Protein 4LDE (pdb70)

InterPro domains:
  IPR000276 G protein-coupled receptor, rhodopsin-like [PF00001] (50-326)
  IPR000276 G protein-coupled receptor, rhodopsin-like [PR00237] (35-59)
  IPR000276 G protein-coupled receptor, rhodopsin-like [PR00237] (68-89)
  IPR000276 G protein-coupled receptor, rhodopsin-like [PR00237] (113-135)
  IPR000276 G protein-coupled receptor, rhodopsin-like [PR00237] (149-170)
  IPR000276 G protein-coupled receptor, rhodopsin-like [PR00237] (200-223)
  IPR000276 G protein-coupled receptor, rhodopsin-like [PR00237] (271-295)
  IPR000276 G protein-coupled receptor, rhodopsin-like [PR00237] (308-334)
  IPR000276 G protein-coupled receptor, rhodopsin-like [PS00237] (119-135)
  IPR000276 G protein-coupled receptor, rhodopsin-like [SM01381] (45-340)
  IPR000332 Beta 2 adrenoceptor [PR00562] (10-30)
  IPR000332 Beta 2 adrenoceptor [PR00562] (234-251)
  IPR000332 Beta 2 adrenoceptor [PR00562] (252-268)
  IPR000332 Beta 2 adrenoceptor [PR00562] (294-310)
  IPR000332 Beta 2 adrenoceptor [PR00562] (342-360)
  IPR000332 Beta 2 adrenoceptor [PR00562] (361-380)
  IPR000332 Beta 2 adrenoceptor [PR00562] (387-406)
  IPR000332 Beta 2 adrenoceptor [cd15957] (34-336)
  IPR002233 Adrenoceptor family [PR01103] (88-99)
  IPR002233 Adrenoceptor family [PR01103] (141-149)

Secondary structure (DSSP, 8-state):
----SS----HHHHHHHHH--EEEEEE-SSS-EEEETTEEEES-S-HHHHHHHHHHHHTS--TTB--HHHHHHHHHHHHHHHHHHHHH-TTHHHHHHTS-HHHHHHHHHHHHHHHHHHHTT-HHHHHHHHTT-HHHHHHHHTTSHHHHHSHHHHHHHHHHHHH-SSHHHHHHHHHHHHHHHHHHHHHHHHHHHHHHHHHHHHH-GGG--HHHHHHHHHHHHHHHIIIIIHHHHHHHHHTSS--SHHHHHHHHHHHHHHHHHHHHHHHHHHHHHHHHHHHSHHHHHHH--HHHHHHHHHHHHHHHHHTTHHHHHTTTT---SHHHHHHHH-TT-------HHHHHHHHIIIIIHHHHHHHHHHHHHHHHTTSS-----HHHHHHHHHHHHHHHHHHHHHHHHHHHHHHHHHSTTSS-HHHHHHHHHHHHTHHHHHHHHS--SHHHHHHHHHHHT-/--EEEEE--EEEETT--EEEEEEEES---SSEEEEEEEE-TTS-EEEEEEEETTS-EEE-TTTBTTEEEEE-SSS-EEEEEE-S--GGG-EEEEEEEEE-SSSSS-EEEE---EEEEEE-

Sequence (574 aa):
DAENLYFQGNIFEMLRIDEGLRLKIYKDTEGYYTIGIGHLLTKSPSLNAAKSELDKAIGRNTNGVITKDEAEKLFNQDVDAAVRGILRNAKLKPVYDSLDAVRRAALINMVFQMGETGVAGFTNSLRMLQQKRWDEAAVNLAKSRWYNQTPNRAKRVITTFRTGTWDAYAADEVWVVGMGIVMSLIVLAIVFGNVLVITAIAKFERLQTVTNYFITSLACADLVMGLAVVPFGAAHILTKTWTFGNFWCEFWTSIDVLCVTASIETLCVIAVDRYFAITSPFKYQSLLTKNKARVIILMVWIVSGLTSFLPIQMHWYRATHQEAINCYAEETCCDFFTNQAYAIASSIVSFYVPLVIMVFVYSRVFQEAKRQLQKFALKEHKALKTLGIIMGTFTLCWLPFFIVNIVHVIQDNLIRKEVYILLNWIGYVNSGFNPLIYCRSPDFRIAFQELLCLQVQLQESGGGLVQAGGSLRLSCAASGSIFALNIMGWYRQAPGKQRELVAAIHSGGTTNYANSVKGRFTISRDNAANTVYLQMNSLKPEDTAVYYCNVKDFGAIIYDYDYWGQGTQVTVSS

Nearest PDB structures (foldseek):
  4qkx-assembly1_A  TM=9.988E-01  e=1.090E-55  Tequatrovirus T4
  7xk9-assembly1_A  TM=9.993E-01  e=5.384E-55  Tequatrovirus T4
  7bu7-assembly1_A  TM=6.858E-01  e=2.560E-44  Tequatrovirus T4
  5jqh-assembly1_A  TM=7.834E-01  e=1.785E-42  Tequatrovirus T4
  8ggp-assembly1_R  TM=9.596E-01  e=2.922E-29  Homo sapiens

Structure (mmCIF, N/CA/C/O backbone):
data_4LDE
#
_entry.id   4LDE
#
_cell.length_a   49.670
_cell.length_b   66.480
_cell.length_c   303.100
_cell.angle_alpha   90.00
_cell.angle_beta   90.00
_cell.angle_gamma   90.00
#
_symmetry.space_group_name_H-M   'P 21 21 21'
#
loop_
_entity.id
_entity.type
_entity.pdbx_description
1 polymer 'Lysozyme, Beta-2 adrenergic receptor'
2 polymer 'Camelid Antibody Fragment'
3 non-polymer 8-[(1R)-2-{[1,1-dimethyl-2-(2-methylphenyl)ethyl]amino}-1-hydroxyethyl]-5-hydroxy-2H-1,4-benzoxazin-3(4H)-one
4 non-polymer 'SODIUM ION'
5 non-polymer '(2S)-2,3-dihydroxypropyl (7Z)-tetradec-7-enoate'
6 water water
#
loop_
_atom_site.group_PDB
_atom_site.id
_atom_site.type_symbol
_atom_site.label_atom_id
_atom_site.label_alt_id
_atom_site.label_comp_id
_atom_site.label_asym_id
_atom_site.label_entity_id
_atom_site.label_seq_id
_atom_site.pdbx_PDB_ins_code
_atom_site.Cartn_x
_atom_site.Cartn_y
_atom_site.Cartn_z
_atom_site.occupancy
_atom_site.B_iso_or_equiv
_atom_site.auth_seq_id
_atom_site.auth_comp_id
_atom_site.auth_asym_id
_atom_site.auth_atom_id
_atom_site.pdbx_PDB_model_num
ATOM 1 N N . ASP A 1 7 ? -38.724 -17.082 -74.818 1.00 118.28 858 ASP A N 1
ATOM 2 C CA . ASP A 1 7 ? -38.427 -18.103 -73.820 1.00 115.18 858 ASP A CA 1
ATOM 3 C C . ASP A 1 7 ? -38.714 -17.604 -72.406 1.00 125.26 858 ASP A C 1
ATOM 4 O O . ASP A 1 7 ? -39.097 -18.384 -71.534 1.00 129.37 858 ASP A O 1
ATOM 6 N N . ALA A 1 8 ? -38.529 -16.302 -72.195 1.00 129.02 859 ALA A N 1
ATOM 7 C CA . ALA A 1 8 ? -38.739 -15.665 -70.893 1.00 131.08 859 ALA A CA 1
ATOM 8 C C . ALA A 1 8 ? -37.920 -16.314 -69.776 1.00 127.00 859 ALA A C 1
ATOM 9 O O . ALA A 1 8 ? -38.437 -16.571 -68.688 1.00 128.47 859 ALA A O 1
ATOM 11 N N . GLU A 1 9 ? -36.642 -16.569 -70.050 1.00 122.03 860 GLU A N 1
ATOM 12 C CA . GLU A 1 9 ? -35.772 -17.252 -69.092 1.00 115.11 860 GLU A CA 1
ATOM 13 C C . GLU A 1 9 ? -34.475 -16.499 -68.773 1.00 107.21 860 GLU A C 1
ATOM 14 O O . GLU A 1 9 ? -33.507 -16.542 -69.538 1.00 93.93 860 GLU A O 1
ATOM 20 N N . ASN A 1 10 ? -34.475 -15.816 -67.630 1.00 111.25 861 ASN A N 1
ATOM 21 C CA . ASN A 1 10 ? -33.285 -15.151 -67.106 1.00 106.63 861 ASN A CA 1
ATOM 22 C C . ASN A 1 10 ? -32.925 -15.647 -65.703 1.00 109.46 861 ASN A C 1
ATOM 23 O O . ASN A 1 10 ? -32.291 -14.932 -64.928 1.00 108.64 861 ASN A O 1
ATOM 28 N N . LEU A 1 11 ? -33.348 -16.870 -65.386 1.00 113.72 862 LEU A N 1
ATOM 29 C CA . LEU A 1 11 ? -32.928 -17.558 -64.169 1.00 116.81 862 LEU A CA 1
ATOM 30 C C . LEU A 1 11 ? -31.701 -18.422 -64.467 1.00 117.68 862 LEU A C 1
ATOM 31 O O . LEU A 1 11 ? -31.564 -18.940 -65.575 1.00 115.03 862 LEU A O 1
ATOM 33 N N . TYR A 1 12 ? -30.821 -18.581 -63.476 1.00 120.88 863 TYR A N 1
ATOM 34 C CA . TYR A 1 12 ? -29.529 -19.265 -63.656 1.00 116.63 863 TYR A CA 1
ATOM 35 C C . TYR A 1 12 ? -29.645 -20.720 -64.123 1.00 117.42 863 TYR A C 1
ATOM 36 O O . TYR A 1 12 ? -30.620 -21.416 -63.825 1.00 117.83 863 TYR A O 1
ATOM 45 N N . PHE A 1 13 ? -28.623 -21.149 -64.859 1.00 118.54 864 PHE A N 1
ATOM 46 C CA . PHE A 1 13 ? -28.435 -22.518 -65.328 1.00 118.71 864 PHE A CA 1
ATOM 47 C C . PHE A 1 13 ? -29.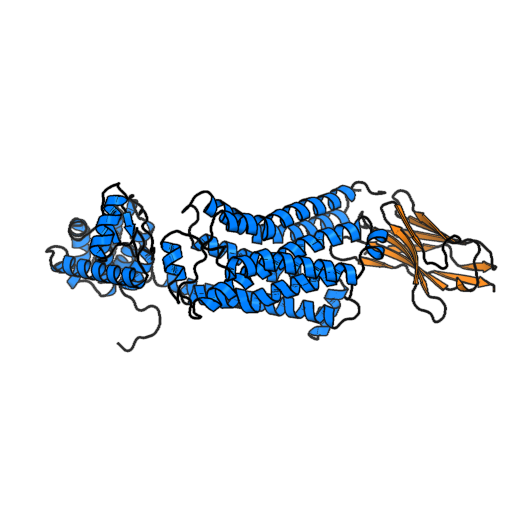402 -22.860 -66.449 1.00 117.31 864 PHE A C 1
ATOM 48 O O . PHE A 1 13 ? -30.166 -23.823 -66.377 1.00 117.47 864 PHE A O 1
ATOM 56 N N . GLN A 1 14 ? -29.373 -22.033 -67.483 1.00 114.93 865 GLN A N 1
ATOM 57 C CA . GLN A 1 14 ? -30.018 -22.364 -68.735 1.00 113.05 865 GLN A CA 1
ATOM 58 C C . GLN A 1 14 ? -29.112 -23.378 -69.413 1.00 108.93 865 GLN A C 1
ATOM 59 O O . GLN A 1 14 ? -27.892 -23.214 -69.429 1.00 111.68 865 GLN A O 1
ATOM 65 N N . GLY A 1 15 ? -29.706 -24.433 -69.958 1.00 102.21 866 GLY A N 1
ATOM 66 C CA . GLY A 1 15 ? -28.935 -25.508 -70.550 1.00 94.32 866 GLY A CA 1
ATOM 67 C C . GLY A 1 15 ? -28.477 -25.226 -71.967 1.00 88.25 866 GLY A C 1
ATOM 68 O O . GLY A 1 15 ? -29.299 -25.068 -72.873 1.00 90.10 866 GLY A O 1
ATOM 69 N N . ASN A 1 16 ? -27.160 -25.161 -72.156 1.00 80.06 867 ASN A N 1
ATOM 70 C CA . ASN A 1 16 ? -26.577 -24.988 -73.484 1.00 74.71 867 ASN A CA 1
ATOM 71 C C . ASN A 1 16 ? -25.124 -25.446 -73.559 1.00 71.77 867 ASN A C 1
ATOM 72 O O . ASN A 1 16 ? -24.561 -25.931 -72.577 1.00 72.02 867 ASN A O 1
ATOM 77 N N . ILE A 1 17 ? -24.526 -25.274 -74.735 1.00 66.17 868 ILE A N 1
ATOM 78 C CA . ILE A 1 17 ? -23.178 -25.759 -75.015 1.00 51.95 868 ILE A CA 1
ATOM 79 C C . ILE A 1 17 ? -22.105 -24.858 -74.401 1.00 48.85 868 ILE A C 1
ATOM 80 O O . ILE A 1 17 ? -21.004 -25.308 -74.080 1.00 39.48 868 ILE A O 1
ATOM 85 N N . PHE A 1 18 ? -22.438 -23.586 -74.217 1.00 56.80 869 PHE A N 1
ATOM 86 C CA . PHE A 1 18 ? -21.468 -22.607 -73.740 1.00 55.72 869 PHE A CA 1
ATOM 87 C C . PHE A 1 18 ? -21.074 -22.799 -72.277 1.00 54.89 869 PHE A C 1
ATOM 88 O O . PHE A 1 18 ? -19.890 -22.777 -71.941 1.00 49.97 869 PHE A O 1
ATOM 96 N N . GLU A 1 19 ? -22.054 -22.997 -71.404 1.00 59.70 870 GLU A N 1
ATOM 97 C CA . GLU A 1 19 ? -21.732 -23.232 -70.003 1.00 62.25 870 GLU A CA 1
ATOM 98 C C . GLU A 1 19 ? -21.261 -24.670 -69.803 1.00 53.73 870 GLU A C 1
ATOM 99 O O . GLU A 1 19 ? -20.576 -24.980 -68.832 1.00 57.87 870 GLU A O 1
ATOM 105 N N . MET A 1 20 ? -21.621 -25.541 -70.737 1.00 45.27 871 MET A N 1
ATOM 106 C CA . MET A 1 20 ? -21.217 -26.940 -70.677 1.00 43.99 871 MET A CA 1
ATOM 107 C C . MET A 1 20 ? -19.725 -27.105 -70.960 1.00 51.51 871 MET A C 1
ATOM 108 O O . MET A 1 20 ? -19.028 -27.840 -70.254 1.00 53.30 871 MET A O 1
ATOM 113 N N . LEU A 1 21 ? -19.244 -26.427 -72.001 1.00 51.43 872 LEU A N 1
ATOM 114 C CA . LEU A 1 21 ? -17.830 -26.468 -72.366 1.00 45.59 872 LEU A CA 1
ATOM 115 C C . LEU A 1 21 ? -16.966 -25.674 -71.390 1.00 47.65 872 LEU A C 1
ATOM 116 O O . LEU A 1 21 ? -15.821 -26.037 -71.132 1.00 53.74 872 LEU A O 1
ATOM 121 N N . ARG A 1 22 ? -17.511 -24.585 -70.856 1.00 42.86 873 ARG A N 1
ATOM 122 C CA . ARG A 1 22 ? -16.786 -23.773 -69.888 1.00 39.83 873 ARG A CA 1
ATOM 123 C C . ARG A 1 22 ? -16.438 -24.607 -68.655 1.00 48.23 873 ARG A C 1
ATOM 124 O O . ARG A 1 22 ? -15.407 -24.388 -68.016 1.00 56.64 873 ARG A O 1
ATOM 132 N N . ILE A 1 23 ? -17.291 -25.579 -68.341 1.00 43.73 874 ILE A N 1
ATOM 133 C CA . ILE A 1 23 ? -17.042 -26.490 -67.228 1.00 43.71 874 ILE A CA 1
ATOM 134 C C . ILE A 1 23 ? -16.014 -27.558 -67.606 1.00 48.56 874 ILE A C 1
ATOM 135 O O . ILE A 1 23 ? -15.135 -27.893 -66.809 1.00 50.35 874 ILE A O 1
ATOM 140 N N . ASP A 1 24 ? -16.114 -28.072 -68.829 1.00 51.93 875 ASP A N 1
ATOM 141 C CA . ASP A 1 24 ? -15.181 -29.089 -69.317 1.00 50.59 875 ASP A CA 1
ATOM 142 C C . ASP A 1 24 ? -13.794 -28.530 -69.651 1.00 46.72 875 ASP A C 1
ATOM 143 O O . ASP A 1 24 ? -12.783 -29.171 -69.380 1.00 46.47 875 ASP A O 1
ATOM 148 N N . GLU A 1 25 ? -13.747 -27.337 -70.236 1.00 48.97 876 GLU A N 1
ATOM 149 C CA . GLU A 1 25 ? -12.480 -26.760 -70.689 1.00 48.11 876 GLU A CA 1
ATOM 150 C C . GLU A 1 25 ? -11.868 -25.826 -69.653 1.00 50.94 876 GLU A C 1
ATOM 151 O O . GLU A 1 25 ? -10.654 -25.820 -69.445 1.00 58.56 876 GLU A O 1
ATOM 157 N N . GLY A 1 26 ? -12.714 -25.025 -69.014 1.00 41.72 877 GLY A N 1
ATOM 158 C CA . GLY A 1 26 ? -12.242 -24.007 -68.098 1.00 38.30 877 GLY A CA 1
ATOM 159 C C . GLY A 1 26 ? -11.695 -22.819 -68.861 1.00 45.10 877 GLY A C 1
ATOM 160 O O . GLY A 1 26 ? -11.436 -22.908 -70.056 1.00 55.46 877 GLY A O 1
ATOM 161 N N . LEU A 1 27 ? -11.525 -21.699 -68.172 1.00 44.39 878 LEU A N 1
ATOM 162 C CA . LEU A 1 27 ? -10.934 -20.516 -68.781 1.00 46.49 878 LEU A CA 1
ATOM 163 C C . LEU A 1 27 ? -9.506 -20.284 -68.283 1.00 50.77 878 LEU A C 1
ATOM 164 O O . LEU A 1 27 ? -9.285 -20.057 -67.094 1.00 37.49 878 LEU A O 1
ATOM 169 N N . ARG A 1 28 ? -8.545 -20.358 -69.203 1.00 52.08 879 ARG A N 1
ATOM 170 C CA . ARG A 1 28 ? -7.142 -20.075 -68.904 1.00 46.49 879 ARG A CA 1
ATOM 171 C C . ARG A 1 28 ? -6.581 -19.088 -69.928 1.00 41.86 879 ARG A C 1
ATOM 172 O O . ARG A 1 28 ? -6.531 -19.387 -71.117 1.00 45.42 879 ARG A O 1
ATOM 180 N N . LEU A 1 29 ? -6.162 -17.913 -69.462 1.00 40.05 880 LEU A N 1
ATOM 181 C CA . LEU A 1 29 ? -5.730 -16.832 -70.348 1.00 43.37 880 LEU A CA 1
ATOM 182 C C . LEU A 1 29 ? -4.341 -17.043 -70.955 1.00 52.06 880 LEU A C 1
ATOM 183 O O . LEU A 1 29 ? -4.101 -16.699 -72.111 1.00 59.80 880 LEU A O 1
ATOM 188 N N . LYS A 1 30 ? -3.426 -17.591 -70.168 1.00 51.22 881 LYS A N 1
ATOM 189 C CA . LYS A 1 30 ? -2.071 -17.844 -70.635 1.00 51.41 881 LYS A CA 1
ATOM 190 C C . LYS A 1 30 ? -2.015 -19.232 -71.264 1.00 51.66 881 LYS A C 1
ATOM 191 O O . LYS A 1 30 ? -2.752 -20.129 -70.850 1.00 50.95 881 LYS A O 1
ATOM 197 N N . ILE A 1 31 ? -1.153 -19.404 -72.265 1.00 48.00 882 ILE A N 1
ATOM 198 C CA . ILE A 1 31 ? -1.001 -20.694 -72.936 1.00 41.38 882 ILE A CA 1
ATOM 199 C C . ILE A 1 31 ? -0.681 -21.797 -71.930 1.00 42.68 882 ILE A C 1
ATOM 200 O O . ILE A 1 31 ? 0.068 -21.586 -70.976 1.00 43.58 882 ILE A O 1
ATOM 205 N N . TYR A 1 32 ? -1.279 -22.964 -72.135 1.00 45.70 883 TYR A N 1
ATOM 206 C CA . TYR A 1 32 ? -1.027 -24.120 -71.288 1.00 48.17 883 TYR A CA 1
ATOM 207 C C . TYR A 1 32 ? -0.967 -25.379 -72.143 1.00 47.74 883 TYR A C 1
ATOM 208 O O . TYR A 1 32 ? -1.157 -25.323 -73.357 1.00 42.80 883 TYR A O 1
ATOM 217 N N . LYS A 1 33 ? -0.687 -26.510 -71.508 1.00 53.99 884 LYS A N 1
ATOM 218 C CA . LYS A 1 33 ? -0.713 -27.790 -72.193 1.00 60.72 884 LYS A CA 1
ATOM 219 C C . LYS A 1 33 ? -1.922 -28.586 -71.722 1.00 69.92 884 LYS A C 1
ATOM 220 O O . LYS A 1 33 ? -2.206 -28.652 -70.524 1.00 71.08 884 LYS A O 1
ATOM 226 N N . ASP A 1 34 ? -2.641 -29.185 -72.664 1.00 76.99 885 ASP A N 1
ATOM 227 C CA . ASP A 1 34 ? -3.774 -30.032 -72.314 1.00 82.83 885 ASP A CA 1
ATOM 228 C C . ASP A 1 34 ? -3.288 -31.393 -71.814 1.00 94.73 885 ASP A C 1
ATOM 229 O O . ASP A 1 34 ? -2.109 -31.562 -71.493 1.00 97.78 885 ASP A O 1
ATOM 234 N N . THR A 1 35 ? -4.198 -32.358 -71.744 1.00 100.09 886 THR A N 1
ATOM 235 C CA . THR A 1 35 ? -3.860 -33.687 -71.247 1.00 105.38 886 THR A CA 1
ATOM 236 C C . THR A 1 35 ? -2.952 -34.445 -72.218 1.00 109.10 886 THR A C 1
ATOM 237 O O . THR A 1 35 ? -2.228 -35.358 -71.819 1.00 112.06 886 THR A O 1
ATOM 241 N N . GLU A 1 36 ? -2.991 -34.054 -73.490 1.00 108.27 887 GLU A N 1
ATOM 242 C CA . GLU A 1 36 ? -2.182 -34.694 -74.526 1.00 107.01 887 GLU A CA 1
ATOM 243 C C . GLU A 1 36 ? -0.785 -34.086 -74.610 1.00 102.17 887 GLU A C 1
ATOM 244 O O . GLU A 1 36 ? 0.200 -34.795 -74.819 1.00 104.87 887 GLU A O 1
ATOM 250 N N . GLY A 1 37 ? -0.707 -32.767 -74.459 1.00 93.96 888 GLY A N 1
ATOM 251 C CA . GLY A 1 37 ? 0.560 -32.063 -74.523 1.00 91.53 888 GLY A CA 1
ATOM 252 C C . GLY A 1 37 ? 0.587 -30.988 -75.593 1.00 85.25 888 GLY A C 1
ATOM 253 O O . GLY A 1 37 ? 1.623 -30.366 -75.832 1.00 87.74 888 GLY A O 1
ATOM 254 N N . TYR A 1 38 ? -0.554 -30.771 -76.241 1.00 76.47 889 TYR A N 1
ATOM 255 C CA . TYR A 1 38 ? -0.673 -29.741 -77.268 1.00 71.85 889 TYR A CA 1
ATOM 256 C C . TYR A 1 38 ? -0.974 -28.383 -76.642 1.00 67.61 889 TYR A C 1
ATOM 257 O O . TYR A 1 38 ? -1.692 -28.296 -75.649 1.00 65.09 889 TYR A O 1
ATOM 266 N N . TYR A 1 39 ? -0.428 -27.322 -77.230 1.00 70.87 890 TYR A N 1
ATOM 267 C CA . TYR A 1 39 ? -0.621 -25.971 -76.701 1.00 68.08 890 TYR A CA 1
ATOM 268 C C . TYR A 1 39 ? -2.048 -25.446 -76.877 1.00 62.77 890 TYR A C 1
ATOM 269 O O . TYR A 1 39 ? -2.509 -25.209 -77.998 1.00 57.21 890 TYR A O 1
ATOM 278 N N . THR A 1 40 ? -2.730 -25.260 -75.751 1.00 61.06 891 THR A N 1
ATOM 279 C CA . THR A 1 40 ? -4.110 -24.796 -75.737 1.00 59.08 891 THR A CA 1
ATOM 280 C C . THR A 1 40 ? -4.187 -23.477 -74.980 1.00 57.89 891 THR A C 1
ATOM 281 O O . THR A 1 40 ? -3.375 -23.221 -74.090 1.00 62.73 891 THR A O 1
ATOM 285 N N . ILE A 1 41 ? -5.152 -22.636 -75.336 1.00 48.80 892 ILE A N 1
ATOM 286 C CA . ILE A 1 41 ? -5.332 -21.368 -74.643 1.00 45.47 892 ILE A CA 1
ATOM 287 C C . ILE A 1 41 ? -6.812 -21.001 -74.576 1.00 47.01 892 ILE A C 1
ATOM 288 O O . ILE A 1 41 ? -7.616 -21.498 -75.365 1.00 53.31 892 ILE A O 1
ATOM 293 N N . GLY A 1 42 ? -7.172 -20.145 -73.624 1.00 42.13 893 GLY A N 1
ATOM 294 C CA . GLY A 1 42 ? -8.551 -19.717 -73.467 1.00 43.59 893 GLY A CA 1
ATOM 295 C C . GLY A 1 42 ? -9.448 -20.850 -73.012 1.00 43.09 893 GLY A C 1
ATOM 296 O O . GLY A 1 42 ? -9.098 -21.615 -72.115 1.00 42.08 893 GLY A O 1
ATOM 297 N N . ILE A 1 43 ? -10.612 -20.961 -73.640 1.00 44.41 894 ILE A N 1
ATOM 298 C CA . ILE A 1 43 ? -11.547 -22.031 -73.322 1.00 42.44 894 ILE A CA 1
ATOM 299 C C . ILE A 1 43 ? -11.406 -23.184 -74.313 1.00 41.25 894 ILE A C 1
ATOM 300 O O . ILE A 1 43 ? -12.262 -23.396 -75.173 1.00 40.09 894 ILE A O 1
ATOM 305 N N . GLY A 1 44 ? -10.302 -23.913 -74.194 1.00 44.64 895 GLY A N 1
ATOM 306 C CA . GLY A 1 44 ? -10.085 -25.112 -74.981 1.00 44.77 895 GLY A CA 1
ATOM 307 C C . GLY A 1 44 ? -9.772 -24.871 -76.444 1.00 48.50 895 GLY A C 1
ATOM 308 O O . GLY A 1 44 ? -10.155 -25.669 -77.303 1.00 58.18 895 GLY A O 1
ATOM 309 N N . HIS A 1 45 ? -9.075 -23.777 -76.736 1.00 43.62 896 HIS A N 1
ATOM 310 C CA . HIS A 1 45 ? -8.668 -23.492 -78.109 1.00 45.96 896 HIS A CA 1
ATOM 311 C C . HIS A 1 45 ? -7.299 -24.090 -78.445 1.00 48.29 896 HIS A C 1
ATOM 312 O O . HIS A 1 45 ? -6.274 -23.673 -77.902 1.00 48.81 896 HIS A O 1
ATOM 319 N N . LEU A 1 46 ? -7.298 -25.065 -79.348 1.00 50.65 897 LEU A N 1
ATOM 320 C CA . LEU A 1 46 ? -6.073 -25.712 -79.805 1.00 53.93 897 LEU A CA 1
ATOM 321 C C . LEU A 1 46 ? -5.255 -24.796 -80.712 1.00 54.18 897 LEU A C 1
ATOM 322 O O . LEU A 1 46 ? -5.661 -24.506 -81.838 1.00 54.46 897 LEU A O 1
ATOM 327 N N . LEU A 1 47 ? -4.099 -24.354 -80.223 1.00 52.60 898 LEU A N 1
ATOM 328 C CA . LEU A 1 47 ? -3.242 -23.444 -80.981 1.00 50.97 898 LEU A CA 1
ATOM 329 C C . LEU A 1 47 ? -2.505 -24.163 -82.106 1.00 60.70 898 LEU A C 1
ATOM 330 O O . LEU A 1 47 ? -2.576 -23.759 -83.268 1.00 63.62 898 LEU A O 1
ATOM 335 N N . THR A 1 48 ? -1.794 -25.226 -81.748 1.00 65.64 899 THR A N 1
ATOM 336 C CA . THR A 1 48 ? -1.042 -26.016 -82.712 1.00 69.05 899 THR A CA 1
ATOM 337 C C . THR A 1 48 ? -0.617 -27.335 -82.086 1.00 68.66 899 THR A C 1
ATOM 338 O O . THR A 1 48 ? -0.632 -27.489 -80.865 1.00 67.39 899 THR A O 1
ATOM 342 N N . LYS A 1 49 ? -0.234 -28.286 -82.929 1.00 70.85 900 LYS A N 1
ATOM 343 C CA . LYS A 1 49 ? 0.243 -29.576 -82.452 1.00 69.88 900 LYS A CA 1
ATOM 344 C C . LYS A 1 49 ? 1.771 -29.628 -82.445 1.00 71.58 900 LYS A C 1
ATOM 345 O O . LYS A 1 49 ? 2.368 -30.645 -82.094 1.00 75.38 900 LYS A O 1
ATOM 351 N N . SER A 1 50 ? 2.398 -28.518 -82.824 1.00 70.46 901 SER A N 1
ATOM 352 C CA . SER A 1 50 ? 3.853 -28.414 -82.809 1.00 74.52 901 SER A CA 1
ATOM 353 C C . SER A 1 50 ? 4.377 -28.276 -81.381 1.00 78.43 901 SER A C 1
ATOM 354 O O . SER A 1 50 ? 3.865 -27.467 -80.608 1.00 79.91 901 SER A O 1
ATOM 357 N N . PRO A 1 51 ? 5.408 -29.064 -81.031 1.00 82.38 902 PRO A N 1
ATOM 358 C CA . PRO A 1 51 ? 6.011 -29.059 -79.691 1.00 82.56 902 PRO A CA 1
ATOM 359 C C . PRO A 1 51 ? 6.644 -27.720 -79.329 1.00 78.39 902 PRO A C 1
ATOM 360 O O . PRO A 1 51 ? 6.895 -27.468 -78.152 1.00 79.32 902 PRO A O 1
ATOM 364 N N . SER A 1 52 ? 6.904 -26.884 -80.331 1.00 76.80 903 SER A N 1
ATOM 365 C CA . SER A 1 52 ? 7.518 -25.578 -80.113 1.00 77.94 903 SER A CA 1
ATOM 366 C C . SER A 1 52 ? 6.520 -24.572 -79.544 1.00 73.61 903 SER A C 1
ATOM 367 O O . SER A 1 52 ? 5.391 -24.474 -80.022 1.00 72.31 903 SER A O 1
ATOM 370 N N . LEU A 1 53 ? 6.944 -23.826 -78.526 1.00 74.21 904 LEU A N 1
ATOM 371 C CA . LEU A 1 53 ? 6.093 -22.808 -77.912 1.00 74.68 904 LEU A CA 1
ATOM 372 C C . LEU A 1 53 ? 6.013 -21.561 -78.789 1.00 76.93 904 LEU A C 1
ATOM 373 O O . LEU A 1 53 ? 5.068 -20.778 -78.695 1.00 77.57 904 LEU A O 1
ATOM 378 N N . ASN A 1 54 ? 7.009 -21.384 -79.648 1.00 76.56 905 ASN A N 1
ATOM 379 C CA . ASN A 1 54 ? 7.029 -20.255 -80.566 1.00 74.13 905 ASN A CA 1
ATOM 380 C C . ASN A 1 54 ? 6.055 -20.459 -81.725 1.00 66.17 905 ASN A C 1
ATOM 381 O O . ASN A 1 54 ? 5.516 -19.496 -82.270 1.00 67.27 905 ASN A O 1
ATOM 386 N N . ALA A 1 55 ? 5.837 -21.718 -82.098 1.00 59.79 906 ALA A N 1
ATOM 387 C CA . ALA A 1 55 ? 4.844 -22.059 -83.110 1.00 60.27 906 ALA A CA 1
ATOM 388 C C . ALA A 1 55 ? 3.453 -21.778 -82.559 1.00 67.08 906 ALA A C 1
ATOM 389 O O . ALA A 1 55 ? 2.559 -21.334 -83.280 1.00 72.47 906 ALA A O 1
ATOM 391 N N . ALA A 1 56 ? 3.285 -22.046 -81.269 1.00 62.17 907 ALA A N 1
ATOM 392 C CA . ALA A 1 56 ? 2.041 -21.767 -80.574 1.00 50.33 907 ALA A CA 1
ATOM 393 C C . ALA A 1 56 ? 1.748 -20.267 -80.552 1.00 49.27 907 ALA A C 1
ATOM 394 O O . ALA A 1 56 ? 0.628 -19.843 -80.836 1.00 50.14 907 ALA A O 1
ATOM 396 N N . LYS A 1 57 ? 2.763 -19.474 -80.214 1.00 47.92 908 LYS A N 1
ATOM 397 C CA . LYS A 1 57 ? 2.610 -18.028 -80.082 1.00 50.50 908 LYS A CA 1
ATOM 398 C C . LYS A 1 57 ? 2.315 -17.371 -81.421 1.00 55.53 908 LYS A C 1
ATOM 399 O O . LYS A 1 57 ? 1.552 -16.405 -81.494 1.00 56.18 908 LYS A O 1
ATOM 405 N N . SER A 1 58 ? 2.932 -17.893 -82.477 1.00 60.71 909 SER A N 1
ATOM 406 C CA . SER A 1 58 ? 2.751 -17.346 -83.816 1.00 65.07 909 SER A CA 1
ATOM 407 C C . SER A 1 58 ? 1.333 -17.589 -84.341 1.00 67.78 909 SER A C 1
ATOM 408 O O . SER A 1 58 ? 0.741 -16.714 -84.972 1.00 68.34 909 SER A O 1
ATOM 411 N N . GLU A 1 59 ? 0.794 -18.777 -84.074 1.00 70.27 910 GLU A N 1
ATOM 412 C CA . GLU A 1 59 ? -0.582 -19.101 -84.439 1.00 72.26 910 GLU A CA 1
ATOM 413 C C . GLU A 1 59 ? -1.575 -18.260 -83.638 1.00 69.74 910 GLU A C 1
ATOM 414 O O . GLU A 1 59 ? -2.600 -17.823 -84.161 1.00 73.66 910 GLU A O 1
ATOM 420 N N . LEU A 1 60 ? -1.257 -18.044 -82.366 1.00 64.86 911 LEU A N 1
ATOM 421 C CA . LEU A 1 60 ? -2.087 -17.245 -81.472 1.00 63.37 911 LEU A CA 1
ATOM 422 C C . LEU A 1 60 ? -2.157 -15.787 -81.916 1.00 68.81 911 LEU A C 1
ATOM 423 O O . LEU A 1 60 ? -3.237 -15.197 -81.969 1.00 72.71 911 LEU A O 1
ATOM 428 N N . ASP A 1 61 ? -1.000 -15.210 -82.232 1.00 68.18 912 ASP A N 1
ATOM 429 C CA . ASP A 1 61 ? -0.933 -13.829 -82.699 1.00 68.09 912 ASP A CA 1
ATOM 430 C C . ASP A 1 61 ? -1.678 -13.649 -84.022 1.00 70.93 912 ASP A C 1
ATOM 431 O O . ASP A 1 61 ? -2.256 -12.593 -84.279 1.00 72.57 912 ASP A O 1
ATOM 436 N N . LYS A 1 62 ? -1.670 -14.688 -84.852 1.00 72.79 913 LYS A N 1
ATOM 437 C CA . LYS A 1 62 ? -2.366 -14.647 -86.134 1.00 74.04 913 LYS A CA 1
ATOM 438 C C . LYS A 1 62 ? -3.875 -14.663 -85.924 1.00 71.92 913 LYS A C 1
ATOM 439 O O . LYS A 1 62 ? -4.615 -13.952 -86.606 1.00 73.22 913 LYS A O 1
ATOM 442 N N . ALA A 1 63 ? -4.322 -15.474 -84.970 1.00 67.47 914 ALA A N 1
ATOM 443 C CA . ALA A 1 63 ? -5.743 -15.594 -84.660 1.00 63.14 914 ALA A CA 1
ATOM 444 C C . ALA A 1 63 ? -6.306 -14.328 -84.013 1.00 62.84 914 ALA A C 1
ATOM 445 O O . ALA A 1 63 ? -7.361 -13.833 -84.408 1.00 69.20 914 ALA A O 1
ATOM 447 N N . ILE A 1 64 ? -5.599 -13.810 -83.017 1.00 56.15 915 ILE A N 1
ATOM 448 C CA . ILE A 1 64 ? -6.056 -12.630 -82.295 1.00 56.66 915 ILE A CA 1
ATOM 449 C C . ILE A 1 64 ? -5.903 -11.368 -83.141 1.00 60.70 915 ILE A C 1
ATOM 450 O O . ILE A 1 64 ? -6.792 -10.516 -83.166 1.00 64.88 915 ILE A O 1
ATOM 455 N N . GLY A 1 65 ? -4.771 -11.253 -83.831 1.00 58.58 916 GLY A N 1
ATOM 456 C CA . GLY A 1 65 ? -4.529 -10.129 -84.716 1.00 55.80 916 GLY A CA 1
ATOM 457 C C . GLY A 1 65 ? -3.520 -9.138 -84.174 1.00 55.39 916 GLY A C 1
ATOM 458 O O . GLY A 1 65 ? -3.388 -8.031 -84.689 1.00 60.79 916 GLY A O 1
ATOM 459 N N . ARG A 1 66 ? -2.800 -9.533 -83.130 1.00 50.38 917 ARG A N 1
ATOM 460 C CA . ARG A 1 66 ? -1.818 -8.653 -82.517 1.00 52.88 917 ARG A CA 1
ATOM 461 C C . ARG A 1 66 ? -0.738 -9.469 -81.827 1.00 59.12 917 ARG A C 1
ATOM 462 O O . ARG A 1 66 ? -0.837 -10.692 -81.738 1.00 58.23 917 ARG A O 1
ATOM 470 N N . ASN A 1 67 ? 0.290 -8.783 -81.337 1.00 62.70 918 ASN A N 1
ATOM 471 C CA . ASN A 1 67 ? 1.355 -9.426 -80.582 1.00 59.89 918 ASN A CA 1
ATOM 472 C C . ASN A 1 67 ? 0.919 -9.683 -79.142 1.00 51.85 918 ASN A C 1
ATOM 473 O O . ASN A 1 67 ? 0.906 -8.767 -78.320 1.00 51.40 918 ASN A O 1
ATOM 478 N N . THR A 1 68 ? 0.570 -10.931 -78.841 1.00 49.42 919 THR A N 1
ATOM 479 C CA . THR A 1 68 ? -0.032 -11.281 -77.553 1.00 51.61 919 THR A CA 1
ATOM 480 C C . THR A 1 68 ? 0.963 -11.751 -76.496 1.00 49.93 919 THR A C 1
ATOM 481 O O . THR A 1 68 ? 0.674 -11.689 -75.302 1.00 48.27 919 THR A O 1
ATOM 485 N N . ASN A 1 69 ? 2.118 -12.234 -76.944 1.00 52.70 920 ASN A N 1
ATOM 486 C CA . ASN A 1 69 ? 3.141 -12.792 -76.056 1.00 55.84 920 ASN A CA 1
ATOM 487 C C . ASN A 1 69 ? 2.672 -14.004 -75.244 1.00 49.39 920 ASN A C 1
ATOM 488 O O . ASN A 1 69 ? 3.187 -14.275 -74.161 1.00 44.43 920 ASN A O 1
ATOM 493 N N . GLY A 1 70 ? 1.701 -14.735 -75.782 1.00 46.59 921 GLY A N 1
ATOM 494 C CA . GLY A 1 70 ? 1.198 -15.930 -75.132 1.00 47.08 921 GLY A CA 1
ATOM 495 C C . GLY A 1 70 ? 0.016 -15.659 -74.222 1.00 50.17 921 GLY A C 1
ATOM 496 O O . GLY A 1 70 ? -0.564 -16.582 -73.651 1.00 52.74 921 GLY A O 1
ATOM 497 N N . VAL A 1 71 ? -0.346 -14.388 -74.083 1.00 49.20 922 VAL A N 1
ATOM 498 C CA . VAL A 1 71 ? -1.424 -14.006 -73.179 1.00 44.25 922 VAL A CA 1
ATOM 499 C C . VAL A 1 71 ? -2.494 -13.149 -73.861 1.00 45.40 922 VAL A C 1
ATOM 500 O O . VAL A 1 71 ? -2.205 -12.065 -74.373 1.00 51.49 922 VAL A O 1
ATOM 504 N N . ILE A 1 72 ? -3.728 -13.653 -73.862 1.00 37.67 923 ILE A N 1
ATOM 505 C CA . ILE A 1 72 ? -4.884 -12.906 -74.357 1.00 36.92 923 ILE A CA 1
ATOM 506 C C . ILE A 1 72 ? -5.734 -12.368 -73.204 1.00 38.74 923 ILE A C 1
ATOM 507 O O . ILE A 1 72 ? -5.484 -12.673 -72.037 1.00 44.41 923 ILE A O 1
ATOM 512 N N . THR A 1 73 ? -6.738 -11.565 -73.540 1.00 38.08 924 THR A N 1
ATOM 513 C CA . THR A 1 73 ? -7.650 -11.007 -72.545 1.00 40.37 924 THR A CA 1
ATOM 514 C C . THR A 1 73 ? -8.905 -11.868 -72.421 1.00 42.83 924 THR A C 1
ATOM 515 O O . THR A 1 73 ? -9.136 -12.759 -73.241 1.00 39.26 924 THR A O 1
ATOM 519 N N . LYS A 1 74 ? -9.708 -11.604 -71.392 1.00 49.93 925 LYS A N 1
ATOM 520 C CA . LYS A 1 74 ? -10.985 -12.294 -71.219 1.00 52.01 925 LYS A CA 1
ATOM 521 C C . LYS A 1 74 ? -11.860 -12.115 -72.457 1.00 54.70 925 LYS A C 1
ATOM 522 O O . LYS A 1 74 ? -12.395 -13.090 -72.989 1.00 50.06 925 LYS A O 1
ATOM 528 N N . ASP A 1 75 ? -11.989 -10.864 -72.904 1.00 59.06 926 ASP A N 1
ATOM 529 C CA . ASP A 1 75 ? -12.758 -10.517 -74.097 1.00 57.41 926 ASP A CA 1
ATOM 530 C C . ASP A 1 75 ? -12.299 -11.328 -75.302 1.00 57.03 926 ASP A C 1
ATOM 531 O O . ASP A 1 75 ? -13.123 -11.849 -76.055 1.00 61.91 926 ASP A O 1
ATOM 536 N N . GLU A 1 76 ? -10.984 -11.439 -75.476 1.00 51.48 927 GLU A N 1
ATOM 537 C CA . GLU A 1 76 ? -10.417 -12.177 -76.601 1.00 44.46 927 GLU A CA 1
ATOM 538 C C . GLU A 1 76 ? -10.675 -13.673 -76.463 1.00 45.07 927 GLU A C 1
ATOM 539 O O . GLU A 1 76 ? -10.930 -14.365 -77.449 1.00 48.79 927 GLU A O 1
ATOM 545 N N . ALA A 1 77 ? -10.632 -14.161 -75.229 1.00 44.86 928 ALA A N 1
ATOM 546 C CA . ALA A 1 77 ? -10.866 -15.573 -74.955 1.00 46.34 928 ALA A CA 1
ATOM 547 C C . ALA A 1 77 ? -12.292 -15.992 -75.302 1.00 50.23 928 ALA A C 1
ATOM 548 O O . ALA A 1 77 ? -12.514 -17.065 -75.865 1.00 51.44 928 ALA A O 1
ATOM 550 N N . GLU A 1 78 ? -13.258 -15.141 -74.966 1.00 54.42 929 GLU A N 1
ATOM 551 C CA . GLU A 1 78 ? -14.662 -15.445 -75.230 1.00 53.42 929 GLU A CA 1
ATOM 552 C C . GLU A 1 78 ? -14.973 -15.420 -76.725 1.00 51.33 929 GLU A C 1
ATOM 553 O O . GLU A 1 78 ? -15.751 -16.241 -77.214 1.00 48.99 929 GLU A O 1
ATOM 559 N N . LYS A 1 79 ? -14.360 -14.484 -77.447 1.00 53.32 930 LYS A N 1
ATOM 560 C CA . LYS A 1 79 ? -14.526 -14.416 -78.898 1.00 53.35 930 LYS A CA 1
ATOM 561 C C . LYS A 1 79 ? -13.915 -15.630 -79.596 1.00 53.48 930 LYS A C 1
ATOM 562 O O . LYS A 1 79 ? -14.448 -16.112 -80.592 1.00 55.39 930 LYS A O 1
ATOM 568 N N . LEU A 1 80 ? -12.803 -16.130 -79.066 1.00 51.83 931 LEU A N 1
ATOM 569 C CA . LEU A 1 80 ? -12.239 -17.382 -79.556 1.00 49.75 931 LEU A CA 1
ATOM 570 C C . LEU A 1 80 ? -13.180 -18.540 -79.253 1.00 48.55 931 LEU A C 1
ATOM 571 O O . LEU A 1 80 ? -13.329 -19.452 -80.064 1.00 48.60 931 LEU A O 1
ATOM 576 N N . PHE A 1 81 ? -13.809 -18.496 -78.081 1.00 49.09 932 PHE A N 1
ATOM 577 C CA . PHE A 1 81 ? -14.737 -19.543 -77.659 1.00 48.88 932 PHE A CA 1
ATOM 578 C C . PHE A 1 81 ? -15.903 -19.683 -78.637 1.00 48.43 932 PHE A C 1
ATOM 579 O O . PHE A 1 81 ? -16.133 -20.764 -79.179 1.00 45.66 932 PHE A O 1
ATOM 587 N N . ASN A 1 82 ? -16.626 -18.589 -78.867 1.00 52.27 933 ASN A N 1
ATOM 588 C CA . ASN A 1 82 ? -17.785 -18.612 -79.758 1.00 57.79 933 ASN A CA 1
ATOM 589 C C . ASN A 1 82 ? -17.440 -18.964 -81.199 1.00 59.61 933 ASN A C 1
ATOM 590 O O . ASN A 1 82 ? -18.193 -19.667 -81.873 1.00 66.15 933 ASN A O 1
ATOM 595 N N . GLN A 1 83 ? -16.305 -18.467 -81.671 1.00 52.22 934 GLN A N 1
ATOM 596 C CA . GLN A 1 83 ? -15.825 -18.835 -82.991 1.00 46.66 934 GLN A CA 1
ATOM 597 C C . GLN A 1 83 ? -15.588 -20.334 -83.075 1.00 45.71 934 GLN A C 1
ATOM 598 O O . GLN A 1 83 ? -15.960 -20.973 -84.055 1.00 50.90 934 GLN A O 1
ATOM 604 N N . ASP A 1 84 ? -14.968 -20.892 -82.038 1.00 40.92 935 ASP A N 1
ATOM 605 C CA . ASP A 1 84 ? -14.652 -22.312 -82.014 1.00 40.37 935 ASP A CA 1
ATOM 606 C C . ASP A 1 84 ? -15.910 -23.153 -81.905 1.00 43.55 935 ASP A C 1
ATOM 607 O O . ASP A 1 84 ? -15.952 -24.283 -82.395 1.00 48.98 935 ASP A O 1
ATOM 612 N N . VAL A 1 85 ? -16.930 -22.602 -81.254 1.00 42.60 936 VAL A N 1
ATOM 613 C CA . VAL A 1 85 ? -18.208 -23.288 -81.126 1.00 47.35 936 VAL A CA 1
ATOM 614 C C . VAL A 1 85 ? -18.958 -23.244 -82.453 1.00 54.59 936 VAL A C 1
ATOM 615 O O . VAL A 1 85 ? -19.474 -24.263 -82.916 1.00 57.74 936 VAL A O 1
ATOM 619 N N . ASP A 1 86 ? -18.999 -22.063 -83.068 1.00 56.31 937 ASP A N 1
ATOM 620 C CA . ASP A 1 86 ? -19.669 -21.883 -84.353 1.00 60.87 937 ASP A CA 1
ATOM 621 C C . ASP A 1 86 ? -18.999 -22.685 -85.467 1.00 61.20 937 ASP A C 1
ATOM 622 O O . ASP A 1 86 ? -19.672 -23.224 -86.342 1.00 64.73 937 ASP A O 1
ATOM 627 N N . ALA A 1 87 ? -17.674 -22.769 -85.430 1.00 60.76 938 ALA A N 1
ATOM 628 C CA . ALA A 1 87 ? -16.942 -23.580 -86.399 1.00 60.01 938 ALA A CA 1
ATOM 629 C C . ALA A 1 87 ? -17.197 -25.073 -86.177 1.00 62.73 938 ALA A C 1
ATOM 630 O O . ALA A 1 87 ? -17.009 -25.886 -87.082 1.00 66.06 938 ALA A O 1
ATOM 632 N N . ALA A 1 88 ? -17.620 -25.429 -84.968 1.00 58.44 939 ALA A N 1
ATOM 633 C CA . ALA A 1 88 ? -17.944 -26.813 -84.662 1.00 57.76 939 ALA A CA 1
ATOM 634 C C . ALA A 1 88 ? -19.334 -27.119 -85.191 1.00 59.81 939 ALA A C 1
ATOM 635 O O . ALA A 1 88 ? -19.583 -28.196 -85.728 1.00 63.93 939 ALA A O 1
ATOM 637 N N . VAL A 1 89 ? -20.233 -26.153 -85.037 1.00 54.39 940 VAL A N 1
ATOM 638 C CA . VAL A 1 89 ? -21.597 -26.282 -85.530 1.00 53.45 940 VAL A CA 1
ATOM 639 C C . VAL A 1 89 ? -21.607 -26.268 -87.055 1.00 58.69 940 VAL A C 1
ATOM 640 O O . VAL A 1 89 ? -22.323 -27.043 -87.691 1.00 59.51 940 VAL A O 1
ATOM 644 N N . ARG A 1 90 ? -20.793 -25.395 -87.639 1.00 60.86 941 ARG A N 1
ATOM 645 C CA . ARG A 1 90 ? -20.655 -25.348 -89.088 1.00 59.11 941 ARG A CA 1
ATOM 646 C C . ARG A 1 90 ? -19.986 -26.613 -89.612 1.00 57.55 941 ARG A C 1
ATOM 647 O O . ARG A 1 90 ? -20.290 -27.081 -90.705 1.00 60.74 941 ARG A O 1
ATOM 655 N N . GLY A 1 91 ? -19.087 -27.178 -88.817 1.00 59.34 942 GLY A N 1
ATOM 656 C CA . GLY A 1 91 ? -18.426 -28.417 -89.185 1.00 59.73 942 GLY A CA 1
ATOM 657 C C . GLY A 1 91 ? -19.374 -29.600 -89.174 1.00 55.07 942 GLY A C 1
ATOM 658 O O . GLY A 1 91 ? -19.235 -30.528 -89.967 1.00 52.26 942 GLY A O 1
ATOM 659 N N . ILE A 1 92 ? -20.343 -29.565 -88.266 1.00 54.21 943 ILE A N 1
ATOM 660 C CA . ILE A 1 92 ? -21.316 -30.640 -88.143 1.00 51.98 943 ILE A CA 1
ATOM 661 C C . ILE A 1 92 ? -22.282 -30.622 -89.331 1.00 62.07 943 ILE A C 1
ATOM 662 O O . ILE A 1 92 ? -22.563 -31.660 -89.936 1.00 64.45 943 ILE A O 1
ATOM 667 N N . LEU A 1 93 ? -22.768 -29.431 -89.672 1.00 66.31 944 LEU A N 1
ATOM 668 C CA . LEU A 1 93 ? -23.741 -29.266 -90.751 1.00 63.96 944 LEU A CA 1
ATOM 669 C C . LEU A 1 93 ? -23.130 -29.487 -92.136 1.00 66.86 944 LEU A C 1
ATOM 670 O O . LEU A 1 93 ? -23.840 -29.802 -93.091 1.00 72.27 944 LEU A O 1
ATOM 675 N N . ARG A 1 94 ? -21.816 -29.318 -92.243 1.00 65.97 945 ARG A N 1
ATOM 676 C CA . ARG A 1 94 ? -21.109 -29.574 -93.495 1.00 68.08 945 ARG A CA 1
ATOM 677 C C . ARG A 1 94 ? -20.846 -31.062 -93.709 1.00 68.56 945 ARG A C 1
ATOM 678 O O . ARG A 1 94 ? -20.706 -31.518 -94.845 1.00 73.76 945 ARG A O 1
ATOM 686 N N . ASN A 1 95 ? -20.771 -31.812 -92.614 1.00 65.28 946 ASN A N 1
ATOM 687 C CA . ASN A 1 95 ? -20.422 -33.227 -92.678 1.00 69.90 946 ASN A CA 1
ATOM 688 C C . ASN A 1 95 ? -21.634 -34.094 -93.004 1.00 76.26 946 ASN A C 1
ATOM 689 O O . ASN A 1 95 ? -22.765 -33.733 -92.684 1.00 78.02 946 ASN A O 1
ATOM 694 N N . ALA A 1 96 ? -21.390 -35.235 -93.643 1.00 80.20 947 ALA A N 1
ATOM 695 C CA . ALA A 1 96 ? -22.469 -36.117 -94.079 1.00 82.56 947 ALA A CA 1
ATOM 696 C C . ALA A 1 96 ? -22.856 -37.147 -93.021 1.00 79.90 947 ALA A C 1
ATOM 697 O O . ALA A 1 96 ? -23.922 -37.753 -93.102 1.00 85.53 947 ALA A O 1
ATOM 699 N N . LYS A 1 97 ? -21.987 -37.350 -92.037 1.00 71.91 948 LYS A N 1
ATOM 700 C CA . LYS A 1 97 ? -22.263 -38.303 -90.966 1.00 70.77 948 LYS A CA 1
ATOM 701 C C . LYS A 1 97 ? -22.760 -37.602 -89.707 1.00 67.18 948 LYS A C 1
ATOM 702 O O . LYS A 1 97 ? -23.408 -38.216 -88.863 1.00 65.56 948 LYS A O 1
ATOM 708 N N . LEU A 1 98 ? -22.447 -36.316 -89.583 1.00 65.20 949 LEU A N 1
ATOM 709 C CA . LEU A 1 98 ? -22.775 -35.562 -88.378 1.00 56.83 949 LEU A CA 1
ATOM 710 C C . LEU A 1 98 ? -24.136 -34.893 -88.476 1.00 56.84 949 LEU A C 1
ATOM 711 O O . LEU A 1 98 ? -24.885 -34.869 -87.504 1.00 57.51 949 LEU A O 1
ATOM 716 N N . LYS A 1 99 ? -24.451 -34.348 -89.647 1.00 61.33 950 LYS A N 1
ATOM 717 C CA . LYS A 1 99 ? -25.723 -33.644 -89.841 1.00 61.43 950 LYS A CA 1
ATOM 718 C C . LYS A 1 99 ? -26.993 -34.499 -89.678 1.00 60.21 950 LYS A C 1
ATOM 719 O O . LYS A 1 99 ? -27.944 -34.054 -89.033 1.00 61.13 950 LYS A O 1
ATOM 725 N N . PRO A 1 100 ? -27.023 -35.713 -90.270 1.00 56.51 951 PRO A N 1
ATOM 726 C CA . PRO A 1 100 ? -28.199 -36.567 -90.063 1.00 51.72 951 PRO A CA 1
ATOM 727 C C . PRO A 1 100 ? -28.454 -36.840 -88.590 1.00 51.34 951 PRO A C 1
ATOM 728 O O . PRO A 1 100 ? -29.601 -36.807 -88.146 1.00 53.52 951 PRO A O 1
ATOM 732 N N . VAL A 1 101 ? -27.385 -37.099 -87.844 1.00 53.29 952 VAL A N 1
ATOM 733 C CA . VAL A 1 101 ? -27.503 -37.393 -86.423 1.00 52.20 952 VAL A CA 1
ATOM 734 C C . VAL A 1 101 ? -27.839 -36.131 -85.629 1.00 50.82 952 VAL A C 1
ATOM 735 O O . VAL A 1 101 ? -28.672 -36.168 -84.723 1.00 49.04 952 VAL A O 1
ATOM 739 N N . TYR A 1 102 ? -27.205 -35.017 -85.991 1.00 50.02 953 TYR A N 1
ATOM 740 C CA . TYR A 1 102 ? -27.372 -33.747 -85.281 1.00 51.53 953 TYR A CA 1
ATOM 741 C C . TYR A 1 102 ? -28.802 -33.216 -85.318 1.00 60.53 953 TYR A C 1
ATOM 742 O O . TYR A 1 102 ? -29.311 -32.716 -84.314 1.00 62.85 953 TYR A O 1
ATOM 751 N N . ASP A 1 103 ? -29.442 -33.319 -86.479 1.00 66.42 954 ASP A N 1
ATOM 752 C CA . ASP A 1 103 ? -30.832 -32.895 -86.632 1.00 69.97 954 ASP A CA 1
ATOM 753 C C . ASP A 1 103 ? -31.773 -33.729 -85.770 1.00 72.40 954 ASP A C 1
ATOM 754 O O . ASP A 1 103 ? -32.672 -33.196 -85.119 1.00 74.86 954 ASP A O 1
ATOM 759 N N . SER A 1 104 ? -31.554 -35.040 -85.763 1.00 69.47 955 SER A N 1
ATOM 760 C CA . SER A 1 104 ? -32.438 -35.966 -85.063 1.00 65.93 955 SER A CA 1
ATOM 761 C C . SER A 1 104 ? -32.205 -35.991 -83.556 1.00 65.29 955 SER A C 1
ATOM 762 O O . SER A 1 104 ? -32.747 -36.848 -82.859 1.00 78.32 955 SER A O 1
ATOM 765 N N . LEU A 1 105 ? -31.397 -35.066 -83.053 1.00 51.52 956 LEU A N 1
ATOM 766 C CA . LEU A 1 105 ? -31.125 -35.009 -81.622 1.00 47.10 956 LEU A CA 1
ATOM 767 C C . LEU A 1 105 ? -31.902 -33.871 -80.982 1.00 46.03 956 LEU A C 1
ATOM 768 O O . LEU A 1 105 ? -32.288 -32.921 -81.658 1.00 49.83 956 LEU A O 1
ATOM 773 N N . ASP A 1 106 ? -32.141 -33.974 -79.679 1.00 46.84 957 ASP A N 1
ATOM 774 C CA . ASP A 1 106 ? -32.790 -32.896 -78.945 1.00 55.75 957 ASP A CA 1
ATOM 775 C C . ASP A 1 106 ? -31.783 -31.803 -78.594 1.00 61.36 957 ASP A C 1
ATOM 776 O O . ASP A 1 106 ? -30.585 -31.952 -78.842 1.00 61.98 957 ASP A O 1
ATOM 781 N N . ALA A 1 107 ? -32.280 -30.710 -78.022 1.00 61.92 958 ALA A N 1
ATOM 782 C CA . ALA A 1 107 ? -31.447 -29.573 -77.639 1.00 60.29 958 ALA A CA 1
ATOM 783 C C . ALA A 1 107 ? -30.262 -29.984 -76.768 1.00 62.80 958 ALA A C 1
ATOM 784 O O . ALA A 1 107 ? -29.122 -29.584 -77.024 1.00 58.65 958 ALA A O 1
ATOM 786 N N . VAL A 1 108 ? -30.541 -30.791 -75.747 1.00 64.59 959 VAL A N 1
ATOM 787 C CA . VAL A 1 108 ? -29.520 -31.227 -74.798 1.00 59.95 959 VAL A CA 1
ATOM 788 C C . VAL A 1 108 ? -28.492 -32.155 -75.443 1.00 62.05 959 VAL A C 1
ATOM 789 O O . VAL A 1 108 ? -27.287 -31.996 -75.241 1.00 64.71 959 VAL A O 1
ATOM 793 N N . ARG A 1 109 ? -28.965 -33.118 -76.227 1.00 59.05 960 ARG A N 1
ATOM 794 C CA . ARG A 1 109 ? -28.062 -34.058 -76.881 1.00 54.24 960 ARG A CA 1
ATOM 795 C C . ARG A 1 109 ? -27.360 -33.458 -78.099 1.00 55.62 960 ARG A C 1
ATOM 796 O O . ARG A 1 109 ? -26.430 -34.052 -78.641 1.00 51.49 960 ARG A O 1
ATOM 804 N N . ARG A 1 110 ? -27.810 -32.287 -78.537 1.00 61.52 961 ARG A N 1
ATOM 805 C CA . ARG A 1 110 ? -27.116 -31.580 -79.604 1.00 61.66 961 ARG A CA 1
ATOM 806 C C . ARG A 1 110 ? -25.837 -30.974 -79.052 1.00 57.14 961 ARG A C 1
ATOM 807 O O . ARG A 1 110 ? -24.799 -30.969 -79.715 1.00 54.68 961 ARG A O 1
ATOM 815 N N . ALA A 1 111 ? -25.922 -30.463 -77.829 1.00 55.78 962 ALA A N 1
ATOM 816 C CA . ALA A 1 111 ? -24.770 -29.875 -77.164 1.00 52.55 962 ALA A CA 1
ATOM 817 C C . ALA A 1 111 ? -23.707 -30.937 -76.884 1.00 52.91 962 ALA A C 1
ATOM 818 O O . ALA A 1 111 ? -22.510 -30.669 -76.983 1.00 54.20 962 ALA A O 1
ATOM 820 N N . ALA A 1 112 ? -24.154 -32.144 -76.547 1.00 49.28 963 ALA A N 1
ATOM 821 C CA . ALA A 1 112 ? -23.243 -33.252 -76.283 1.00 45.19 963 ALA A CA 1
ATOM 822 C C . ALA A 1 112 ? -22.457 -33.643 -77.531 1.00 47.85 963 ALA A C 1
ATOM 823 O O . ALA A 1 112 ? -21.311 -34.078 -77.438 1.00 56.81 963 ALA A O 1
ATOM 825 N N . LEU A 1 113 ? -23.079 -33.491 -78.695 1.00 44.68 964 LEU A N 1
ATOM 826 C CA . LEU A 1 113 ? -22.415 -33.769 -79.964 1.00 38.50 964 LEU A CA 1
ATOM 827 C C . LEU A 1 113 ? -21.449 -32.648 -80.307 1.00 37.40 964 LEU A C 1
ATOM 828 O O . LEU A 1 113 ? -20.299 -32.905 -80.662 1.00 39.11 964 LEU A O 1
ATOM 833 N N . ILE A 1 114 ? -21.926 -31.407 -80.210 1.00 37.05 965 ILE A N 1
ATOM 834 C CA . ILE A 1 114 ? -21.087 -30.237 -80.441 1.00 38.84 965 ILE A CA 1
ATOM 835 C C . ILE A 1 114 ? -19.840 -30.312 -79.569 1.00 44.82 965 ILE A C 1
ATOM 836 O O . ILE A 1 114 ? -18.726 -30.079 -80.042 1.00 45.84 965 ILE A O 1
ATOM 841 N N . ASN A 1 115 ? -20.038 -30.668 -78.303 1.00 47.33 966 ASN A N 1
ATOM 842 C CA . ASN A 1 115 ? -18.941 -30.844 -77.358 1.00 46.43 966 ASN A CA 1
ATOM 843 C C . ASN A 1 115 ? -17.839 -31.760 -77.903 1.00 47.46 966 ASN A C 1
ATOM 844 O O . ASN A 1 115 ? -16.652 -31.433 -77.834 1.00 47.87 966 ASN A O 1
ATOM 849 N N . MET A 1 116 ? -18.240 -32.900 -78.455 1.00 41.99 967 MET A N 1
ATOM 850 C CA . MET A 1 116 ? -17.290 -33.842 -79.030 1.00 42.23 967 MET A CA 1
ATOM 851 C C . MET A 1 116 ? -16.586 -33.258 -80.252 1.00 42.71 967 MET A C 1
ATOM 852 O O . MET A 1 116 ? -15.369 -33.363 -80.385 1.00 46.30 967 MET A O 1
ATOM 857 N N . VAL A 1 117 ? -17.359 -32.656 -81.148 1.00 40.75 968 VAL A N 1
ATOM 858 C CA . VAL A 1 117 ? -16.799 -32.013 -82.329 1.00 44.00 968 VAL A CA 1
ATOM 859 C C . VAL A 1 117 ? -15.847 -30.877 -81.943 1.00 47.68 968 VAL A C 1
ATOM 860 O O . VAL A 1 117 ? -14.768 -30.733 -82.522 1.00 47.53 968 VAL A O 1
ATOM 864 N N . PHE A 1 118 ? -16.250 -30.097 -80.943 1.00 43.70 969 PHE A N 1
ATOM 865 C CA . PHE A 1 118 ? -15.453 -28.991 -80.424 1.00 34.32 969 PHE A CA 1
ATOM 866 C C . PHE A 1 118 ? -14.102 -29.482 -79.920 1.00 37.83 969 PHE A C 1
ATOM 867 O O . PHE A 1 118 ? -13.096 -28.774 -80.005 1.00 42.46 969 PHE A O 1
ATOM 875 N N . GLN A 1 119 ? -14.077 -30.700 -79.398 1.00 37.56 970 GLN A N 1
ATOM 876 C CA . GLN A 1 119 ? -12.866 -31.211 -78.777 1.00 29.96 970 GLN A CA 1
ATOM 877 C C . GLN A 1 119 ? -11.930 -31.863 -79.779 1.00 31.17 970 GLN A C 1
ATOM 878 O O . GLN A 1 119 ? -10.789 -31.441 -79.927 1.00 48.61 970 GLN A O 1
ATOM 884 N N . MET A 1 120 ? -12.414 -32.887 -80.472 1.00 40.52 971 MET A N 1
ATOM 885 C CA . MET A 1 120 ? -11.560 -33.644 -81.385 1.00 44.24 971 MET A CA 1
ATOM 886 C C . MET A 1 120 ? -11.855 -33.441 -82.876 1.00 43.34 971 MET A C 1
ATOM 887 O O . MET A 1 120 ? -11.473 -34.269 -83.706 1.00 43.90 971 MET A O 1
ATOM 892 N N . GLY A 1 121 ? -12.518 -32.338 -83.212 1.00 42.21 972 GLY A N 1
ATOM 893 C CA . GLY A 1 121 ? -12.724 -31.970 -84.603 1.00 45.56 972 GLY A CA 1
ATOM 894 C C . GLY A 1 121 ? -13.826 -32.714 -85.340 1.00 49.25 972 GLY A C 1
ATOM 895 O O . GLY A 1 121 ? -14.169 -33.851 -85.004 1.00 47.22 972 GLY A O 1
ATOM 896 N N . GLU A 1 122 ? -14.375 -32.057 -86.358 1.00 50.45 973 GLU A N 1
ATOM 897 C CA . GLU A 1 122 ? -15.412 -32.628 -87.215 1.00 51.31 973 GLU A CA 1
ATOM 898 C C . GLU A 1 122 ? -15.037 -34.000 -87.779 1.00 55.07 973 GLU A C 1
ATOM 899 O O . GLU A 1 122 ? -15.800 -34.959 -87.667 1.00 58.82 973 GLU A O 1
ATOM 905 N N . THR A 1 123 ? -13.860 -34.081 -88.388 1.00 53.07 974 THR A N 1
ATOM 906 C CA . THR A 1 123 ? -13.397 -35.305 -89.026 1.00 50.63 974 THR A CA 1
ATOM 907 C C . THR A 1 123 ? -13.289 -36.471 -88.044 1.00 48.41 974 THR A C 1
ATOM 908 O O . THR A 1 123 ? -13.730 -37.585 -88.337 1.00 48.45 974 THR A O 1
ATOM 912 N N . GLY A 1 124 ? -12.698 -36.207 -86.882 1.00 46.14 975 GLY A N 1
ATOM 913 C CA . GLY A 1 124 ? -12.531 -37.225 -85.861 1.00 46.57 975 GLY A CA 1
ATOM 914 C C . GLY A 1 124 ? -13.844 -37.786 -85.339 1.00 48.04 975 GLY A C 1
ATOM 915 O O . GLY A 1 124 ? -13.994 -39.003 -85.202 1.00 48.42 975 GLY A O 1
ATOM 916 N N . VAL A 1 125 ? -14.797 -36.903 -85.047 1.00 42.73 976 VAL A N 1
ATOM 917 C CA . VAL A 1 125 ? -16.083 -37.331 -84.506 1.00 42.45 976 VAL A CA 1
ATOM 918 C C . VAL A 1 125 ? -16.839 -38.212 -85.499 1.00 51.09 976 VAL A C 1
ATOM 919 O O . VAL A 1 125 ? -17.426 -39.229 -85.119 1.00 53.95 976 VAL A O 1
ATOM 923 N N . ALA A 1 126 ? -16.791 -37.841 -86.777 1.00 51.86 977 ALA A N 1
ATOM 924 C CA . ALA A 1 126 ? -17.451 -38.616 -87.824 1.00 50.60 977 ALA A CA 1
ATOM 925 C C . ALA A 1 126 ? -16.877 -40.028 -87.936 1.00 52.15 977 ALA A C 1
ATOM 926 O O . ALA A 1 126 ? -17.454 -40.891 -88.598 1.00 53.92 977 ALA A O 1
ATOM 928 N N . GLY A 1 127 ? -15.742 -40.258 -87.281 1.00 52.64 978 GLY A N 1
ATOM 929 C CA . GLY A 1 127 ? -15.133 -41.575 -87.232 1.00 53.95 978 GLY A CA 1
ATOM 930 C C . GLY A 1 127 ? -15.875 -42.519 -86.305 1.00 52.93 978 GLY A C 1
ATOM 931 O O . GLY A 1 127 ? -15.675 -43.733 -86.352 1.00 49.53 978 GLY A O 1
ATOM 932 N N . PHE A 1 128 ? -16.727 -41.955 -85.453 1.00 56.27 979 PHE A N 1
ATOM 933 C CA . PHE A 1 128 ? -17.563 -42.750 -84.562 1.00 58.21 979 PHE A CA 1
ATOM 934 C C . PHE A 1 128 ? -18.762 -43.270 -85.341 1.00 64.49 979 PHE A C 1
ATOM 935 O O . PHE A 1 128 ? -19.883 -42.816 -85.140 1.00 65.68 979 PHE A O 1
ATOM 943 N N . THR A 1 129 ? -18.521 -44.220 -86.236 1.00 69.75 980 THR A N 1
ATOM 944 C CA . THR A 1 129 ? -19.575 -44.727 -87.107 1.00 68.09 980 THR A CA 1
ATOM 945 C C . THR A 1 129 ? -20.693 -45.415 -86.323 1.00 67.01 980 THR A C 1
ATOM 946 O O . THR A 1 129 ? -21.862 -45.046 -86.452 1.00 62.06 980 THR A O 1
ATOM 950 N N . ASN A 1 130 ? -20.326 -46.401 -85.507 1.00 69.92 981 ASN A N 1
ATOM 951 C CA . ASN A 1 130 ? -21.296 -47.154 -84.712 1.00 70.71 981 ASN A CA 1
ATOM 952 C C . ASN A 1 130 ? -22.067 -46.318 -83.703 1.00 69.16 981 ASN A C 1
ATOM 953 O O . ASN A 1 130 ? -23.285 -46.427 -83.600 1.00 72.89 981 ASN A O 1
ATOM 958 N N . SER A 1 131 ? -21.354 -45.491 -82.951 1.00 63.76 982 SER A N 1
ATOM 959 C CA . SER A 1 131 ? -21.988 -44.677 -81.927 1.00 57.74 982 SER A CA 1
ATOM 960 C C . SER A 1 131 ? -22.915 -43.619 -82.524 1.00 52.21 982 SER A C 1
ATOM 961 O O . SER A 1 131 ? -23.881 -43.205 -81.887 1.00 58.48 982 SER A O 1
ATOM 964 N N . LEU A 1 132 ? -22.624 -43.186 -83.746 1.00 44.04 983 LEU A N 1
ATOM 965 C CA . LEU A 1 132 ? -23.487 -42.235 -84.432 1.00 47.09 983 LEU A CA 1
ATOM 966 C C . LEU A 1 132 ? -24.697 -42.951 -85.016 1.00 53.78 983 LEU A C 1
ATOM 967 O O . LEU A 1 132 ? -25.777 -42.370 -85.149 1.00 55.31 983 LEU A O 1
ATOM 972 N N . ARG A 1 133 ? -24.511 -44.219 -85.362 1.00 57.90 984 ARG A N 1
ATOM 973 C CA . ARG A 1 133 ? -25.601 -45.029 -85.882 1.00 61.78 984 ARG A CA 1
ATOM 974 C C . ARG A 1 133 ? -26.610 -45.295 -84.776 1.00 65.86 984 ARG A C 1
ATOM 975 O O . ARG A 1 133 ? -27.813 -45.360 -85.024 1.00 73.59 984 ARG A O 1
ATOM 983 N N . MET A 1 134 ? -26.108 -45.443 -83.554 1.00 62.10 985 MET A N 1
ATOM 984 C CA . MET A 1 134 ? -26.956 -45.676 -82.392 1.00 55.30 985 MET A CA 1
ATOM 985 C C . MET A 1 134 ? -27.690 -44.401 -81.976 1.00 55.09 985 MET A C 1
ATOM 986 O O . MET A 1 134 ? -28.871 -44.443 -81.633 1.00 58.86 985 MET A O 1
ATOM 991 N N . LEU A 1 135 ? -26.991 -43.269 -82.013 1.00 47.88 986 LEU A N 1
ATOM 992 C CA . LEU A 1 135 ? -27.592 -41.996 -81.629 1.00 51.68 986 LEU A CA 1
ATOM 993 C C . LEU A 1 135 ? -28.681 -41.605 -82.617 1.00 57.46 986 LEU A C 1
ATOM 994 O O . LEU A 1 135 ? -29.648 -40.932 -82.261 1.00 56.43 986 LEU A O 1
ATOM 999 N N . GLN A 1 136 ? -28.517 -42.038 -83.861 1.00 62.53 987 GLN A N 1
ATOM 1000 C CA . GLN A 1 136 ? -29.474 -41.730 -84.913 1.00 67.33 987 GLN A CA 1
ATOM 1001 C C . GLN A 1 136 ? -30.771 -42.505 -84.694 1.00 63.48 987 GLN A C 1
ATOM 1002 O O . GLN A 1 136 ? -31.866 -41.978 -84.904 1.00 60.50 987 GLN A O 1
ATOM 1008 N N . GLN A 1 137 ? -30.634 -43.757 -84.262 1.00 59.32 988 GLN A N 1
ATOM 1009 C CA . GLN A 1 137 ? -31.779 -44.620 -83.996 1.00 52.97 988 GLN A CA 1
ATOM 1010 C C . GLN A 1 137 ? -32.267 -44.489 -82.555 1.00 47.78 988 GLN A C 1
ATOM 1011 O O . GLN A 1 137 ? -33.100 -45.273 -82.100 1.00 51.29 988 GLN A O 1
ATOM 1017 N N . LYS A 1 138 ? -31.727 -43.505 -81.844 1.00 41.25 989 LYS A N 1
ATOM 1018 C CA . LYS A 1 138 ? -32.150 -43.183 -80.482 1.00 53.63 989 LYS A CA 1
ATOM 1019 C C . LYS A 1 138 ? -31.909 -44.309 -79.476 1.00 55.41 989 LYS A C 1
ATOM 1020 O O . LYS A 1 138 ? -32.738 -44.565 -78.599 1.00 60.13 989 LYS A O 1
ATOM 1026 N N . ARG A 1 139 ? -30.768 -44.975 -79.605 1.00 50.08 990 ARG A N 1
ATOM 1027 C CA . ARG A 1 139 ? -30.376 -45.999 -78.650 1.00 51.33 990 ARG A CA 1
ATOM 1028 C C . ARG A 1 139 ? -29.314 -45.424 -77.721 1.00 54.85 990 ARG A C 1
ATOM 1029 O O . ARG A 1 139 ? -28.125 -45.714 -77.869 1.00 58.36 990 ARG A O 1
ATOM 1037 N N . TRP A 1 140 ? -29.754 -44.613 -76.761 1.00 52.44 991 TRP A N 1
ATOM 1038 C CA . TRP A 1 140 ? -28.838 -43.825 -75.936 1.00 51.20 991 TRP A CA 1
ATOM 1039 C C . TRP A 1 140 ? -27.916 -44.665 -75.049 1.00 49.02 991 TRP A C 1
ATOM 1040 O O . TRP A 1 140 ? -26.732 -44.359 -74.918 1.00 50.27 991 TRP A O 1
ATOM 1051 N N . ASP A 1 141 ? -28.455 -45.719 -74.448 1.00 45.57 992 ASP A N 1
ATOM 1052 C CA . ASP A 1 141 ? -27.683 -46.531 -73.512 1.00 51.05 992 ASP A CA 1
ATOM 1053 C C . ASP A 1 141 ? -26.639 -47.424 -74.186 1.00 53.22 992 ASP A C 1
ATOM 1054 O O . ASP A 1 141 ? -25.646 -47.789 -73.564 1.00 55.85 992 ASP A O 1
ATOM 1059 N N . GLU A 1 142 ? -26.869 -47.787 -75.446 1.00 55.25 993 GLU A N 1
ATOM 1060 C CA . GLU A 1 142 ? -25.888 -48.564 -76.203 1.00 53.32 993 GLU A CA 1
ATOM 1061 C C . GLU A 1 142 ? -24.767 -47.645 -76.649 1.00 51.63 993 GLU A C 1
ATOM 1062 O O . GLU A 1 142 ? -23.594 -47.993 -76.564 1.00 53.37 993 GLU A O 1
ATOM 1068 N N . ALA A 1 143 ? -25.144 -46.469 -77.139 1.00 49.31 994 ALA A N 1
ATOM 1069 C CA . ALA A 1 143 ? -24.180 -45.452 -77.523 1.00 46.55 994 ALA A CA 1
ATOM 1070 C C . ALA A 1 143 ? -23.335 -45.046 -76.317 1.00 51.55 994 ALA A C 1
ATOM 1071 O O . ALA A 1 143 ? -22.142 -44.771 -76.452 1.00 53.83 994 ALA A O 1
ATOM 1073 N N . ALA A 1 144 ? -23.960 -45.023 -75.141 1.00 52.80 995 ALA A N 1
ATOM 1074 C CA . ALA A 1 144 ? -23.270 -44.689 -73.897 1.00 43.04 995 ALA A CA 1
ATOM 1075 C C . ALA A 1 144 ? -22.222 -45.738 -73.530 1.00 52.96 995 ALA A C 1
ATOM 1076 O O . ALA A 1 144 ? -21.103 -45.402 -73.148 1.00 45.56 995 ALA A O 1
ATOM 1078 N N . VAL A 1 145 ? -22.591 -47.009 -73.638 1.00 47.25 996 VAL A N 1
ATOM 1079 C CA . VAL A 1 145 ? -21.658 -48.090 -73.355 1.00 51.53 996 VAL A CA 1
ATOM 1080 C C . VAL A 1 145 ? -20.554 -48.097 -74.401 1.00 53.65 996 VAL A C 1
ATOM 1081 O O . VAL A 1 145 ? -19.372 -48.225 -74.080 1.00 58.81 996 VAL A O 1
ATOM 1085 N N . ASN A 1 146 ? -20.953 -47.931 -75.656 1.00 52.53 997 ASN A N 1
ATOM 1086 C CA . ASN A 1 146 ? -20.032 -47.983 -76.783 1.00 54.00 997 ASN A CA 1
ATOM 1087 C C . ASN A 1 146 ? -18.973 -46.883 -76.752 1.00 53.42 997 ASN A C 1
ATOM 1088 O O . ASN A 1 146 ? -17.791 -47.143 -76.974 1.00 54.78 997 ASN A O 1
ATOM 1093 N N . LEU A 1 147 ? -19.397 -45.657 -76.474 1.00 52.09 998 LEU A N 1
ATOM 1094 C CA . LEU A 1 147 ? -18.476 -44.528 -76.457 1.00 49.56 998 LEU A CA 1
ATOM 1095 C C . LEU A 1 147 ? -17.412 -44.694 -75.377 1.00 52.85 998 LEU A C 1
ATOM 1096 O O . LEU A 1 147 ? -16.282 -44.236 -75.530 1.00 51.33 998 LEU A O 1
ATOM 1101 N N . ALA A 1 148 ? -17.774 -45.378 -74.296 1.00 58.82 999 ALA A N 1
ATOM 1102 C CA . ALA A 1 148 ? -16.860 -45.597 -73.180 1.00 58.27 999 ALA A CA 1
ATOM 1103 C C . ALA A 1 148 ? -15.754 -46.599 -73.512 1.00 63.23 999 ALA A C 1
ATOM 1104 O O . ALA A 1 148 ? -14.896 -46.881 -72.678 1.00 69.36 999 ALA A O 1
ATOM 1106 N N . LYS A 1 149 ? -15.778 -47.135 -74.729 1.00 67.02 1000 LYS A N 1
ATOM 1107 C CA . LYS A 1 149 ? -14.745 -48.063 -75.185 1.00 71.04 1000 LYS A CA 1
ATOM 1108 C C . LYS A 1 149 ? -13.767 -47.398 -76.157 1.00 71.79 1000 LYS A C 1
ATOM 1109 O O . LYS A 1 149 ? -13.033 -48.079 -76.869 1.00 75.31 1000 LYS A O 1
ATOM 1115 N N . SER A 1 150 ? -13.754 -46.067 -76.178 1.00 68.57 1001 SER A N 1
ATOM 1116 C CA . SER A 1 150 ? -12.968 -45.323 -77.159 1.00 60.80 1001 SER A CA 1
ATOM 1117 C C . SER A 1 150 ? -11.677 -44.765 -76.577 1.00 63.38 1001 SER A C 1
ATOM 1118 O O . SER A 1 150 ? -11.468 -44.788 -75.365 1.00 67.31 1001 SER A O 1
ATOM 1121 N N . ARG A 1 151 ? -10.817 -44.253 -77.455 1.00 63.58 1002 ARG A N 1
ATOM 1122 C CA . ARG A 1 151 ? -9.552 -43.657 -77.045 1.00 65.95 1002 ARG A CA 1
ATOM 1123 C C . ARG A 1 151 ? -9.832 -42.340 -76.348 1.00 61.07 1002 ARG A C 1
ATOM 1124 O O . ARG A 1 151 ? -9.014 -41.834 -75.581 1.00 58.24 1002 ARG A O 1
ATOM 1132 N N . TRP A 1 152 ? -11.008 -41.796 -76.632 1.00 63.74 1003 TRP A N 1
ATOM 1133 C CA . TRP A 1 152 ? -11.473 -40.546 -76.055 1.00 60.68 1003 TRP A CA 1
ATOM 1134 C C . TRP A 1 152 ? -11.810 -40.719 -74.578 1.00 64.75 1003 TRP A C 1
ATOM 1135 O O . TRP A 1 152 ? -11.623 -39.806 -73.774 1.00 63.85 1003 TRP A O 1
ATOM 1146 N N . TYR A 1 153 ? -12.290 -41.904 -74.223 1.00 73.05 1004 TYR A N 1
ATOM 1147 C CA . TYR A 1 153 ? -12.687 -42.184 -72.850 1.00 78.92 1004 TYR A CA 1
ATOM 1148 C C . TYR A 1 153 ? -11.473 -42.453 -71.964 1.00 86.70 1004 TYR A C 1
ATOM 1149 O O . TYR A 1 153 ? -11.515 -42.229 -70.754 1.00 90.04 1004 TYR A O 1
ATOM 1158 N N . ASN A 1 154 ? -10.390 -42.928 -72.571 1.00 89.33 1005 ASN A N 1
ATOM 1159 C CA . ASN A 1 154 ? -9.186 -43.263 -71.817 1.00 91.94 1005 ASN A CA 1
ATOM 1160 C C . ASN A 1 154 ? -8.278 -42.066 -71.570 1.00 90.57 1005 ASN A C 1
ATOM 1161 O O . ASN A 1 154 ? -7.504 -42.056 -70.615 1.00 92.41 1005 ASN A O 1
ATOM 1166 N N . GLN A 1 155 ? -8.382 -41.057 -72.428 1.00 88.29 1006 GLN A N 1
ATOM 1167 C CA . GLN A 1 155 ? -7.555 -39.862 -72.306 1.00 85.40 1006 GLN A CA 1
ATOM 1168 C C . GLN A 1 155 ? -8.170 -38.832 -71.365 1.00 77.67 1006 GLN A C 1
ATOM 1169 O O . GLN A 1 155 ? -7.488 -38.287 -70.500 1.00 77.58 1006 GLN A O 1
ATOM 1175 N N . THR A 1 156 ? -9.457 -38.558 -71.543 1.00 74.20 1007 THR A N 1
ATOM 1176 C CA . THR A 1 156 ? -10.174 -37.666 -70.637 1.00 72.08 1007 THR A CA 1
ATOM 1177 C C . THR A 1 156 ? -11.454 -38.331 -70.132 1.00 72.50 1007 THR A C 1
ATOM 1178 O O . THR A 1 156 ? -12.548 -37.999 -70.582 1.00 69.89 1007 THR A O 1
ATOM 1182 N N . PRO A 1 157 ? -11.315 -39.279 -69.191 1.00 75.25 1008 PRO A N 1
ATOM 1183 C CA . PRO A 1 157 ? -12.469 -40.030 -68.686 1.00 76.77 1008 PRO A CA 1
ATOM 1184 C C . PRO A 1 157 ? -13.501 -39.148 -67.984 1.00 77.47 1008 PRO A C 1
ATOM 1185 O O . PRO A 1 157 ? -14.693 -39.298 -68.243 1.00 79.34 1008 PRO A O 1
ATOM 1189 N N . ASN A 1 158 ? -13.050 -38.242 -67.122 1.00 75.60 1009 ASN A N 1
ATOM 1190 C CA . ASN A 1 158 ? -13.961 -37.384 -66.370 1.00 69.26 1009 ASN A CA 1
ATOM 1191 C C . ASN A 1 158 ? -14.862 -36.548 -67.264 1.00 64.13 1009 ASN A C 1
ATOM 1192 O O . ASN A 1 158 ? -16.051 -36.387 -66.986 1.00 65.31 1009 ASN A O 1
ATOM 1197 N N . ARG A 1 159 ? -14.289 -36.018 -68.339 1.00 61.25 1010 ARG A N 1
ATOM 1198 C CA . ARG A 1 159 ? -15.056 -35.231 -69.296 1.00 58.22 1010 ARG A CA 1
ATOM 1199 C C . ARG A 1 159 ? -15.964 -36.118 -70.137 1.00 54.29 1010 ARG A C 1
ATOM 1200 O O . ARG A 1 159 ? -17.104 -35.756 -70.425 1.00 53.31 1010 ARG A O 1
ATOM 1208 N N . ALA A 1 160 ? -15.449 -37.280 -70.528 1.00 53.35 1011 ALA A N 1
ATOM 1209 C CA . ALA A 1 160 ? -16.212 -38.223 -71.337 1.00 54.23 1011 ALA A CA 1
ATOM 1210 C C . ALA A 1 160 ? -17.463 -38.709 -70.604 1.00 61.03 1011 ALA A C 1
ATOM 1211 O O . ALA A 1 160 ? -18.555 -38.718 -71.176 1.00 64.66 1011 ALA A O 1
ATOM 1213 N N . LYS A 1 161 ? -17.302 -39.101 -69.341 1.00 61.04 1012 LYS A N 1
ATOM 1214 C CA . LYS A 1 161 ? -18.428 -39.572 -68.537 1.00 59.32 1012 LYS A CA 1
ATOM 1215 C C . LYS A 1 161 ? -19.576 -38.564 -68.532 1.00 58.12 1012 LYS A C 1
ATOM 1216 O O . LYS A 1 161 ? -20.736 -38.942 -68.679 1.00 58.60 1012 LYS A O 1
ATOM 1222 N N . ARG A 1 162 ? -19.248 -37.285 -68.375 1.00 56.65 1013 ARG A N 1
ATOM 1223 C CA . ARG A 1 162 ? -20.263 -36.236 -68.358 1.00 55.59 1013 ARG A CA 1
ATOM 1224 C C . ARG A 1 162 ? -20.972 -36.128 -69.703 1.00 53.66 1013 ARG A C 1
ATOM 1225 O O . ARG A 1 162 ? -22.194 -35.971 -69.758 1.00 53.51 1013 ARG A O 1
ATOM 1233 N N . VAL A 1 163 ? -20.197 -36.221 -70.782 1.00 52.50 1014 VAL A N 1
ATOM 1234 C CA . VAL A 1 163 ? -20.728 -36.102 -72.136 1.00 50.27 1014 VAL A CA 1
ATOM 1235 C C . VAL A 1 163 ? -21.518 -37.352 -72.513 1.00 55.48 1014 VAL A C 1
ATOM 1236 O O . VAL A 1 163 ? -22.564 -37.274 -73.161 1.00 61.12 1014 VAL A O 1
ATOM 1240 N N . ILE A 1 164 ? -21.017 -38.507 -72.091 1.00 50.93 1015 ILE A N 1
ATOM 1241 C CA . ILE A 1 164 ? -21.731 -39.759 -72.297 1.00 48.88 1015 ILE A CA 1
ATOM 1242 C C . ILE A 1 164 ? -23.044 -39.762 -71.512 1.00 54.05 1015 ILE A C 1
ATOM 1243 O O . ILE A 1 164 ? -24.085 -40.167 -72.033 1.00 58.54 1015 ILE A O 1
ATOM 1248 N N . THR A 1 165 ? -22.993 -39.292 -70.267 1.00 54.44 1016 THR A N 1
ATOM 1249 C CA . THR A 1 165 ? -24.189 -39.197 -69.428 1.00 53.80 1016 THR A CA 1
ATOM 1250 C C . THR A 1 165 ? -25.206 -38.255 -70.052 1.00 51.56 1016 THR A C 1
ATOM 1251 O O . THR A 1 165 ? -26.408 -38.512 -70.016 1.00 55.41 1016 THR A O 1
ATOM 1255 N N . THR A 1 166 ? -24.718 -37.168 -70.639 1.00 49.17 1017 THR A N 1
ATOM 1256 C CA . THR A 1 166 ? -25.594 -36.227 -71.328 1.00 51.30 1017 THR A CA 1
ATOM 1257 C C . THR A 1 166 ? -26.261 -36.877 -72.535 1.00 53.47 1017 THR A C 1
ATOM 1258 O O . THR A 1 166 ? -27.398 -36.559 -72.871 1.00 54.45 1017 THR A O 1
ATOM 1262 N N . PHE A 1 167 ? -25.544 -37.789 -73.184 1.00 58.06 1018 PHE A N 1
ATOM 1263 C CA . PHE A 1 167 ? -26.100 -38.542 -74.304 1.00 57.49 1018 PHE A CA 1
ATOM 1264 C C . PHE A 1 167 ? -27.119 -39.567 -73.823 1.00 54.01 1018 PHE A C 1
ATOM 1265 O O . PHE A 1 167 ? -28.179 -39.724 -74.422 1.00 55.89 1018 PHE A O 1
ATOM 1273 N N . ARG A 1 168 ? -26.795 -40.256 -72.735 1.00 52.47 1019 ARG A N 1
ATOM 1274 C CA . ARG A 1 168 ? -27.676 -41.286 -72.191 1.00 56.30 1019 ARG A CA 1
ATOM 1275 C C . ARG A 1 168 ? -28.965 -40.704 -71.601 1.00 62.61 1019 ARG A C 1
ATOM 1276 O O . ARG A 1 168 ? -30.061 -40.991 -72.080 1.00 64.59 1019 ARG A O 1
ATOM 1284 N N . THR A 1 169 ? -28.827 -39.881 -70.567 1.00 65.59 1020 THR A N 1
ATOM 1285 C CA . THR A 1 169 ? -29.981 -39.311 -69.877 1.00 65.17 1020 THR A CA 1
ATOM 1286 C C . THR A 1 169 ? -30.742 -38.287 -70.721 1.00 65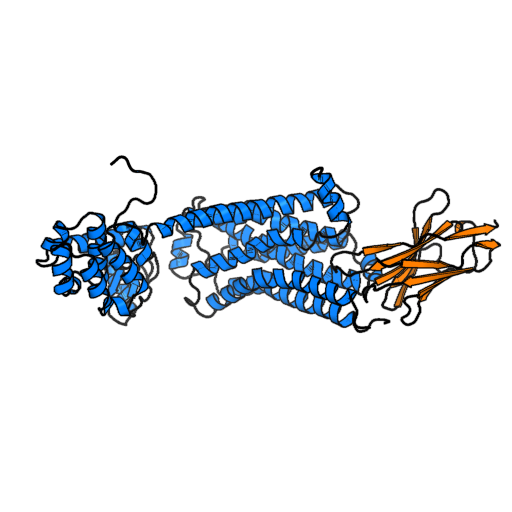.86 1020 THR A C 1
ATOM 1287 O O . THR A 1 169 ? -31.970 -38.229 -70.685 1.00 73.49 1020 THR A O 1
ATOM 1291 N N . GLY A 1 170 ? -30.011 -37.475 -71.475 1.00 60.88 1021 GLY A N 1
ATOM 1292 C CA . GLY A 1 170 ? -30.634 -36.469 -72.312 1.00 61.48 1021 GLY A CA 1
ATOM 1293 C C . GLY A 1 170 ? -30.967 -35.230 -71.510 1.00 63.69 1021 GLY A C 1
ATOM 1294 O O . GLY A 1 170 ? -31.718 -34.357 -71.954 1.00 64.04 1021 GLY A O 1
ATOM 1295 N N . THR A 1 171 ? -30.401 -35.164 -70.312 1.00 61.47 1022 THR A N 1
ATOM 1296 C CA . THR A 1 171 ? -30.597 -34.024 -69.432 1.00 59.61 1022 THR A CA 1
ATOM 1297 C C . THR A 1 171 ? -29.256 -33.439 -69.014 1.00 55.21 1022 THR A C 1
ATOM 1298 O O . THR A 1 171 ? -28.200 -33.950 -69.381 1.00 46.35 1022 THR A O 1
ATOM 1302 N N . TRP A 1 172 ? -29.309 -32.363 -68.238 1.00 61.93 1023 TRP A N 1
ATOM 1303 C CA . TRP A 1 172 ? -28.102 -31.685 -67.796 1.00 61.66 1023 TRP A CA 1
ATOM 1304 C C . TRP A 1 172 ? -27.696 -32.136 -66.398 1.00 67.59 1023 TRP A C 1
ATOM 1305 O O . TRP A 1 172 ? -27.079 -31.378 -65.657 1.00 73.05 1023 TRP A O 1
ATOM 1316 N N . ASP A 1 173 ? -28.040 -33.372 -66.047 1.00 114.32 1024 ASP A N 1
ATOM 1317 C CA . ASP A 1 173 ? -27.754 -33.904 -64.717 1.00 110.18 1024 ASP A CA 1
ATOM 1318 C C . ASP A 1 173 ? -26.273 -33.830 -64.357 1.00 101.34 1024 ASP A C 1
ATOM 1319 O O . ASP A 1 173 ? -25.916 -33.490 -63.231 1.00 101.04 1024 ASP A O 1
ATOM 1324 N N . ALA A 1 174 ? -25.414 -34.141 -65.320 1.00 97.99 1025 ALA A N 1
ATOM 1325 C CA . ALA A 1 174 ? -23.979 -34.196 -65.067 1.00 89.01 1025 ALA A CA 1
ATOM 1326 C C . ALA A 1 174 ? -23.362 -32.812 -64.898 1.00 84.47 1025 ALA A C 1
ATOM 1327 O O . ALA A 1 174 ? -22.225 -32.689 -64.447 1.00 81.55 1025 ALA A O 1
ATOM 1329 N N . TYR A 1 175 ? -24.115 -31.777 -65.257 1.00 94.74 1026 TYR A N 1
ATOM 1330 C CA . TYR A 1 175 ? -23.627 -30.404 -65.162 1.00 97.13 1026 TYR A CA 1
ATOM 1331 C C . TYR A 1 175 ? -24.469 -29.554 -64.211 1.00 103.85 1026 TYR A C 1
ATOM 1332 O O . TYR A 1 175 ? -24.025 -28.498 -63.757 1.00 102.56 1026 TYR A O 1
ATOM 1341 N N . ALA A 1 176 ? -25.679 -30.023 -63.912 1.00 109.82 1027 ALA A N 1
ATOM 1342 C CA . ALA A 1 176 ? -26.600 -29.310 -63.026 1.00 106.96 1027 ALA A CA 1
ATOM 1343 C C . ALA A 1 176 ? -26.042 -29.136 -61.620 1.00 100.23 1027 ALA A C 1
ATOM 1344 O O . ALA A 1 176 ? -26.181 -28.073 -61.014 1.00 94.26 1027 ALA A O 1
ATOM 1346 N N . ALA A 1 177 ? -25.414 -30.188 -61.110 1.00 102.47 1028 ALA A N 1
ATOM 1347 C CA . ALA A 1 177 ? -24.898 -30.193 -59.749 1.00 106.17 1028 ALA A CA 1
ATOM 1348 C C . ALA A 1 177 ? -23.767 -29.196 -59.558 1.00 109.16 1028 ALA A C 1
ATOM 1349 O O . ALA A 1 177 ? -23.531 -28.728 -58.442 1.00 107.61 1028 ALA A O 1
ATOM 1351 N N . ASP A 1 178 ? -23.067 -28.879 -60.644 1.00 113.64 1029 ASP A N 1
ATOM 1352 C CA . ASP A 1 178 ? -21.923 -27.981 -60.568 1.00 114.97 1029 ASP A CA 1
ATOM 1353 C C . ASP A 1 178 ? -22.318 -26.623 -60.022 1.00 115.79 1029 ASP A C 1
ATOM 1354 O O . ASP A 1 178 ? -21.512 -25.948 -59.389 1.00 116.13 1029 ASP A O 1
ATOM 1359 N N . GLU A 1 179 ? -23.555 -26.210 -60.261 1.00 116.30 1030 GLU A N 1
ATOM 1360 C CA . GLU A 1 179 ? -23.952 -24.882 -59.820 1.00 114.86 1030 GLU A CA 1
ATOM 1361 C C . GLU A 1 179 ? -24.446 -24.870 -58.366 1.00 116.04 1030 GLU A C 1
ATOM 1362 O O . GLU A 1 179 ? -24.222 -23.901 -57.639 1.00 114.50 1030 GLU A O 1
ATOM 1368 N N . VAL A 1 180 ? -25.076 -25.963 -57.943 1.00 118.18 1031 VAL A N 1
ATOM 1369 C CA . VAL A 1 180 ? -25.443 -26.165 -56.541 1.00 118.11 1031 VAL A CA 1
ATOM 1370 C C . VAL A 1 180 ? -24.254 -25.967 -55.582 1.00 114.37 1031 VAL A C 1
ATOM 1371 O O . VAL A 1 180 ? -24.398 -25.343 -54.531 1.00 112.13 1031 VAL A O 1
ATOM 1375 N N . TRP A 1 181 ? -23.079 -26.467 -55.962 1.00 113.27 1032 TRP A N 1
ATOM 1376 C CA . TRP A 1 181 ? -21.890 -26.340 -55.120 1.00 109.41 1032 TRP A CA 1
ATOM 1377 C C . TRP A 1 181 ? -21.384 -24.901 -54.979 1.00 104.76 1032 TRP A C 1
ATOM 1378 O O . TRP A 1 181 ? -20.824 -24.524 -53.945 1.00 103.12 1032 TRP A O 1
ATOM 1389 N N . VAL A 1 182 ? -21.590 -24.099 -56.018 1.00 103.41 1033 VAL A N 1
ATOM 1390 C CA . VAL A 1 182 ? -21.299 -22.672 -55.951 1.00 100.76 1033 VAL A CA 1
ATOM 1391 C C . VAL A 1 182 ? -22.215 -22.003 -54.923 1.00 98.67 1033 VAL A C 1
ATOM 1392 O O . VAL A 1 182 ? -21.783 -21.148 -54.150 1.00 95.63 1033 VAL A O 1
ATOM 1396 N N . VAL A 1 183 ? -23.478 -22.420 -54.912 1.00 100.30 1034 VAL A N 1
ATOM 1397 C CA . VAL A 1 183 ? -24.472 -21.902 -53.974 1.00 95.17 1034 VAL A CA 1
ATOM 1398 C C . VAL A 1 183 ? -24.141 -22.287 -52.532 1.00 91.28 1034 VAL A C 1
ATOM 1399 O O . VAL A 1 183 ? -24.187 -21.446 -51.631 1.00 92.34 1034 VAL A O 1
ATOM 1403 N N . GLY A 1 184 ? -23.806 -23.557 -52.322 1.00 88.74 1035 GLY A N 1
ATOM 1404 C CA . GLY A 1 184 ? -23.373 -24.029 -51.018 1.00 86.28 1035 GLY A CA 1
ATOM 1405 C C . GLY A 1 184 ? -22.131 -23.305 -50.532 1.00 86.62 1035 GLY A C 1
ATOM 1406 O O . GLY A 1 184 ? -21.966 -23.067 -49.340 1.00 88.06 1035 GLY A O 1
ATOM 1407 N N . MET A 1 185 ? -21.257 -22.953 -51.469 1.00 87.34 1036 MET A N 1
ATOM 1408 C CA . MET A 1 185 ? -20.019 -22.244 -51.171 1.00 81.00 1036 MET A CA 1
ATOM 1409 C C . MET A 1 185 ? -20.335 -20.858 -50.628 1.00 78.35 1036 MET A C 1
ATOM 1410 O O . MET A 1 185 ? -19.702 -20.389 -49.685 1.00 82.14 1036 MET A O 1
ATOM 1415 N N . GLY A 1 186 ? -21.328 -20.209 -51.227 1.00 72.34 1037 GLY A N 1
ATOM 1416 C CA . GLY A 1 186 ? -21.665 -18.838 -50.889 1.00 67.37 1037 GLY A CA 1
ATOM 1417 C C . GLY A 1 186 ? -22.197 -18.643 -49.479 1.00 64.87 1037 GLY A C 1
ATOM 1418 O O . GLY A 1 186 ? -21.855 -17.670 -48.808 1.00 66.29 1037 GLY A O 1
ATOM 1419 N N . ILE A 1 187 ? -23.042 -19.558 -49.022 1.00 60.24 1038 ILE A N 1
ATOM 1420 C CA . ILE A 1 187 ? -23.592 -19.438 -47.680 1.00 62.88 1038 ILE A CA 1
ATOM 1421 C C . ILE A 1 187 ? -22.533 -19.726 -46.617 1.00 62.08 1038 ILE A C 1
ATOM 1422 O O . ILE A 1 187 ? -22.553 -19.135 -45.536 1.00 64.57 1038 ILE A O 1
ATOM 1427 N N . VAL A 1 188 ? -21.604 -20.627 -46.928 1.00 57.71 1039 VAL A N 1
ATOM 1428 C CA . VAL A 1 188 ? -20.533 -20.963 -45.997 1.00 57.98 1039 VAL A CA 1
ATOM 1429 C C . VAL A 1 188 ? -19.662 -19.741 -45.750 1.00 65.65 1039 VAL A C 1
ATOM 1430 O O . VAL A 1 188 ? -19.267 -19.470 -44.616 1.00 71.00 1039 VAL A O 1
ATOM 1434 N N . MET A 1 189 ? -19.382 -19.000 -46.820 1.00 65.72 1040 MET A N 1
ATOM 1435 C CA . MET A 1 189 ? -18.630 -17.753 -46.727 1.00 60.36 1040 MET A CA 1
ATOM 1436 C C . MET A 1 189 ? -19.334 -16.754 -45.814 1.00 58.73 1040 MET A C 1
ATOM 1437 O O . MET A 1 189 ? -18.693 -16.069 -45.018 1.00 60.77 1040 MET A O 1
ATOM 1442 N N . SER A 1 190 ? -20.655 -16.684 -45.931 1.00 55.31 1041 SER A N 1
ATOM 1443 C CA . SER A 1 190 ? -21.460 -15.825 -45.070 1.00 60.04 1041 SER A CA 1
ATOM 1444 C C . SER A 1 190 ? -21.295 -16.202 -43.597 1.00 63.83 1041 SER A C 1
ATOM 1445 O O . SER A 1 190 ? -21.095 -15.337 -42.747 1.00 65.02 1041 SER A O 1
ATOM 1448 N N . LEU A 1 191 ? -21.380 -17.497 -43.305 1.00 61.05 1042 LEU A N 1
ATOM 1449 C CA . LEU A 1 191 ? -21.201 -17.992 -41.944 1.00 54.71 1042 LEU A CA 1
ATOM 1450 C C . LEU A 1 191 ? -19.792 -17.712 -41.429 1.00 51.67 1042 LEU A C 1
ATOM 1451 O O . LEU A 1 191 ? -19.588 -17.520 -40.234 1.00 51.23 1042 LEU A O 1
ATOM 1456 N N . ILE A 1 192 ? -18.820 -17.691 -42.332 1.00 40.94 1043 ILE A N 1
ATOM 1457 C CA . ILE A 1 192 ? -17.459 -17.359 -41.942 1.00 38.95 1043 ILE A CA 1
ATOM 1458 C C . ILE A 1 192 ? -17.388 -15.893 -41.538 1.00 42.13 1043 ILE A C 1
ATOM 1459 O O . ILE A 1 192 ? -16.894 -15.570 -40.463 1.00 45.99 1043 ILE A O 1
ATOM 1464 N N . VAL A 1 193 ? -17.895 -15.014 -42.399 1.00 38.99 1044 VAL A N 1
ATOM 1465 C CA . VAL A 1 193 ? -17.922 -13.582 -42.116 1.00 47.98 1044 VAL A CA 1
ATOM 1466 C C . VAL A 1 193 ? -18.646 -13.297 -40.809 1.00 51.79 1044 VAL A C 1
ATOM 1467 O O . VAL A 1 193 ? -18.151 -12.549 -39.968 1.00 55.30 1044 VAL A O 1
ATOM 1471 N N . LEU A 1 194 ? -19.818 -13.903 -40.647 1.00 55.64 1045 LEU A N 1
ATOM 1472 C CA . LEU A 1 194 ? -20.613 -13.743 -39.435 1.00 63.18 1045 LEU A CA 1
ATOM 1473 C C . LEU A 1 194 ? -19.828 -14.123 -38.182 1.00 69.52 1045 LEU A C 1
ATOM 1474 O O . LEU A 1 194 ? -19.772 -13.355 -37.222 1.00 75.16 1045 LEU A O 1
ATOM 1479 N N . ALA A 1 195 ? -19.217 -15.302 -38.199 1.00 65.11 1046 ALA A N 1
ATOM 1480 C CA . ALA A 1 195 ? -18.466 -15.786 -37.047 1.00 58.45 1046 ALA A CA 1
ATOM 1481 C C . ALA A 1 195 ? -17.277 -14.888 -36.713 1.00 62.93 1046 ALA A C 1
ATOM 1482 O O . ALA A 1 195 ? -17.034 -14.584 -35.547 1.00 70.80 1046 ALA A O 1
ATOM 1484 N N . ILE A 1 196 ? -16.541 -14.462 -37.733 1.00 62.39 1047 ILE A N 1
ATOM 1485 C CA . ILE A 1 196 ? -15.378 -13.603 -37.519 1.00 62.86 1047 ILE A CA 1
ATOM 1486 C C . ILE A 1 196 ? -15.770 -12.245 -36.935 1.00 65.16 1047 ILE A C 1
ATOM 1487 O O . ILE A 1 196 ? -15.140 -11.757 -35.996 1.00 67.58 1047 ILE A O 1
ATOM 1492 N N . VAL A 1 197 ? -16.813 -11.640 -37.494 1.00 62.32 1048 VAL A N 1
ATOM 1493 C CA . VAL A 1 197 ? -17.277 -10.341 -37.024 1.00 59.64 1048 VAL A CA 1
ATOM 1494 C C . VAL A 1 197 ? -17.833 -10.432 -35.605 1.00 64.46 1048 VAL A C 1
ATOM 1495 O O . VAL A 1 197 ? -17.410 -9.697 -34.714 1.00 68.27 1048 VAL A O 1
ATOM 1499 N N . PHE A 1 198 ? -18.774 -11.346 -35.400 1.00 63.81 1049 PHE A N 1
ATOM 1500 C CA . PHE A 1 198 ? -19.471 -11.451 -34.126 1.00 65.08 1049 PHE A CA 1
ATOM 1501 C C . PHE A 1 198 ? -18.523 -11.855 -33.007 1.00 64.63 1049 PHE A C 1
ATOM 1502 O O . PHE A 1 198 ? -18.545 -11.272 -31.923 1.00 66.20 1049 PHE A O 1
ATOM 1510 N N . GLY A 1 199 ? -17.687 -12.850 -33.282 1.00 63.65 1050 GLY A N 1
ATOM 1511 C CA . GLY A 1 199 ? -16.715 -13.321 -32.312 1.00 62.27 1050 GLY A CA 1
ATOM 1512 C C . GLY A 1 199 ? -15.735 -12.249 -31.870 1.00 59.74 1050 GLY A C 1
ATOM 1513 O O . GLY A 1 199 ? -15.451 -12.118 -30.678 1.00 61.63 1050 GLY A O 1
ATOM 1514 N N . ASN A 1 200 ? -15.223 -11.474 -32.823 1.00 51.08 1051 ASN A N 1
ATOM 1515 C CA . ASN A 1 200 ? -14.217 -10.462 -32.511 1.00 48.55 1051 ASN A CA 1
ATOM 1516 C C . ASN A 1 200 ? -14.774 -9.143 -31.968 1.00 53.92 1051 ASN A C 1
ATOM 1517 O O . ASN A 1 200 ? -14.149 -8.516 -31.114 1.00 60.73 1051 ASN A O 1
ATOM 1522 N N . VAL A 1 201 ? -15.938 -8.723 -32.454 1.00 51.34 1052 VAL A N 1
ATOM 1523 C CA . VAL A 1 201 ? -16.599 -7.544 -31.896 1.00 54.33 1052 VAL A CA 1
ATOM 1524 C C . VAL A 1 201 ? -16.903 -7.771 -30.413 1.00 59.83 1052 VAL A C 1
ATOM 1525 O O . VAL A 1 201 ? -16.834 -6.849 -29.599 1.00 63.54 1052 VAL A O 1
ATOM 1529 N N . LEU A 1 202 ? -17.212 -9.019 -30.073 1.00 58.06 1053 LEU A N 1
ATOM 1530 C CA . LEU A 1 202 ? -17.451 -9.427 -28.691 1.00 57.70 1053 LEU A CA 1
ATOM 1531 C C . LEU A 1 202 ? -16.195 -9.295 -27.819 1.00 61.48 1053 LEU A C 1
ATOM 1532 O O . LEU A 1 202 ? -16.241 -8.727 -26.728 1.00 63.51 1053 LEU A O 1
ATOM 1537 N N . VAL A 1 203 ? -15.077 -9.827 -28.307 1.00 57.43 1054 VAL A N 1
ATOM 1538 C CA . VAL A 1 203 ? -13.816 -9.777 -27.574 1.00 51.65 1054 VAL A CA 1
ATOM 1539 C C . VAL A 1 203 ? -13.388 -8.343 -27.284 1.00 55.22 1054 VAL A C 1
ATOM 1540 O O . VAL A 1 203 ? -12.989 -8.022 -26.166 1.00 66.33 1054 VAL A O 1
ATOM 1544 N N . ILE A 1 204 ? -13.475 -7.486 -28.296 1.00 50.84 1055 ILE A N 1
ATOM 1545 C CA . ILE A 1 204 ? -13.071 -6.090 -28.164 1.00 48.75 1055 ILE A CA 1
ATOM 1546 C C . ILE A 1 204 ? -13.996 -5.322 -27.221 1.00 55.15 1055 ILE A C 1
ATOM 1547 O O . ILE A 1 204 ? -13.550 -4.446 -26.478 1.00 60.13 1055 ILE A O 1
ATOM 1552 N N . THR A 1 205 ? -15.284 -5.654 -27.242 1.00 50.96 1056 THR A N 1
ATOM 1553 C CA . THR A 1 205 ? -16.237 -5.000 -26.353 1.00 55.30 1056 THR A CA 1
ATOM 1554 C C . THR A 1 205 ? -16.007 -5.441 -24.911 1.00 60.68 1056 THR A C 1
ATOM 1555 O O . THR A 1 205 ? -16.044 -4.625 -23.990 1.00 64.01 1056 THR A O 1
ATOM 1559 N N . ALA A 1 206 ? -15.755 -6.735 -24.729 1.00 62.61 1057 ALA A N 1
ATOM 1560 C CA . ALA A 1 206 ? -15.514 -7.311 -23.407 1.00 62.01 1057 ALA A CA 1
ATOM 1561 C C . ALA A 1 206 ? -14.322 -6.675 -22.706 1.00 62.83 1057 ALA A C 1
ATOM 1562 O O . ALA A 1 206 ? -14.373 -6.410 -21.504 1.00 57.40 1057 ALA A O 1
ATOM 1564 N N . ILE A 1 207 ? -13.253 -6.434 -23.459 1.00 58.74 1058 ILE A N 1
ATOM 1565 C CA . ILE A 1 207 ? -12.038 -5.846 -22.901 1.00 60.19 1058 ILE A CA 1
ATOM 1566 C C . ILE A 1 207 ? -12.191 -4.340 -22.659 1.00 61.98 1058 ILE A C 1
ATOM 1567 O O . ILE A 1 207 ? -11.742 -3.818 -21.639 1.00 64.50 1058 ILE A O 1
ATOM 1572 N N . ALA A 1 208 ? -12.845 -3.651 -23.588 1.00 60.51 1059 ALA A N 1
ATOM 1573 C CA . ALA A 1 208 ? -13.044 -2.209 -23.464 1.00 63.49 1059 ALA A CA 1
ATOM 1574 C C . ALA A 1 208 ? -14.008 -1.833 -22.334 1.00 69.70 1059 ALA A C 1
ATOM 1575 O O . ALA A 1 208 ? -13.838 -0.801 -21.689 1.00 75.96 1059 ALA A O 1
ATOM 1577 N N . LYS A 1 209 ? -15.015 -2.669 -22.099 1.00 67.37 1060 LYS A N 1
ATOM 1578 C CA . LYS A 1 209 ? -16.076 -2.347 -21.148 1.00 70.69 1060 LYS A CA 1
ATOM 1579 C C . LYS A 1 209 ? -15.741 -2.765 -19.733 1.00 74.10 1060 LYS A C 1
ATOM 1580 O O . LYS A 1 209 ? -15.981 -2.015 -18.778 1.00 75.68 1060 LYS A O 1
ATOM 1582 N N . PHE A 1 210 ? -15.206 -3.972 -19.583 1.00 74.73 1061 PHE A N 1
ATOM 1583 C CA . PHE A 1 210 ? -14.850 -4.472 -18.247 1.00 75.79 1061 PHE A CA 1
ATOM 1584 C C . PHE A 1 210 ? -13.443 -4.030 -17.817 1.00 79.37 1061 PHE A C 1
ATOM 1585 O O . PHE A 1 210 ? -12.465 -4.295 -18.521 1.00 77.72 1061 PHE A O 1
ATOM 1593 N N . GLU A 1 211 ? -13.381 -3.362 -16.669 1.00 86.20 1062 GLU A N 1
ATOM 1594 C CA . GLU A 1 211 ? -12.160 -2.811 -16.121 1.00 90.17 1062 GLU A CA 1
ATOM 1595 C C . GLU A 1 211 ? -11.153 -3.904 -15.633 1.00 92.11 1062 GLU A C 1
ATOM 1596 O O . GLU A 1 211 ? -9.940 -3.662 -15.475 1.00 94.38 1062 GLU A O 1
ATOM 1598 N N . ARG A 1 212 ? -11.641 -5.137 -15.573 1.00 85.61 1063 ARG A N 1
ATOM 1599 C CA . ARG A 1 212 ? -10.909 -6.286 -15.050 1.00 78.60 1063 ARG A CA 1
ATOM 1600 C C . ARG A 1 212 ? -10.213 -7.173 -16.106 1.00 73.39 1063 ARG A C 1
ATOM 1601 O O . ARG A 1 212 ? -9.389 -8.048 -15.775 1.00 72.65 1063 ARG A O 1
ATOM 1609 N N . LEU A 1 213 ? -10.593 -6.981 -17.365 1.00 71.53 1064 LEU A N 1
ATOM 1610 C CA . LEU A 1 213 ? -9.948 -7.639 -18.492 1.00 66.08 1064 LEU A CA 1
ATOM 1611 C C . LEU A 1 213 ? -8.901 -6.685 -19.069 1.00 65.07 1064 LEU A C 1
ATOM 1612 O O . LEU A 1 213 ? -8.526 -6.777 -20.235 1.00 60.35 1064 LEU A O 1
ATOM 1617 N N . GLN A 1 214 ? -8.457 -5.742 -18.245 1.00 73.00 1065 GLN A N 1
ATOM 1618 C CA . GLN A 1 214 ? -7.479 -4.733 -18.649 1.00 76.47 1065 GLN A CA 1
ATOM 1619 C C . GLN A 1 214 ? -6.061 -5.180 -18.303 1.00 68.85 1065 GLN A C 1
ATOM 1620 O O . GLN A 1 214 ? -5.299 -4.429 -17.703 1.00 69.85 1065 GLN A O 1
ATOM 1626 N N . THR A 1 215 ? -5.715 -6.411 -18.662 1.00 63.17 1066 THR A N 1
ATOM 1627 C CA . THR A 1 215 ? -4.380 -6.936 -18.390 1.00 60.85 1066 THR A CA 1
ATOM 1628 C C . THR A 1 215 ? -3.480 -6.819 -19.617 1.00 60.75 1066 THR A C 1
ATOM 1629 O O . THR A 1 215 ? -3.966 -6.613 -20.726 1.00 63.14 1066 THR A O 1
ATOM 1633 N N . VAL A 1 216 ? -2.171 -6.952 -19.411 1.00 62.53 1067 VAL A N 1
ATOM 1634 C CA . VAL A 1 216 ? -1.197 -6.844 -20.498 1.00 59.74 1067 VAL A CA 1
ATOM 1635 C C . VAL A 1 216 ? -1.471 -7.858 -21.607 1.00 58.98 1067 VAL A C 1
ATOM 1636 O O . VAL A 1 216 ? -1.488 -7.507 -22.785 1.00 62.47 1067 VAL A O 1
ATOM 1640 N N . THR A 1 217 ? -1.695 -9.112 -21.227 1.00 59.31 1068 THR A N 1
ATOM 1641 C CA . THR A 1 217 ? -1.992 -10.159 -22.199 1.00 59.71 1068 THR A CA 1
ATOM 1642 C C . THR A 1 217 ? -3.225 -9.806 -23.034 1.00 59.64 1068 THR A C 1
ATOM 1643 O O . THR A 1 217 ? -3.233 -9.992 -24.246 1.00 54.69 1068 THR A O 1
ATOM 1647 N N . ASN A 1 218 ? -4.257 -9.282 -22.380 1.00 63.26 1069 ASN A N 1
ATOM 1648 C CA . ASN A 1 218 ? -5.470 -8.864 -23.076 1.00 58.38 1069 ASN A CA 1
ATOM 1649 C C . ASN A 1 218 ? -5.238 -7.669 -23.993 1.00 62.84 1069 ASN A C 1
ATOM 1650 O O . ASN A 1 218 ? -5.973 -7.478 -24.961 1.00 70.06 1069 ASN A O 1
ATOM 1655 N N . TYR A 1 219 ? -4.227 -6.859 -23.685 1.00 60.99 1070 TYR A N 1
ATOM 1656 C CA . TYR A 1 219 ? -3.865 -5.745 -24.560 1.00 67.26 1070 TYR A CA 1
ATOM 1657 C C . TYR A 1 219 ? -3.358 -6.267 -25.903 1.00 67.06 1070 TYR A C 1
ATOM 1658 O O . TYR A 1 219 ? -3.498 -5.604 -26.930 1.00 69.22 1070 TYR A O 1
ATOM 1667 N N . PHE A 1 220 ? -2.766 -7.457 -25.892 1.00 61.53 1071 PHE A N 1
ATOM 1668 C CA . PHE A 1 220 ? -2.324 -8.086 -27.129 1.00 52.63 1071 PHE A CA 1
ATOM 1669 C C . PHE A 1 220 ? -3.492 -8.798 -27.806 1.00 53.49 1071 PHE A C 1
ATOM 1670 O O . PHE A 1 220 ? -3.556 -8.866 -29.030 1.00 58.20 1071 PHE A O 1
ATOM 1678 N N . ILE A 1 221 ? -4.411 -9.330 -27.005 1.00 52.27 1072 ILE A N 1
ATOM 1679 C CA . ILE A 1 221 ? -5.602 -9.981 -27.537 1.00 52.39 1072 ILE A CA 1
ATOM 1680 C C . ILE A 1 221 ? -6.420 -8.982 -28.343 1.00 54.01 1072 ILE A C 1
ATOM 1681 O O . ILE A 1 221 ? -6.894 -9.301 -29.434 1.00 54.20 1072 ILE A O 1
ATOM 1686 N N . THR A 1 222 ? -6.576 -7.776 -27.796 1.00 51.72 1073 THR A N 1
ATOM 1687 C CA . THR A 1 222 ? -7.328 -6.709 -28.452 1.00 51.03 1073 THR A CA 1
ATOM 1688 C C . THR A 1 222 ? -6.806 -6.440 -29.858 1.00 55.42 1073 THR A C 1
ATOM 1689 O O . THR A 1 222 ? -7.583 -6.285 -30.800 1.00 59.12 1073 THR A O 1
ATOM 1693 N N . SER A 1 223 ? -5.483 -6.392 -29.991 1.00 54.33 1074 SER A N 1
ATOM 1694 C CA . SER A 1 223 ? -4.845 -6.159 -31.281 1.00 51.34 1074 SER A CA 1
ATOM 1695 C C . SER A 1 223 ? -5.126 -7.315 -32.240 1.00 47.58 1074 SER A C 1
ATOM 1696 O O . SER A 1 223 ? -5.478 -7.100 -33.404 1.00 47.80 1074 SER A O 1
ATOM 1699 N N . LEU A 1 224 ? -4.971 -8.538 -31.740 1.00 41.96 1075 LEU A N 1
ATOM 1700 C CA . LEU A 1 224 ? -5.304 -9.735 -32.502 1.00 37.90 1075 LEU A CA 1
ATOM 1701 C C . LEU A 1 224 ? -6.778 -9.729 -32.909 1.00 43.92 1075 LEU A C 1
ATOM 1702 O O . LEU A 1 224 ? -7.126 -10.123 -34.021 1.00 45.66 1075 LEU A O 1
ATOM 1707 N N . ALA A 1 225 ? -7.639 -9.270 -32.004 1.00 46.65 1076 ALA A N 1
ATOM 1708 C CA . ALA A 1 225 ? -9.074 -9.195 -32.268 1.00 46.45 1076 ALA A CA 1
ATOM 1709 C C . ALA A 1 225 ? -9.404 -8.082 -33.258 1.00 50.47 1076 ALA A C 1
ATOM 1710 O O . ALA A 1 225 ? -10.349 -8.198 -34.036 1.00 58.54 1076 ALA A O 1
ATOM 1712 N N . CYS A 1 226 ? -8.629 -7.001 -33.218 1.00 46.97 1077 CYS A N 1
ATOM 1713 C CA . CYS A 1 226 ? -8.804 -5.896 -34.156 1.00 49.17 1077 CYS A CA 1
ATOM 1714 C C . CYS A 1 226 ? -8.411 -6.320 -35.566 1.00 54.41 1077 CYS A C 1
ATOM 1715 O O . CYS A 1 226 ? -9.104 -6.010 -36.535 1.00 56.34 1077 CYS A O 1
ATOM 1718 N N . ALA A 1 227 ? -7.290 -7.027 -35.672 1.00 55.00 1078 ALA A N 1
ATOM 1719 C CA . ALA A 1 227 ? -6.813 -7.513 -36.957 1.00 51.91 1078 ALA A CA 1
ATOM 1720 C C . ALA A 1 227 ? -7.818 -8.475 -37.573 1.00 55.24 1078 ALA A C 1
ATOM 1721 O O . ALA A 1 227 ? -8.088 -8.416 -38.769 1.00 62.47 1078 ALA A O 1
ATOM 1723 N N . ASP A 1 228 ? -8.375 -9.356 -36.752 1.00 59.32 1079 ASP A N 1
ATOM 1724 C CA . ASP A 1 228 ? -9.369 -10.311 -37.230 1.00 64.31 1079 ASP A CA 1
ATOM 1725 C C . ASP A 1 228 ? -10.692 -9.625 -37.572 1.00 61.34 1079 ASP A C 1
ATOM 1726 O O . ASP A 1 228 ? -11.427 -10.078 -38.448 1.00 62.14 1079 ASP A O 1
ATOM 1731 N N . LEU A 1 229 ? -10.987 -8.531 -36.880 1.00 54.42 1080 LEU A N 1
ATOM 1732 C CA . LEU A 1 229 ? -12.204 -7.775 -37.139 1.00 51.74 1080 LEU A CA 1
ATOM 1733 C C . LEU A 1 229 ? -12.205 -7.166 -38.539 1.00 55.31 1080 LEU A C 1
ATOM 1734 O O . LEU A 1 229 ? -13.186 -7.287 -39.269 1.00 59.19 1080 LEU A O 1
ATOM 1739 N N . VAL A 1 230 ? -11.104 -6.518 -38.912 1.00 51.41 1081 VAL A N 1
ATOM 1740 C CA . VAL A 1 230 ? -11.003 -5.877 -40.220 1.00 46.41 1081 VAL A CA 1
ATOM 1741 C C . VAL A 1 230 ? -10.997 -6.923 -41.327 1.00 51.72 1081 VAL A C 1
ATOM 1742 O O . VAL A 1 230 ? -11.407 -6.654 -42.459 1.00 55.07 1081 VAL A O 1
ATOM 1746 N N . MET A 1 231 ? -10.540 -8.122 -40.985 1.00 53.98 1082 MET A N 1
ATOM 1747 C CA . MET A 1 231 ? -10.573 -9.248 -41.909 1.00 57.49 1082 MET A CA 1
ATOM 1748 C C . MET A 1 231 ? -11.999 -9.590 -42.327 1.00 65.70 1082 MET A C 1
ATOM 1749 O O . MET A 1 231 ? -12.325 -9.592 -43.517 1.00 70.89 1082 MET A O 1
ATOM 1754 N N . GLY A 1 232 ? -12.846 -9.868 -41.341 1.00 63.03 1083 GLY A N 1
ATOM 1755 C CA . GLY A 1 232 ? -14.220 -10.245 -41.597 1.00 35.20 1083 GLY A CA 1
ATOM 1756 C C . GLY A 1 232 ? -15.101 -9.119 -42.107 1.00 50.23 1083 GLY A C 1
ATOM 1757 O O . GLY A 1 232 ? -16.184 -9.370 -42.615 1.00 52.44 1083 GLY A O 1
ATOM 1758 N N . LEU A 1 233 ? -14.654 -7.876 -41.971 1.00 51.99 1084 LEU A N 1
ATOM 1759 C CA . LEU A 1 233 ? -15.433 -6.746 -42.468 1.00 38.29 1084 LEU A CA 1
ATOM 1760 C C . LEU A 1 233 ? -15.006 -6.350 -43.873 1.00 43.95 1084 LEU A C 1
ATOM 1761 O O . LEU A 1 233 ? -15.831 -6.259 -44.779 1.00 41.58 1084 LEU A O 1
ATOM 1766 N N . ALA A 1 234 ? -13.708 -6.120 -44.048 1.00 48.96 1085 ALA A N 1
ATOM 1767 C CA . ALA A 1 234 ? -13.177 -5.646 -45.322 1.00 52.37 1085 ALA A CA 1
ATOM 1768 C C . ALA A 1 234 ? -12.644 -6.770 -46.209 1.00 51.65 1085 ALA A C 1
ATOM 1769 O O . ALA A 1 234 ? -13.070 -6.920 -47.353 1.00 58.41 1085 ALA A O 1
ATOM 1771 N N . VAL A 1 235 ? -11.717 -7.563 -45.684 1.00 42.65 1086 VAL A N 1
ATOM 1772 C CA . VAL A 1 235 ? -11.057 -8.582 -46.497 1.00 45.08 1086 VAL A CA 1
ATOM 1773 C C . VAL A 1 235 ? -11.976 -9.725 -46.940 1.00 50.91 1086 VAL A C 1
ATOM 1774 O O . VAL A 1 235 ? -12.168 -9.948 -48.134 1.00 52.50 1086 VAL A O 1
ATOM 1778 N N . VAL A 1 236 ? -12.537 -10.449 -45.978 1.00 51.10 1087 VAL A N 1
ATOM 1779 C CA . VAL A 1 236 ? -13.310 -11.651 -46.289 1.00 52.22 1087 VAL A CA 1
ATOM 1780 C C . VAL A 1 236 ? -14.549 -11.436 -47.171 1.00 54.26 1087 VAL A C 1
ATOM 1781 O O . VAL A 1 236 ? -14.744 -12.185 -48.131 1.00 57.92 1087 VAL A O 1
ATOM 1785 N N . PRO A 1 237 ? -15.391 -10.426 -46.862 1.00 55.86 1088 PRO A N 1
ATOM 1786 C CA . PRO A 1 237 ? -16.576 -10.269 -47.719 1.00 54.68 1088 PRO A CA 1
ATOM 1787 C C . PRO A 1 237 ? -16.235 -9.891 -49.162 1.00 54.39 1088 PRO A C 1
ATOM 1788 O O . PRO A 1 237 ? -16.790 -10.481 -50.091 1.00 50.84 1088 PRO A O 1
ATOM 1792 N N . PHE A 1 238 ? -15.339 -8.924 -49.341 1.00 53.65 1089 PHE A N 1
ATOM 1793 C CA . PHE A 1 238 ? -14.976 -8.457 -50.675 1.00 51.08 1089 PHE A CA 1
ATOM 1794 C C . PHE A 1 238 ? -14.311 -9.559 -51.486 1.00 48.61 1089 PHE A C 1
ATOM 1795 O O . PHE A 1 238 ? -14.455 -9.615 -52.707 1.00 48.38 1089 PHE A O 1
ATOM 1803 N N . GLY A 1 239 ? -13.581 -10.432 -50.800 1.00 44.74 1090 GLY A N 1
ATOM 1804 C CA . GLY A 1 239 ? -12.971 -11.582 -51.437 1.00 41.81 1090 GLY A CA 1
ATOM 1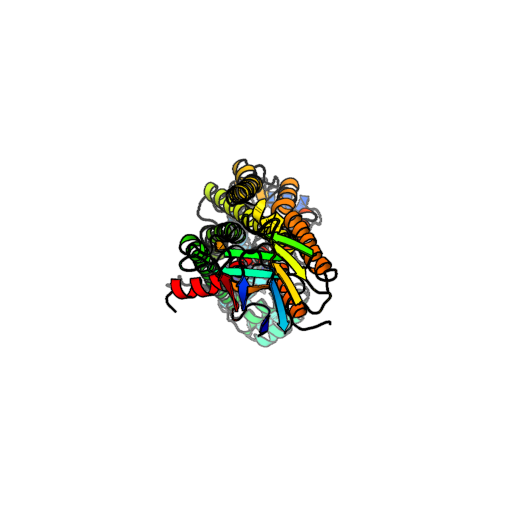805 C C . GLY A 1 239 ? -14.029 -12.578 -51.860 1.00 45.32 1090 GLY A C 1
ATOM 1806 O O . GLY A 1 239 ? -13.912 -13.216 -52.901 1.00 43.87 1090 GLY A O 1
ATOM 1807 N N . ALA A 1 240 ? -15.069 -12.706 -51.043 1.00 49.65 1091 ALA A N 1
ATOM 1808 C CA . ALA A 1 240 ? -16.181 -13.598 -51.348 1.00 50.06 1091 ALA A CA 1
ATOM 1809 C C . ALA A 1 240 ? -16.911 -13.145 -52.613 1.00 50.76 1091 ALA A C 1
ATOM 1810 O O . ALA A 1 240 ? -17.242 -13.960 -53.474 1.00 54.60 1091 ALA A O 1
ATOM 1812 N N . ALA A 1 241 ? -17.152 -11.843 -52.721 1.00 44.29 1092 ALA A N 1
ATOM 1813 C CA . ALA A 1 241 ? -17.813 -11.282 -53.893 1.00 46.41 1092 ALA A CA 1
ATOM 1814 C C . ALA A 1 241 ? -16.949 -11.432 -55.143 1.00 49.92 1092 ALA A C 1
ATOM 1815 O O . ALA A 1 241 ? -17.458 -11.674 -56.236 1.00 55.58 1092 ALA A O 1
ATOM 1817 N N . HIS A 1 242 ? -15.640 -11.285 -54.970 1.00 48.25 1093 HIS A N 1
ATOM 1818 C CA . HIS A 1 242 ? -14.685 -11.449 -56.058 1.00 49.31 1093 HIS A CA 1
ATOM 1819 C C . HIS A 1 242 ? -14.738 -12.859 -56.657 1.00 51.31 1093 HIS A C 1
ATOM 1820 O O . HIS A 1 242 ? -14.654 -13.033 -57.874 1.00 58.09 1093 HIS A O 1
ATOM 1827 N N . ILE A 1 243 ? -14.877 -13.858 -55.792 1.00 46.17 1094 ILE A N 1
ATOM 1828 C CA . ILE A 1 243 ? -14.910 -15.254 -56.211 1.00 44.19 1094 ILE A CA 1
ATOM 1829 C C . ILE A 1 243 ? -16.266 -15.630 -56.796 1.00 50.20 1094 ILE A C 1
ATOM 1830 O O . ILE A 1 243 ? -16.344 -16.297 -57.831 1.00 54.69 1094 ILE A O 1
ATOM 1835 N N . LEU A 1 244 ? -17.333 -15.205 -56.124 1.00 51.89 1095 LEU A N 1
ATOM 1836 C CA . LEU A 1 244 ? -18.690 -15.563 -56.528 1.00 54.21 1095 LEU A CA 1
ATOM 1837 C C . LEU A 1 244 ? -19.074 -14.953 -57.874 1.00 56.45 1095 LEU A C 1
ATOM 1838 O O . LEU A 1 244 ? -19.566 -15.651 -58.759 1.00 56.82 1095 LEU A O 1
ATOM 1843 N N . THR A 1 245 ? -18.825 -13.657 -58.032 1.00 59.58 1096 THR A N 1
ATOM 1844 C CA . THR A 1 245 ? -19.196 -12.952 -59.254 1.00 66.50 1096 THR A CA 1
ATOM 1845 C C . THR A 1 245 ? -18.164 -13.118 -60.371 1.00 68.76 1096 THR A C 1
ATOM 1846 O O . THR A 1 245 ? -18.283 -12.499 -61.431 1.00 69.60 1096 THR A O 1
ATOM 1850 N N . LYS A 1 246 ? -17.149 -13.942 -60.117 1.00 69.42 1097 LYS A N 1
ATOM 1851 C CA . LYS A 1 246 ? -16.095 -14.262 -61.090 1.00 70.23 1097 LYS A CA 1
ATOM 1852 C C . LYS A 1 246 ? -15.206 -13.080 -61.498 1.00 65.85 1097 LYS A C 1
ATOM 1853 O O . LYS A 1 246 ? -14.173 -13.278 -62.133 1.00 67.34 1097 LYS A O 1
ATOM 1859 N N . THR A 1 247 ? -15.609 -11.859 -61.153 1.00 62.77 1098 THR A N 1
ATOM 1860 C CA . THR A 1 247 ? -14.850 -10.667 -61.530 1.00 58.84 1098 THR A CA 1
ATOM 1861 C C . THR A 1 247 ? -14.700 -9.690 -60.371 1.00 55.48 1098 THR A C 1
ATOM 1862 O O . THR A 1 247 ? -15.124 -9.968 -59.247 1.00 54.70 1098 THR A O 1
ATOM 1866 N N . TRP A 1 248 ? -14.095 -8.541 -60.660 1.00 51.55 1099 TRP A N 1
ATOM 1867 C CA . TRP A 1 248 ? -13.885 -7.500 -59.660 1.00 49.68 1099 TRP A CA 1
ATOM 1868 C C . TRP A 1 248 ? -14.511 -6.188 -60.121 1.00 53.45 1099 TRP A C 1
ATOM 1869 O O . TRP A 1 248 ? -14.182 -5.680 -61.191 1.00 56.50 1099 TRP A O 1
ATOM 1880 N N . THR A 1 249 ? -15.404 -5.635 -59.304 1.00 55.15 1100 THR A N 1
ATOM 1881 C CA . THR A 1 249 ? -16.176 -4.462 -59.709 1.00 55.80 1100 THR A CA 1
ATOM 1882 C C . THR A 1 249 ? -15.929 -3.213 -58.866 1.00 61.12 1100 THR A C 1
ATOM 1883 O O . THR A 1 249 ? -16.859 -2.455 -58.600 1.00 69.47 1100 THR A O 1
ATOM 1887 N N . PHE A 1 250 ? -14.684 -2.989 -58.454 1.00 56.83 1101 PHE A N 1
ATOM 1888 C CA . PHE A 1 250 ? -14.358 -1.798 -57.672 1.00 53.89 1101 PHE A CA 1
ATOM 1889 C C . PHE A 1 250 ? -13.128 -1.057 -58.217 1.00 51.14 1101 PHE A C 1
ATOM 1890 O O . PHE A 1 250 ? -12.479 -0.290 -57.503 1.00 49.35 1101 PHE A O 1
ATOM 1898 N N . GLY A 1 251 ? -12.815 -1.288 -59.489 1.00 52.07 1102 GLY A N 1
ATOM 1899 C CA . GLY A 1 251 ? -11.686 -0.634 -60.125 1.00 52.41 1102 GLY A CA 1
ATOM 1900 C C . GLY A 1 251 ? -10.340 -1.070 -59.576 1.00 54.40 1102 GLY A C 1
ATOM 1901 O O . GLY A 1 251 ? -10.274 -1.861 -58.632 1.00 51.29 1102 GLY A O 1
ATOM 1902 N N . ASN A 1 252 ? -9.266 -0.538 -60.160 1.00 59.48 1103 ASN A N 1
ATOM 1903 C CA . ASN A 1 252 ? -7.903 -0.929 -59.791 1.00 59.48 1103 ASN A CA 1
ATOM 1904 C C . ASN A 1 252 ? -7.431 -0.412 -58.436 1.00 59.76 1103 ASN A C 1
ATOM 1905 O O . ASN A 1 252 ? -6.658 -1.081 -57.749 1.00 58.34 1103 ASN A O 1
ATOM 1910 N N . PHE A 1 253 ? -7.885 0.778 -58.057 1.00 62.34 1104 PHE A N 1
ATOM 1911 C CA . PHE A 1 253 ? -7.427 1.381 -56.811 1.00 66.59 1104 PHE A CA 1
ATOM 1912 C C . PHE A 1 253 ? -7.864 0.583 -55.588 1.00 70.03 1104 PHE A C 1
ATOM 1913 O O . PHE A 1 253 ? -7.068 0.331 -54.681 1.00 74.20 1104 PHE A O 1
ATOM 1921 N N . TRP A 1 254 ? -9.131 0.188 -55.567 1.00 65.00 1105 TRP A N 1
ATOM 1922 C CA . TRP A 1 254 ? -9.661 -0.562 -54.438 1.00 59.96 1105 TRP A CA 1
ATOM 1923 C C . TRP A 1 254 ? -9.230 -2.018 -54.500 1.00 58.67 1105 TRP A C 1
ATOM 1924 O O . TRP A 1 254 ? -9.308 -2.738 -53.510 1.00 60.37 1105 TRP A O 1
ATOM 1935 N N . CYS A 1 255 ? -8.763 -2.445 -55.668 1.00 55.73 1106 CYS A N 1
ATOM 1936 C CA . CYS A 1 255 ? -8.247 -3.796 -55.826 1.00 49.97 1106 CYS A CA 1
ATOM 1937 C C . CYS A 1 255 ? -6.923 -3.946 -55.075 1.00 51.26 1106 CYS A C 1
ATOM 1938 O O . CYS A 1 255 ? -6.695 -4.942 -54.389 1.00 52.08 1106 CYS A O 1
ATOM 1941 N N . GLU A 1 256 ? -6.059 -2.944 -55.196 1.00 52.80 1107 GLU A N 1
ATOM 1942 C CA . GLU A 1 256 ? -4.772 -2.973 -54.510 1.00 52.26 1107 GLU A CA 1
ATOM 1943 C C . GLU A 1 256 ? -4.891 -2.424 -53.094 1.00 48.48 1107 GLU A C 1
ATOM 1944 O O . GLU A 1 256 ? -4.057 -2.714 -52.239 1.00 48.12 1107 GLU A O 1
ATOM 1950 N N . PHE A 1 257 ? -5.928 -1.632 -52.846 1.00 47.34 1108 PHE A N 1
ATOM 1951 C CA . PHE A 1 257 ? -6.203 -1.182 -51.490 1.00 49.08 1108 PHE A CA 1
ATOM 1952 C C . PHE A 1 257 ? -6.698 -2.352 -50.653 1.00 46.29 1108 PHE A C 1
ATOM 1953 O O . PHE A 1 257 ? -6.236 -2.567 -49.535 1.00 44.66 1108 PHE A O 1
ATOM 1961 N N . TRP A 1 258 ? -7.644 -3.103 -51.206 1.00 45.80 1109 TRP A N 1
ATOM 1962 C CA . TRP A 1 258 ? -8.145 -4.311 -50.564 1.00 43.76 1109 TRP A CA 1
ATOM 1963 C C . TRP A 1 258 ? -7.026 -5.328 -50.356 1.00 39.05 1109 TRP A C 1
ATOM 1964 O O . TRP A 1 258 ? -6.855 -5.844 -49.255 1.00 38.05 1109 TRP A O 1
ATOM 1975 N N . THR A 1 259 ? -6.261 -5.597 -51.411 1.00 41.57 1110 THR A N 1
ATOM 1976 C CA . THR A 1 259 ? -5.100 -6.487 -51.329 1.00 45.95 1110 THR A CA 1
ATOM 1977 C C . THR A 1 259 ? -4.132 -6.055 -50.219 1.00 46.40 1110 THR A C 1
ATOM 1978 O O . THR A 1 259 ? -3.544 -6.891 -49.533 1.00 39.86 1110 THR A O 1
ATOM 1982 N N . SER A 1 260 ? -3.996 -4.745 -50.036 1.00 52.86 1111 SER A N 1
ATOM 1983 C CA . SER A 1 260 ? -3.152 -4.187 -48.984 1.00 53.71 1111 SER A CA 1
ATOM 1984 C C . SER A 1 260 ? -3.717 -4.486 -47.597 1.00 55.27 1111 SER A C 1
ATOM 1985 O O . SER A 1 260 ? -2.971 -4.834 -46.681 1.00 61.27 1111 SER A O 1
ATOM 1988 N N . ILE A 1 261 ? -5.032 -4.345 -47.445 1.00 50.06 1112 ILE A N 1
ATOM 1989 C CA . ILE A 1 261 ? -5.697 -4.658 -46.180 1.00 51.68 1112 ILE A CA 1
ATOM 1990 C C . ILE A 1 261 ? -5.566 -6.147 -45.841 1.00 50.35 1112 ILE A C 1
ATOM 1991 O O . ILE A 1 261 ? -5.393 -6.511 -44.679 1.00 56.61 1112 ILE A O 1
ATOM 1996 N N . ASP A 1 262 ? -5.653 -6.994 -46.866 1.00 41.74 1113 ASP A N 1
ATOM 1997 C CA . ASP A 1 262 ? -5.481 -8.440 -46.729 1.00 38.75 1113 ASP A CA 1
ATOM 1998 C C . ASP A 1 262 ? -4.163 -8.752 -46.041 1.00 42.03 1113 ASP A C 1
ATOM 1999 O O . ASP A 1 262 ? -4.138 -9.294 -44.936 1.00 47.91 1113 ASP A O 1
ATOM 2004 N N . VAL A 1 263 ? -3.067 -8.398 -46.705 1.00 43.75 1114 VAL A N 1
ATOM 2005 C CA . VAL A 1 263 ? -1.736 -8.694 -46.200 1.00 44.83 1114 VAL A CA 1
ATOM 2006 C C . VAL A 1 263 ? -1.474 -7.985 -44.875 1.00 45.70 1114 VAL A C 1
ATOM 2007 O O . VAL A 1 263 ? -0.813 -8.536 -43.994 1.00 47.27 1114 VAL A O 1
ATOM 2011 N N . LEU A 1 264 ? -2.001 -6.772 -44.731 1.00 43.90 1115 LEU A N 1
ATOM 2012 C CA . LEU A 1 264 ? -1.818 -6.013 -43.495 1.00 46.27 1115 LEU A CA 1
ATOM 2013 C C . LEU A 1 264 ? -2.375 -6.745 -42.277 1.00 46.68 1115 LEU A C 1
ATOM 2014 O O . LEU A 1 264 ? -1.696 -6.882 -41.263 1.00 47.96 1115 LEU A O 1
ATOM 2019 N N . CYS A 1 265 ? -3.612 -7.214 -42.379 1.00 45.01 1116 CYS A N 1
ATOM 2020 C CA . CYS A 1 265 ? -4.271 -7.843 -41.241 1.00 42.83 1116 CYS A CA 1
ATOM 2021 C C . CYS A 1 265 ? -3.736 -9.242 -40.964 1.00 46.27 1116 CYS A C 1
ATOM 2022 O O . CYS A 1 265 ? -3.659 -9.657 -39.811 1.00 54.77 1116 CYS A O 1
ATOM 2025 N N . VAL A 1 266 ? -3.373 -9.969 -42.016 1.00 37.66 1117 VAL A N 1
ATOM 2026 C CA . VAL A 1 266 ? -2.815 -11.306 -41.842 1.00 35.83 1117 VAL A CA 1
ATOM 2027 C C . VAL A 1 266 ? -1.466 -11.217 -41.124 1.00 45.17 1117 VAL A C 1
ATOM 2028 O O . VAL A 1 266 ? -1.147 -12.046 -40.272 1.00 51.16 1117 VAL A O 1
ATOM 2032 N N . THR A 1 267 ? -0.683 -10.196 -41.459 1.00 46.12 1118 THR A N 1
ATOM 2033 C CA . THR A 1 267 ? 0.600 -9.966 -40.801 1.00 49.78 1118 THR A CA 1
ATOM 2034 C C . THR A 1 267 ? 0.390 -9.593 -39.330 1.00 51.35 1118 THR A C 1
ATOM 2035 O O . THR A 1 267 ? 0.923 -10.247 -38.434 1.00 52.89 1118 THR A O 1
ATOM 2039 N N . ALA A 1 268 ? -0.409 -8.555 -39.095 1.00 51.59 1119 ALA A N 1
ATOM 2040 C CA . ALA A 1 268 ? -0.714 -8.078 -37.745 1.00 49.60 1119 ALA A CA 1
ATOM 2041 C C . ALA A 1 268 ? -1.340 -9.147 -36.843 1.00 50.71 1119 ALA A C 1
ATOM 2042 O O . ALA A 1 268 ? -1.118 -9.154 -35.631 1.00 49.55 1119 ALA A O 1
ATOM 2044 N N . SER A 1 269 ? -2.126 -10.040 -37.437 1.00 50.60 1120 SER A N 1
ATOM 2045 C CA . SER A 1 269 ? -2.753 -11.133 -36.699 1.00 47.13 1120 SER A CA 1
ATOM 2046 C C . SER A 1 269 ? -1.711 -12.157 -36.243 1.00 50.94 1120 SER A C 1
ATOM 2047 O O . SER A 1 269 ? -1.548 -12.390 -35.042 1.00 56.44 1120 SER A O 1
ATOM 2050 N N . ILE A 1 270 ? -0.996 -12.746 -37.200 1.00 44.81 1121 ILE A N 1
ATOM 2051 C CA . ILE A 1 270 ? 0.005 -13.771 -36.905 1.00 44.32 1121 ILE A CA 1
ATOM 2052 C C . ILE A 1 270 ? 1.178 -13.269 -36.053 1.00 47.67 1121 ILE A C 1
ATOM 2053 O O . ILE A 1 270 ? 1.632 -13.968 -35.145 1.00 54.56 1121 ILE A O 1
ATOM 2058 N N . GLU A 1 271 ? 1.666 -12.065 -36.335 1.00 43.60 1122 GLU A N 1
ATOM 2059 C CA . GLU A 1 271 ? 2.730 -11.481 -35.518 1.00 42.24 1122 GLU A CA 1
ATOM 2060 C C . GLU A 1 271 ? 2.275 -11.250 -34.080 1.00 48.42 1122 GLU A C 1
ATOM 2061 O O . GLU A 1 271 ? 3.077 -11.330 -33.152 1.00 50.26 1122 GLU A O 1
ATOM 2067 N N . THR A 1 272 ? 0.988 -10.966 -33.896 1.00 50.25 1123 THR A N 1
ATOM 2068 C CA . THR A 1 272 ? 0.436 -10.809 -32.550 1.00 44.80 1123 THR A CA 1
ATOM 2069 C C . THR A 1 272 ? 0.341 -12.157 -31.830 1.00 44.23 1123 THR A C 1
ATOM 2070 O O . THR A 1 272 ? 0.660 -12.249 -30.646 1.00 49.60 1123 THR A O 1
ATOM 2074 N N . LEU A 1 273 ? -0.083 -13.197 -32.550 1.00 38.64 1124 LEU A N 1
ATOM 2075 C CA . LEU A 1 273 ? -0.082 -14.560 -32.014 1.00 42.52 1124 LEU A CA 1
ATOM 2076 C C . LEU A 1 273 ? 1.310 -14.909 -31.512 1.00 49.18 1124 LEU A C 1
ATOM 2077 O O . LEU A 1 273 ? 1.474 -15.568 -30.487 1.00 54.80 1124 LEU A O 1
ATOM 2082 N N . CYS A 1 274 ? 2.308 -14.457 -32.261 1.00 46.98 1125 CYS A N 1
ATOM 2083 C CA . CYS A 1 274 ? 3.702 -14.609 -31.886 1.00 47.49 1125 CYS A CA 1
ATOM 2084 C C . CYS A 1 274 ? 4.035 -13.811 -30.619 1.00 46.66 1125 CYS A C 1
ATOM 2085 O O . CYS A 1 274 ? 4.657 -14.339 -29.695 1.00 49.64 1125 CYS A O 1
ATOM 2088 N N . VAL A 1 275 ? 3.616 -12.545 -30.581 1.00 40.48 1126 VAL A N 1
ATOM 2089 C CA . VAL A 1 275 ? 3.845 -11.689 -29.420 1.00 40.67 1126 VAL A CA 1
ATOM 2090 C C . VAL A 1 275 ? 3.174 -12.253 -28.168 1.00 42.58 1126 VAL A C 1
ATOM 2091 O O . VAL A 1 275 ? 3.754 -12.235 -27.081 1.00 38.97 1126 VAL A O 1
ATOM 2095 N N . ILE A 1 276 ? 1.960 -12.767 -28.332 1.00 45.68 1127 ILE A N 1
ATOM 2096 C CA . ILE A 1 276 ? 1.230 -13.385 -27.231 1.00 37.65 1127 ILE A CA 1
ATOM 2097 C C . ILE A 1 276 ? 1.978 -14.590 -26.662 1.00 45.57 1127 ILE A C 1
ATOM 2098 O O . ILE A 1 276 ? 2.087 -14.737 -25.445 1.00 50.35 1127 ILE A O 1
ATOM 2103 N N . ALA A 1 277 ? 2.507 -15.435 -27.542 1.00 45.01 1128 ALA A N 1
ATOM 2104 C CA . ALA A 1 277 ? 3.286 -16.602 -27.124 1.00 49.00 1128 ALA A CA 1
ATOM 2105 C C . ALA A 1 277 ? 4.492 -16.208 -26.273 1.00 55.38 1128 ALA A C 1
ATOM 2106 O O . ALA A 1 277 ? 4.768 -16.826 -25.241 1.00 56.74 1128 ALA A O 1
ATOM 2108 N N . VAL A 1 278 ? 5.208 -15.180 -26.715 1.00 56.24 1129 VAL A N 1
ATOM 2109 C CA . VAL A 1 278 ? 6.333 -14.644 -25.958 1.00 53.05 1129 VAL A CA 1
ATOM 2110 C C . VAL A 1 278 ? 5.856 -14.037 -24.635 1.00 54.10 1129 VAL A C 1
ATOM 2111 O O . VAL A 1 278 ? 6.447 -14.277 -23.580 1.00 56.52 1129 VAL A O 1
ATOM 2115 N N . ASP A 1 279 ? 4.771 -13.272 -24.703 1.00 52.53 1130 ASP A N 1
ATOM 2116 C CA . ASP A 1 279 ? 4.162 -12.671 -23.522 1.00 52.20 1130 ASP A CA 1
ATOM 2117 C C . ASP A 1 279 ? 3.852 -13.714 -22.459 1.00 51.52 1130 ASP A C 1
ATOM 2118 O O . ASP A 1 279 ? 4.208 -13.550 -21.292 1.00 52.79 1130 ASP A O 1
ATOM 2123 N N . ARG A 1 280 ? 3.191 -14.788 -22.877 1.00 52.77 1131 ARG A N 1
ATOM 2124 C CA . ARG A 1 280 ? 2.791 -15.853 -21.970 1.00 44.60 1131 ARG A CA 1
ATOM 2125 C C . ARG A 1 280 ? 3.987 -16.653 -21.465 1.00 53.23 1131 ARG A C 1
ATOM 2126 O O . ARG A 1 280 ? 3.936 -17.226 -20.378 1.00 57.22 1131 ARG A O 1
ATOM 2134 N N . TYR A 1 281 ? 5.063 -16.693 -22.246 1.00 50.70 1132 TYR A N 1
ATOM 2135 C CA . TYR A 1 281 ? 6.283 -17.358 -21.793 1.00 51.58 1132 TYR A CA 1
ATOM 2136 C C . TYR A 1 281 ? 6.863 -16.648 -20.576 1.00 52.64 1132 TYR A C 1
ATOM 2137 O O . TYR A 1 281 ? 7.168 -17.276 -19.567 1.00 51.89 1132 TYR A O 1
ATOM 2146 N N . PHE A 1 282 ? 7.012 -15.333 -20.683 1.00 48.89 1133 PHE A N 1
ATOM 2147 C CA . PHE A 1 282 ? 7.545 -14.537 -19.589 1.00 64.46 1133 PHE A CA 1
ATOM 2148 C C . PHE A 1 282 ? 6.546 -14.436 -18.448 1.00 63.51 1133 PHE A C 1
ATOM 2149 O O . PHE A 1 282 ? 6.927 -14.383 -17.281 1.00 66.14 1133 PHE A O 1
ATOM 2157 N N . ALA A 1 283 ? 5.264 -14.419 -18.789 1.00 60.19 1134 ALA A N 1
ATOM 2158 C CA . ALA A 1 283 ? 4.222 -14.349 -17.777 1.00 57.98 1134 ALA A CA 1
ATOM 2159 C C . ALA A 1 283 ? 4.233 -15.603 -16.914 1.00 53.34 1134 ALA A C 1
ATOM 2160 O O . ALA A 1 283 ? 3.876 -15.559 -15.737 1.00 55.30 1134 ALA A O 1
ATOM 2162 N N . ILE A 1 284 ? 4.660 -16.716 -17.505 1.00 57.15 1135 ILE A N 1
ATOM 2163 C CA . ILE A 1 284 ? 4.605 -18.017 -16.842 1.00 63.59 1135 ILE A CA 1
ATOM 2164 C C . ILE A 1 284 ? 5.935 -18.452 -16.227 1.00 64.92 1135 ILE A C 1
ATOM 2165 O O . ILE A 1 284 ? 5.969 -18.966 -15.112 1.00 60.64 1135 ILE A O 1
ATOM 2170 N N . THR A 1 285 ? 7.021 -18.248 -16.965 1.00 73.62 1136 THR A N 1
ATOM 2171 C CA . THR A 1 285 ? 8.346 -18.706 -16.558 1.00 65.44 1136 THR A CA 1
ATOM 2172 C C . THR A 1 285 ? 8.991 -17.769 -15.536 1.00 66.66 1136 THR A C 1
ATOM 2173 O O . THR A 1 285 ? 9.654 -18.212 -14.592 1.00 61.53 1136 THR A O 1
ATOM 2177 N N . SER A 1 286 ? 8.793 -16.471 -15.733 1.00 64.22 1137 SER A N 1
ATOM 2178 C CA . SER A 1 286 ? 9.334 -15.463 -14.832 1.00 65.20 1137 SER A CA 1
ATOM 2179 C C . SER A 1 286 ? 8.309 -14.353 -14.620 1.00 67.76 1137 SER A C 1
ATOM 2180 O O . SER A 1 286 ? 8.413 -13.286 -15.225 1.00 67.19 1137 SER A O 1
ATOM 2183 N N . PRO A 1 287 ? 7.321 -14.600 -13.742 1.00 70.98 1138 PRO A N 1
ATOM 2184 C CA . PRO A 1 287 ? 6.138 -13.750 -13.563 1.00 61.23 1138 PRO A CA 1
ATOM 2185 C C . PRO A 1 287 ? 6.422 -12.448 -12.834 1.00 63.47 1138 PRO A C 1
ATOM 2186 O O . PRO A 1 287 ? 5.699 -11.471 -13.023 1.00 72.47 1138 PRO A O 1
ATOM 2190 N N . PHE A 1 288 ? 7.454 -12.442 -11.999 1.00 65.96 1139 PHE A N 1
ATOM 2191 C CA . PHE A 1 288 ? 7.767 -11.275 -11.187 1.00 75.30 1139 PHE A CA 1
ATOM 2192 C C . PHE A 1 288 ? 8.504 -10.230 -12.008 1.00 76.81 1139 PHE A C 1
ATOM 2193 O O . PHE A 1 288 ? 8.252 -9.034 -11.872 1.00 81.93 1139 PHE A O 1
ATOM 2201 N N . LYS A 1 289 ? 9.409 -10.688 -12.866 1.00 74.06 1140 LYS A N 1
ATOM 2202 C CA . LYS A 1 289 ? 10.085 -9.799 -13.801 1.00 74.70 1140 LYS A CA 1
ATOM 2203 C C . LYS A 1 289 ? 9.102 -9.321 -14.866 1.00 69.15 1140 LYS A C 1
ATOM 2204 O O . LYS A 1 289 ? 9.135 -8.159 -15.271 1.00 65.54 1140 LYS A O 1
ATOM 2210 N N . TYR A 1 290 ? 8.227 -10.227 -15.304 1.00 67.75 1141 TYR A N 1
ATOM 2211 C CA . TYR A 1 290 ? 7.233 -9.934 -16.336 1.00 67.30 1141 TYR A CA 1
ATOM 2212 C C . TYR A 1 290 ? 6.299 -8.798 -15.939 1.00 72.78 1141 TYR A C 1
ATOM 2213 O O . TYR A 1 290 ? 6.000 -7.916 -16.741 1.00 79.02 1141 TYR A O 1
ATOM 2222 N N . GLN A 1 291 ? 5.836 -8.827 -14.697 1.00 71.58 1142 GLN A N 1
ATOM 2223 C CA . GLN A 1 291 ? 4.899 -7.826 -14.211 1.00 72.16 1142 GLN A CA 1
ATOM 2224 C C . GLN A 1 291 ? 5.551 -6.447 -14.096 1.00 70.06 1142 GLN A C 1
ATOM 2225 O O . GLN A 1 291 ? 4.924 -5.432 -14.387 1.00 66.50 1142 GLN A O 1
ATOM 2231 N N . SER A 1 292 ? 6.817 -6.414 -13.690 1.00 75.68 1143 SER A N 1
ATOM 2232 C CA . SER A 1 292 ? 7.502 -5.148 -13.433 1.00 82.49 1143 SER A CA 1
ATOM 2233 C C . SER A 1 292 ? 8.081 -4.499 -14.691 1.00 83.61 1143 SER A C 1
ATOM 2234 O O . SER A 1 292 ? 8.088 -3.274 -14.815 1.00 82.88 1143 SER A O 1
ATOM 2237 N N . LEU A 1 293 ? 8.565 -5.324 -15.616 1.00 84.93 1144 LEU A N 1
ATOM 2238 C CA . LEU A 1 293 ? 9.198 -4.837 -16.844 1.00 82.82 1144 LEU A CA 1
ATOM 2239 C C . LEU A 1 293 ? 8.178 -4.441 -17.914 1.00 76.46 1144 LEU A C 1
ATOM 2240 O O . LEU A 1 293 ? 8.256 -3.353 -18.488 1.00 75.59 1144 LEU A O 1
ATOM 2245 N N . LEU A 1 294 ? 7.227 -5.332 -18.176 1.00 71.55 1145 LEU A N 1
ATOM 2246 C CA . LEU A 1 294 ? 6.217 -5.108 -19.205 1.00 68.54 1145 LEU A CA 1
ATOM 2247 C C . LEU A 1 294 ? 5.037 -4.286 -18.690 1.00 70.40 1145 LEU A C 1
ATOM 2248 O O . LEU A 1 294 ? 4.085 -4.826 -18.125 1.00 67.38 1145 LEU A O 1
ATOM 2253 N N . THR A 1 295 ? 5.108 -2.976 -18.893 1.00 74.70 1146 THR A N 1
ATOM 2254 C CA . THR A 1 295 ? 4.033 -2.081 -18.495 1.00 79.56 1146 THR A CA 1
ATOM 2255 C C . THR A 1 295 ? 2.984 -2.029 -19.595 1.00 84.28 1146 THR A C 1
ATOM 2256 O O . THR A 1 295 ? 3.164 -2.624 -20.657 1.00 83.79 1146 THR A O 1
ATOM 2260 N N . LYS A 1 296 ? 1.891 -1.315 -19.345 1.00 89.72 1147 LYS A N 1
ATOM 2261 C CA . LYS A 1 296 ? 0.855 -1.144 -20.358 1.00 90.16 1147 LYS A CA 1
ATOM 2262 C C . LYS A 1 296 ? 1.310 -0.191 -21.459 1.00 95.05 1147 LYS A C 1
ATOM 2263 O O . LYS A 1 296 ? 0.850 -0.287 -22.594 1.00 98.13 1147 LYS A O 1
ATOM 2269 N N . ASN A 1 297 ? 2.211 0.727 -21.122 1.00 96.50 1148 ASN A N 1
ATOM 2270 C CA . ASN A 1 297 ? 2.786 1.622 -22.120 1.00 95.67 1148 ASN A CA 1
ATOM 2271 C C . ASN A 1 297 ? 3.786 0.904 -23.015 1.00 89.08 1148 ASN A C 1
ATOM 2272 O O . ASN A 1 297 ? 3.806 1.111 -24.229 1.00 87.22 1148 ASN A O 1
ATOM 2277 N N . LYS A 1 298 ? 4.615 0.060 -22.407 1.00 83.40 1149 LYS A N 1
ATOM 2278 C CA . LYS A 1 298 ? 5.571 -0.741 -23.160 1.00 74.52 1149 LYS A CA 1
ATOM 2279 C C . LYS A 1 298 ? 4.846 -1.687 -24.112 1.00 70.27 1149 LYS A C 1
ATOM 2280 O O . LYS A 1 298 ? 5.286 -1.898 -25.236 1.00 70.81 1149 LYS A O 1
ATOM 2282 N N . ALA A 1 299 ? 3.725 -2.243 -23.664 1.00 72.26 1150 ALA A N 1
ATOM 2283 C CA . ALA A 1 299 ? 2.933 -3.151 -24.492 1.00 68.59 1150 ALA A CA 1
ATOM 2284 C C . ALA A 1 299 ? 2.269 -2.414 -25.652 1.00 64.56 1150 ALA A C 1
ATOM 2285 O O . ALA A 1 299 ? 2.173 -2.940 -26.760 1.00 60.84 1150 ALA A O 1
ATOM 2287 N N . ARG A 1 300 ? 1.815 -1.193 -25.390 1.00 67.08 1151 ARG A N 1
ATOM 2288 C CA . ARG A 1 300 ? 1.171 -0.380 -26.416 1.00 68.65 1151 ARG A CA 1
ATOM 2289 C C . ARG A 1 300 ? 2.184 0.104 -27.451 1.00 72.28 1151 ARG A C 1
ATOM 2290 O O . ARG A 1 300 ? 1.816 0.507 -28.555 1.00 70.65 1151 ARG A O 1
ATOM 2298 N N . VAL A 1 301 ? 3.461 0.051 -27.089 1.00 75.78 1152 VAL A N 1
ATOM 2299 C CA . VAL A 1 301 ? 4.541 0.328 -28.029 1.00 71.90 1152 VAL A CA 1
ATOM 2300 C C . VAL A 1 301 ? 4.811 -0.904 -28.892 1.00 69.96 1152 VAL A C 1
ATOM 2301 O O . VAL A 1 301 ? 5.000 -0.794 -30.105 1.00 72.59 1152 VAL A O 1
ATOM 2305 N N . ILE A 1 302 ? 4.813 -2.076 -28.259 1.00 65.33 1153 ILE A N 1
ATOM 2306 C CA . ILE A 1 302 ? 4.955 -3.342 -28.971 1.00 59.75 1153 ILE A CA 1
ATOM 2307 C C . ILE A 1 302 ? 3.883 -3.469 -30.052 1.00 60.88 1153 ILE A C 1
ATOM 2308 O O . ILE A 1 302 ? 4.184 -3.811 -31.196 1.00 62.15 1153 ILE A O 1
ATOM 2313 N N . ILE A 1 303 ? 2.639 -3.168 -29.684 1.00 60.48 1154 ILE A N 1
ATOM 2314 C CA . ILE A 1 303 ? 1.508 -3.215 -30.612 1.00 57.10 1154 ILE A CA 1
ATOM 2315 C C . ILE A 1 303 ? 1.687 -2.286 -31.812 1.00 56.18 1154 ILE A C 1
ATOM 2316 O O . ILE A 1 303 ? 1.487 -2.693 -32.961 1.00 56.47 1154 ILE A O 1
ATOM 2321 N N . LEU A 1 304 ? 2.055 -1.039 -31.536 1.00 56.98 1155 LEU A N 1
ATOM 2322 C CA . LEU A 1 304 ? 2.358 -0.069 -32.581 1.00 60.82 1155 LEU A CA 1
ATOM 2323 C C . LEU A 1 304 ? 3.396 -0.603 -33.570 1.00 63.73 1155 LEU A C 1
ATOM 2324 O O . LEU A 1 304 ? 3.206 -0.515 -34.783 1.00 63.33 1155 LEU A O 1
ATOM 2329 N N . MET A 1 305 ? 4.486 -1.163 -33.049 1.00 61.46 1156 MET A N 1
ATOM 2330 C CA . MET A 1 305 ? 5.556 -1.685 -33.898 1.00 54.35 1156 MET A CA 1
ATOM 2331 C C . MET A 1 305 ? 5.103 -2.862 -34.767 1.00 53.51 1156 MET A C 1
ATOM 2332 O O . MET A 1 305 ? 5.475 -2.955 -35.941 1.00 52.18 1156 MET A O 1
ATOM 2337 N N . VAL A 1 306 ? 4.300 -3.753 -34.192 1.00 51.24 1157 VAL A N 1
ATOM 2338 C CA . VAL A 1 306 ? 3.753 -4.878 -34.944 1.00 49.28 1157 VAL A CA 1
ATOM 2339 C C . VAL A 1 306 ? 2.880 -4.386 -36.100 1.00 54.40 1157 VAL A C 1
ATOM 2340 O O . VAL A 1 306 ? 2.911 -4.952 -37.198 1.00 54.75 1157 VAL A O 1
ATOM 2344 N N . TRP A 1 307 ? 2.117 -3.322 -35.855 1.00 53.34 1158 TRP A N 1
ATOM 2345 C CA . TRP A 1 307 ? 1.306 -2.713 -36.909 1.00 52.14 1158 TRP A CA 1
ATOM 2346 C C . TRP A 1 307 ? 2.156 -1.913 -37.899 1.00 58.35 1158 TRP A C 1
ATOM 2347 O O . TRP A 1 307 ? 1.795 -1.776 -39.067 1.00 62.87 1158 TRP A O 1
ATOM 2358 N N . ILE A 1 308 ? 3.285 -1.390 -37.433 1.00 58.72 1159 ILE A N 1
ATOM 2359 C CA . ILE A 1 308 ? 4.188 -0.657 -38.314 1.00 57.13 1159 ILE A CA 1
ATOM 2360 C C . ILE A 1 308 ? 4.893 -1.604 -39.278 1.00 62.66 1159 ILE A C 1
ATOM 2361 O O . ILE A 1 308 ? 4.935 -1.353 -40.484 1.00 68.41 1159 ILE A O 1
ATOM 2366 N N . VAL A 1 309 ? 5.437 -2.694 -38.745 1.00 58.38 1160 VAL A N 1
ATOM 2367 C CA . VAL A 1 309 ? 6.021 -3.739 -39.580 1.00 51.05 1160 VAL A CA 1
ATOM 2368 C C . VAL A 1 309 ? 4.982 -4.260 -40.573 1.00 49.25 1160 VAL A C 1
ATOM 2369 O O . VAL A 1 309 ? 5.285 -4.484 -41.750 1.00 47.98 1160 VAL A O 1
ATOM 2373 N N . SER A 1 310 ? 3.753 -4.432 -40.095 1.00 45.77 1161 SER A N 1
ATOM 2374 C CA . SER A 1 310 ? 2.669 -4.924 -40.937 1.00 49.12 1161 SER A CA 1
ATOM 2375 C C . SER A 1 310 ? 2.431 -3.998 -42.123 1.00 47.96 1161 SER A C 1
ATOM 2376 O O . SER A 1 310 ? 2.287 -4.454 -43.255 1.00 49.06 1161 SER A O 1
ATOM 2379 N N . GLY A 1 311 ? 2.399 -2.696 -41.853 1.00 47.56 1162 GLY A N 1
ATOM 2380 C CA . GLY A 1 311 ? 2.202 -1.701 -42.891 1.00 45.32 1162 GLY A CA 1
ATOM 2381 C C . GLY A 1 311 ? 3.336 -1.691 -43.895 1.00 47.79 1162 GLY A C 1
ATOM 2382 O O . GLY A 1 311 ? 3.122 -1.460 -45.084 1.00 44.55 1162 GLY A O 1
ATOM 2383 N N . LEU A 1 312 ? 4.547 -1.948 -43.408 1.00 52.41 1163 LEU A N 1
ATOM 2384 C CA . LEU A 1 312 ? 5.741 -1.978 -44.247 1.00 53.72 1163 LEU A CA 1
ATOM 2385 C C . LEU A 1 312 ? 5.725 -3.145 -45.234 1.00 51.31 1163 LEU A C 1
ATOM 2386 O O . LEU A 1 312 ? 6.321 -3.064 -46.306 1.00 56.68 1163 LEU A O 1
ATOM 2391 N N . THR A 1 313 ? 5.049 -4.231 -44.869 1.00 40.06 1164 THR A N 1
ATOM 2392 C CA . THR A 1 313 ? 4.994 -5.405 -45.732 1.00 44.78 1164 THR A CA 1
ATOM 2393 C C . THR A 1 313 ? 3.689 -5.473 -46.525 1.00 50.77 1164 THR A C 1
ATOM 2394 O O . THR A 1 313 ? 3.472 -6.408 -47.294 1.00 49.45 1164 THR A O 1
ATOM 2398 N N . SER A 1 314 ? 2.829 -4.472 -46.344 1.00 55.79 1165 SER A N 1
ATOM 2399 C CA . SER A 1 314 ? 1.530 -4.448 -47.012 1.00 52.62 1165 SER A CA 1
ATOM 2400 C C . SER A 1 314 ? 1.321 -3.197 -47.865 1.00 51.11 1165 SER A C 1
ATOM 2401 O O . SER A 1 314 ? 1.496 -3.237 -49.077 1.00 55.15 1165 SER A O 1
ATOM 2404 N N . PHE A 1 315 ? 0.946 -2.090 -47.232 1.00 50.48 1166 PHE A N 1
ATOM 2405 C CA . PHE A 1 315 ? 0.612 -0.869 -47.968 1.00 52.61 1166 PHE A CA 1
ATOM 2406 C C . PHE A 1 315 ? 1.798 -0.249 -48.701 1.00 56.92 1166 PHE A C 1
ATOM 2407 O O . PHE A 1 315 ? 1.657 0.234 -49.822 1.00 60.90 1166 PHE A O 1
ATOM 2415 N N . LEU A 1 316 ? 2.964 -0.264 -48.069 1.00 56.18 1167 LEU A N 1
ATOM 2416 C CA . LEU A 1 316 ? 4.161 0.311 -48.677 1.00 54.67 1167 LEU A CA 1
ATOM 2417 C C . LEU A 1 316 ? 4.565 -0.350 -50.007 1.00 56.38 1167 LEU A C 1
ATOM 2418 O O . LEU A 1 316 ? 4.635 0.332 -51.031 1.00 60.21 1167 LEU A O 1
ATOM 2423 N N . PRO A 1 317 ? 4.822 -1.673 -50.008 1.00 48.92 1168 PRO A N 1
ATOM 2424 C CA . PRO A 1 317 ? 5.256 -2.245 -51.286 1.00 48.43 1168 PRO A CA 1
ATOM 2425 C C . PRO A 1 317 ? 4.137 -2.246 -52.318 1.00 60.18 1168 PRO A C 1
ATOM 2426 O O . PRO A 1 317 ? 4.405 -2.073 -53.507 1.00 70.82 1168 PRO A O 1
ATOM 2430 N N . ILE A 1 318 ? 2.899 -2.430 -51.869 1.00 55.38 1169 ILE A N 1
ATOM 2431 C CA . ILE A 1 318 ? 1.774 -2.576 -52.788 1.00 51.17 1169 ILE A CA 1
ATOM 2432 C C . ILE A 1 318 ? 1.350 -1.268 -53.453 1.00 50.86 1169 ILE A C 1
ATOM 2433 O O . ILE A 1 318 ? 1.219 -1.208 -54.677 1.00 48.84 1169 ILE A O 1
ATOM 2438 N N . GLN A 1 319 ? 1.145 -0.224 -52.654 1.00 53.08 1170 GLN A N 1
ATOM 2439 C CA . GLN A 1 319 ? 0.761 1.081 -53.193 1.00 58.04 1170 GLN A CA 1
ATOM 2440 C C . GLN A 1 319 ? 1.852 1.674 -54.089 1.00 58.30 1170 GLN A C 1
ATOM 2441 O O . GLN A 1 319 ? 1.561 2.402 -55.043 1.00 54.77 1170 GLN A O 1
ATOM 2447 N N . MET A 1 320 ? 3.105 1.349 -53.782 1.00 58.49 1171 MET A N 1
ATOM 2448 C CA . MET A 1 320 ? 4.235 1.785 -54.597 1.00 56.83 1171 MET A CA 1
ATOM 2449 C C . MET A 1 320 ? 4.494 0.824 -55.757 1.00 58.63 1171 MET A C 1
ATOM 2450 O O . MET A 1 320 ? 5.455 0.997 -56.508 1.00 64.75 1171 MET A O 1
ATOM 2455 N N . HIS A 1 321 ? 3.636 -0.187 -55.884 1.00 50.08 1172 HIS A N 1
ATOM 2456 C CA . HIS A 1 321 ? 3.697 -1.168 -56.974 1.00 44.20 1172 HIS A CA 1
ATOM 2457 C C . HIS A 1 321 ? 4.991 -1.988 -57.004 1.00 45.23 1172 HIS A C 1
ATOM 2458 O O . HIS A 1 321 ? 5.329 -2.573 -58.033 1.00 44.67 1172 HIS A O 1
ATOM 2465 N N . TRP A 1 322 ? 5.707 -2.032 -55.882 1.00 45.25 1173 TRP A N 1
ATOM 2466 C CA . TRP A 1 322 ? 6.950 -2.800 -55.792 1.00 47.04 1173 TRP A CA 1
ATOM 2467 C C . TRP A 1 322 ? 6.673 -4.300 -55.807 1.00 45.21 1173 TRP A C 1
ATOM 2468 O O . TRP A 1 322 ? 7.503 -5.091 -56.251 1.00 49.38 1173 TRP A O 1
ATOM 2479 N N . TYR A 1 323 ? 5.501 -4.685 -55.314 1.00 41.77 1174 TYR A N 1
ATOM 2480 C CA . TYR A 1 323 ? 5.124 -6.092 -55.229 1.00 42.17 1174 TYR A CA 1
ATOM 2481 C C . TYR A 1 323 ? 4.858 -6.678 -56.616 1.00 42.81 1174 TYR A C 1
ATOM 2482 O O . TYR A 1 323 ? 4.872 -7.898 -56.795 1.00 40.80 1174 TYR A O 1
ATOM 2491 N N . ARG A 1 324 ? 4.619 -5.804 -57.590 1.00 40.69 1175 ARG A N 1
ATOM 2492 C CA . ARG A 1 324 ? 4.093 -6.214 -58.890 1.00 40.37 1175 ARG A CA 1
ATOM 2493 C C . ARG A 1 324 ? 4.998 -7.171 -59.650 1.00 47.25 1175 ARG A C 1
ATOM 2494 O O . ARG A 1 324 ? 6.221 -7.089 -59.563 1.00 55.53 1175 ARG A O 1
ATOM 2502 N N . ALA A 1 325 ? 4.385 -8.084 -60.396 1.00 45.66 1176 ALA A N 1
ATOM 2503 C CA . ALA A 1 325 ? 5.135 -8.974 -61.271 1.00 44.36 1176 ALA A CA 1
ATOM 2504 C C . ALA A 1 325 ? 5.461 -8.260 -62.579 1.00 48.63 1176 ALA A C 1
ATOM 2505 O O . ALA A 1 325 ? 5.115 -7.090 -62.762 1.00 45.97 1176 ALA A O 1
ATOM 2507 N N . THR A 1 326 ? 6.132 -8.959 -63.488 1.00 52.37 1177 THR A N 1
ATOM 2508 C CA . THR A 1 326 ? 6.560 -8.337 -64.734 1.00 54.65 1177 THR A CA 1
ATOM 2509 C C . THR A 1 326 ? 6.061 -9.071 -65.974 1.00 54.23 1177 THR A C 1
ATOM 2510 O O . THR A 1 326 ? 6.082 -8.518 -67.076 1.00 54.86 1177 THR A O 1
ATOM 2514 N N . HIS A 1 327 ? 5.616 -10.313 -6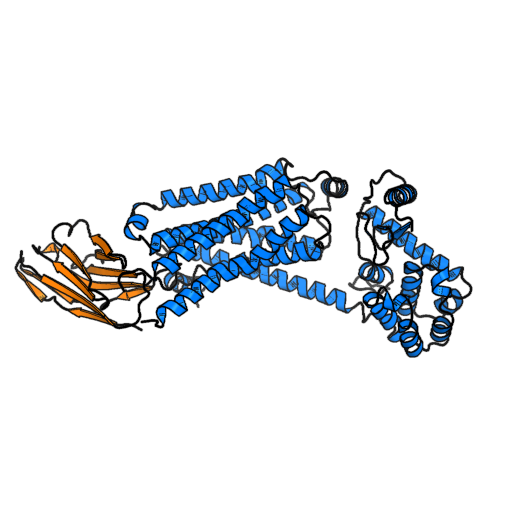5.795 1.00 52.46 1178 HIS A N 1
ATOM 2515 C CA . HIS A 1 327 ? 5.137 -11.118 -66.917 1.00 50.44 1178 HIS A CA 1
ATOM 2516 C C . HIS A 1 327 ? 3.842 -10.564 -67.518 1.00 50.58 1178 HIS A C 1
ATOM 2517 O O . HIS A 1 327 ? 3.110 -9.810 -66.872 1.00 42.68 1178 HIS A O 1
ATOM 2524 N N . GLN A 1 328 ? 3.567 -10.954 -68.757 1.00 55.49 1179 GLN A N 1
ATOM 2525 C CA . GLN A 1 328 ? 2.478 -10.370 -69.537 1.00 55.11 1179 GLN A CA 1
ATOM 2526 C C . GLN A 1 328 ? 1.099 -10.542 -68.902 1.00 56.26 1179 GLN A C 1
ATOM 2527 O O . GLN A 1 328 ? 0.265 -9.638 -68.965 1.00 55.96 1179 GLN A O 1
ATOM 2533 N N . GLU A 1 329 ? 0.856 -11.696 -68.291 1.00 58.98 1180 GLU A N 1
ATOM 2534 C CA . GLU A 1 329 ? -0.436 -11.936 -67.656 1.00 61.16 1180 GLU A CA 1
ATOM 2535 C C . GLU A 1 329 ? -0.669 -11.000 -66.465 1.00 52.79 1180 GLU A C 1
ATOM 2536 O O . GLU A 1 329 ? -1.805 -10.642 -66.162 1.00 51.04 1180 GLU A O 1
ATOM 2542 N N . ALA A 1 330 ? 0.410 -10.601 -65.800 1.00 50.55 1181 ALA A N 1
ATOM 2543 C CA . ALA A 1 330 ? 0.311 -9.681 -64.673 1.00 50.35 1181 ALA A CA 1
ATOM 2544 C C . ALA A 1 330 ? 0.166 -8.250 -65.169 1.00 51.62 1181 ALA A C 1
ATOM 2545 O O . ALA A 1 330 ? -0.587 -7.462 -64.598 1.00 57.75 1181 ALA A O 1
ATOM 2547 N N . ILE A 1 331 ? 0.893 -7.924 -66.235 1.00 45.12 1182 ILE A N 1
ATOM 2548 C CA . ILE A 1 331 ? 0.762 -6.631 -66.902 1.00 45.17 1182 ILE A CA 1
ATOM 2549 C C . ILE A 1 331 ? -0.676 -6.357 -67.356 1.00 48.89 1182 ILE A C 1
ATOM 2550 O O . ILE A 1 331 ? -1.195 -5.259 -67.157 1.00 49.23 1182 ILE A O 1
ATOM 2555 N N . ASN A 1 332 ? -1.313 -7.360 -67.960 1.00 51.35 1183 ASN A N 1
ATOM 2556 C CA . ASN A 1 332 ? -2.685 -7.222 -68.445 1.00 50.58 1183 ASN A CA 1
ATOM 2557 C C . ASN A 1 332 ? -3.676 -7.049 -67.303 1.00 54.66 1183 ASN A C 1
ATOM 2558 O O . ASN A 1 332 ? -4.550 -6.183 -67.358 1.00 60.17 1183 ASN A O 1
ATOM 2563 N N . CYS A 1 333 ? -3.533 -7.874 -66.270 1.00 53.93 1184 CYS A N 1
ATOM 2564 C CA . CYS A 1 333 ? -4.408 -7.809 -65.104 1.00 50.68 1184 CYS A CA 1
ATOM 2565 C C . CYS A 1 333 ? -4.281 -6.479 -64.367 1.00 54.06 1184 CYS A C 1
ATOM 2566 O O . CYS A 1 333 ? -5.264 -5.964 -63.838 1.00 61.38 1184 CYS A O 1
ATOM 2569 N N . TYR A 1 334 ? -3.077 -5.917 -64.330 1.00 49.79 1185 TYR A N 1
ATOM 2570 C CA . TYR A 1 334 ? -2.894 -4.613 -63.696 1.00 52.96 1185 TYR A CA 1
ATOM 2571 C C . TYR A 1 334 ? -3.593 -3.507 -64.487 1.00 55.25 1185 TYR A C 1
ATOM 2572 O O . TYR A 1 334 ? -3.999 -2.491 -63.925 1.00 60.74 1185 TYR A O 1
ATOM 2581 N N . ALA A 1 335 ? -3.739 -3.722 -65.790 1.00 52.90 1186 ALA A N 1
ATOM 2582 C CA . ALA A 1 335 ? -4.367 -2.745 -66.673 1.00 53.40 1186 ALA A CA 1
ATOM 2583 C C . ALA A 1 335 ? -5.880 -2.893 -66.663 1.00 58.89 1186 ALA A C 1
ATOM 2584 O O . ALA A 1 335 ? -6.612 -1.903 -66.692 1.00 62.86 1186 ALA A O 1
ATOM 2586 N N . GLU A 1 336 ? -6.338 -4.140 -66.633 1.00 58.18 1187 GLU A N 1
ATOM 2587 C CA . GLU A 1 336 ? -7.762 -4.446 -66.615 1.00 54.53 1187 GLU A CA 1
ATOM 2588 C C . GLU A 1 336 ? -8.400 -3.984 -65.305 1.00 55.88 1187 GLU A C 1
ATOM 2589 O O . GLU A 1 336 ? -7.960 -4.378 -64.218 1.00 59.63 1187 GLU A O 1
ATOM 2595 N N . GLU A 1 337 ? -9.433 -3.149 -65.411 1.00 51.66 1188 GLU A N 1
ATOM 2596 C CA . GLU A 1 337 ? -10.131 -2.628 -64.236 1.00 49.35 1188 GLU A CA 1
ATOM 2597 C C . GLU A 1 337 ? -10.942 -3.706 -63.512 1.00 47.15 1188 GLU A C 1
ATOM 2598 O O . GLU A 1 337 ? -11.273 -3.554 -62.337 1.00 48.44 1188 GLU A O 1
ATOM 2604 N N . THR A 1 338 ? -11.255 -4.792 -64.213 1.00 45.93 1189 THR A N 1
ATOM 2605 C CA . THR A 1 338 ? -12.062 -5.865 -63.638 1.00 48.23 1189 THR A CA 1
ATOM 2606 C C . THR A 1 338 ? -11.244 -7.094 -63.237 1.00 51.80 1189 THR A C 1
ATOM 2607 O O . THR A 1 338 ? -11.810 -8.142 -62.924 1.00 48.95 1189 THR A O 1
ATOM 2611 N N . CYS A 1 339 ? -9.919 -6.974 -63.258 1.00 56.56 1190 CYS A N 1
ATOM 2612 C CA . CYS A 1 339 ? -9.059 -8.060 -62.795 1.00 53.51 1190 CYS A CA 1
ATOM 2613 C C . CYS A 1 339 ? -8.390 -7.687 -61.477 1.00 51.40 1190 CYS A C 1
ATOM 2614 O O . CYS A 1 339 ? -7.894 -6.572 -61.319 1.00 53.13 1190 CYS A O 1
ATOM 2617 N N . CYS A 1 340 ? -8.386 -8.620 -60.530 1.00 49.16 1191 CYS A N 1
ATOM 2618 C CA . CYS A 1 340 ? -7.698 -8.406 -59.260 1.00 51.35 1191 CYS A CA 1
ATOM 2619 C C . CYS A 1 340 ? -7.006 -9.679 -58.784 1.00 53.93 1191 CYS A C 1
ATOM 2620 O O . CYS A 1 340 ? -6.880 -9.926 -57.582 1.00 55.47 1191 CYS A O 1
ATOM 2623 N N . ASP A 1 341 ? -6.569 -10.491 -59.741 1.00 53.55 1192 ASP A N 1
ATOM 2624 C CA . ASP A 1 341 ? -5.776 -11.669 -59.435 1.00 56.57 1192 ASP A CA 1
ATOM 2625 C C . ASP A 1 341 ? -4.478 -11.223 -58.783 1.00 58.70 1192 ASP A C 1
ATOM 2626 O O . ASP A 1 341 ? -3.990 -10.122 -59.035 1.00 64.74 1192 ASP A O 1
ATOM 2631 N N . PHE A 1 342 ? -3.922 -12.078 -57.939 1.00 56.35 1193 PHE A N 1
ATOM 2632 C CA . PHE A 1 342 ? -2.746 -11.708 -57.174 1.00 50.70 1193 PHE A CA 1
ATOM 2633 C C . PHE A 1 342 ? -1.457 -12.220 -57.816 1.00 49.84 1193 PHE A C 1
ATOM 2634 O O . PHE A 1 342 ? -1.241 -13.428 -57.935 1.00 49.59 1193 PHE A O 1
ATOM 2642 N N . PHE A 1 343 ? -0.610 -11.286 -58.233 1.00 47.56 1194 PHE A N 1
ATOM 2643 C CA . PHE A 1 343 ? 0.682 -11.615 -58.817 1.00 48.08 1194 PHE A CA 1
ATOM 2644 C C . PHE A 1 343 ? 1.788 -10.849 -58.107 1.00 50.00 1194 PHE A C 1
ATOM 2645 O O . PHE A 1 343 ? 1.701 -9.632 -57.952 1.00 54.73 1194 PHE A O 1
ATOM 2653 N N . THR A 1 344 ? 2.831 -11.555 -57.680 1.00 48.16 1195 THR A N 1
ATOM 2654 C CA . THR A 1 344 ? 4.004 -10.895 -57.112 1.00 45.55 1195 THR A CA 1
ATOM 2655 C C . THR A 1 344 ? 5.300 -11.464 -57.670 1.00 53.09 1195 THR A C 1
ATOM 2656 O O . THR A 1 344 ? 5.301 -12.491 -58.351 1.00 58.39 1195 THR A O 1
ATOM 2660 N N . ASN A 1 345 ? 6.403 -10.783 -57.379 1.00 53.66 1196 ASN A N 1
ATOM 2661 C CA . ASN A 1 345 ? 7.720 -11.265 -57.764 1.00 52.66 1196 ASN A CA 1
ATOM 2662 C C . ASN A 1 345 ? 8.274 -12.174 -56.677 1.00 57.60 1196 ASN A C 1
ATOM 2663 O O . ASN A 1 345 ? 7.742 -12.198 -55.567 1.00 60.33 1196 ASN A O 1
ATOM 2668 N N . GLN A 1 346 ? 9.323 -12.931 -56.998 1.00 61.34 1197 GLN A N 1
ATOM 2669 C CA . GLN A 1 346 ? 9.970 -13.804 -56.019 1.00 62.12 1197 GLN A CA 1
ATOM 2670 C C . GLN A 1 346 ? 10.378 -13.022 -54.775 1.00 58.47 1197 GLN A C 1
ATOM 2671 O O . GLN A 1 346 ? 10.157 -13.472 -53.651 1.00 56.73 1197 GLN A O 1
ATOM 2677 N N . ALA A 1 347 ? 10.966 -11.848 -54.989 1.00 55.55 1198 ALA A N 1
ATOM 2678 C CA . ALA A 1 347 ? 11.430 -11.002 -53.898 1.00 53.36 1198 ALA A CA 1
ATOM 2679 C C . ALA A 1 347 ? 10.344 -10.740 -52.855 1.00 49.68 1198 ALA A C 1
ATOM 2680 O O . ALA A 1 347 ? 10.536 -11.023 -51.674 1.00 34.77 1198 ALA A O 1
ATOM 2682 N N . TYR A 1 348 ? 9.203 -10.215 -53.298 1.00 48.46 1199 TYR A N 1
ATOM 2683 C CA . TYR A 1 348 ? 8.132 -9.832 -52.380 1.00 47.16 1199 TYR A CA 1
ATOM 2684 C C . TYR A 1 348 ? 7.446 -11.027 -51.732 1.00 48.65 1199 TYR A C 1
ATOM 2685 O O . TYR A 1 348 ? 7.140 -11.004 -50.540 1.00 53.20 1199 TYR A O 1
ATOM 2694 N N . ALA A 1 349 ? 7.184 -12.058 -52.524 1.00 44.91 1200 ALA A N 1
ATOM 2695 C CA . ALA A 1 349 ? 6.462 -13.223 -52.037 1.00 43.45 1200 ALA A CA 1
ATOM 2696 C C . ALA A 1 349 ? 7.268 -13.984 -50.984 1.00 52.50 1200 ALA A C 1
ATOM 2697 O O . ALA A 1 349 ? 6.702 -14.655 -50.122 1.00 62.26 1200 ALA A O 1
ATOM 2699 N N . ILE A 1 350 ? 8.589 -13.872 -51.057 1.00 50.30 1201 ILE A N 1
ATOM 2700 C CA . ILE A 1 350 ? 9.474 -14.515 -50.087 1.00 50.62 1201 ILE A CA 1
ATOM 2701 C C . ILE A 1 350 ? 9.641 -13.647 -48.840 1.00 50.62 1201 ILE A C 1
ATOM 2702 O O . ILE A 1 350 ? 9.567 -14.137 -47.713 1.00 56.92 1201 ILE A O 1
ATOM 2707 N N . ALA A 1 351 ? 9.862 -12.355 -49.054 1.00 43.64 1202 ALA A N 1
ATOM 2708 C CA . ALA A 1 351 ? 10.064 -11.416 -47.961 1.00 41.71 1202 ALA A CA 1
ATOM 2709 C C . ALA A 1 351 ? 8.807 -11.267 -47.105 1.00 43.40 1202 ALA A C 1
ATOM 2710 O O . ALA A 1 351 ? 8.888 -11.207 -45.880 1.00 45.75 1202 ALA A O 1
ATOM 2712 N N . SER A 1 352 ? 7.647 -11.211 -47.747 1.00 43.28 1203 SER A N 1
ATOM 2713 C CA . SER A 1 352 ? 6.398 -11.061 -47.012 1.00 49.06 1203 SER A CA 1
ATOM 2714 C C . SER A 1 352 ? 6.053 -12.336 -46.248 1.00 55.74 1203 SER A C 1
ATOM 2715 O O . SER A 1 352 ? 5.529 -12.274 -45.139 1.00 64.88 1203 SER A O 1
ATOM 2718 N N . SER A 1 353 ? 6.358 -13.489 -46.833 1.00 47.74 1204 SER A N 1
ATOM 2719 C CA . SER A 1 353 ? 6.043 -14.757 -46.188 1.00 47.50 1204 SER A CA 1
ATOM 2720 C C . SER A 1 353 ? 6.879 -14.973 -44.930 1.00 47.29 1204 SER A C 1
ATOM 2721 O O . SER A 1 353 ? 6.390 -15.508 -43.937 1.00 52.83 1204 SER A O 1
ATOM 2724 N N . ILE A 1 354 ? 8.140 -14.558 -44.977 1.00 42.85 1205 ILE A N 1
ATOM 2725 C CA . ILE A 1 354 ? 9.025 -14.691 -43.827 1.00 48.04 1205 ILE A CA 1
ATOM 2726 C C . ILE A 1 354 ? 8.550 -13.808 -42.671 1.00 49.85 1205 ILE A C 1
ATOM 2727 O O . ILE A 1 354 ? 8.528 -14.236 -41.514 1.00 48.45 1205 ILE A O 1
ATOM 2732 N N . VAL A 1 355 ? 8.147 -12.584 -42.999 1.00 47.60 1206 VAL A N 1
ATOM 2733 C CA . VAL A 1 355 ? 7.651 -11.642 -42.003 1.00 46.38 1206 VAL A CA 1
ATOM 2734 C C . VAL A 1 355 ? 6.251 -12.007 -41.503 1.00 48.69 1206 VAL A C 1
ATOM 2735 O O . VAL A 1 355 ? 6.005 -12.054 -40.296 1.00 55.39 1206 VAL A O 1
ATOM 2739 N N . SER A 1 356 ? 5.336 -12.269 -42.428 1.00 43.24 1207 SER A N 1
ATOM 2740 C CA . SER A 1 356 ? 3.951 -12.546 -42.061 1.00 41.39 1207 SER A CA 1
ATOM 2741 C C . SER A 1 356 ? 3.764 -13.872 -41.333 1.00 50.21 1207 SER A C 1
ATOM 2742 O O . SER A 1 356 ? 2.912 -13.984 -40.452 1.00 55.17 1207 SER A O 1
ATOM 2745 N N . PHE A 1 357 ? 4.550 -14.879 -41.702 1.00 50.14 1208 PHE A N 1
ATOM 2746 C CA . PHE A 1 357 ? 4.311 -16.226 -41.197 1.00 43.87 1208 PHE A CA 1
ATOM 2747 C C . PHE A 1 357 ? 5.530 -16.922 -40.592 1.00 49.02 1208 PHE A C 1
ATOM 2748 O O . PHE A 1 357 ? 5.498 -17.349 -39.437 1.00 52.59 1208 PHE A O 1
ATOM 2756 N N . TYR A 1 358 ? 6.598 -17.036 -41.376 1.00 52.02 1209 TYR A N 1
ATOM 2757 C CA . TYR A 1 358 ? 7.725 -17.899 -41.022 1.00 49.73 1209 TYR A CA 1
ATOM 2758 C C . TYR A 1 358 ? 8.506 -17.502 -39.764 1.00 50.76 1209 TYR A C 1
ATOM 2759 O O . TYR A 1 358 ? 8.778 -18.348 -38.912 1.00 49.68 1209 TYR A O 1
ATOM 2768 N N . VAL A 1 359 ? 8.863 -16.229 -39.638 1.00 50.95 1210 VAL A N 1
ATOM 2769 C CA . VAL A 1 359 ? 9.491 -15.756 -38.402 1.00 50.78 1210 VAL A CA 1
ATOM 2770 C C . VAL A 1 359 ? 8.574 -15.859 -37.166 1.00 55.85 1210 VAL A C 1
ATOM 2771 O O . VAL A 1 359 ? 9.025 -16.299 -36.106 1.00 63.11 1210 VAL A O 1
ATOM 2775 N N . PRO A 1 360 ? 7.290 -15.458 -37.292 1.00 48.28 1211 PRO A N 1
ATOM 2776 C CA . PRO A 1 360 ? 6.377 -15.736 -36.178 1.00 45.02 1211 PRO A CA 1
ATOM 2777 C C . PRO A 1 360 ? 6.292 -17.222 -35.853 1.00 48.51 1211 PRO A C 1
ATOM 2778 O O . PRO A 1 360 ? 6.359 -17.585 -34.681 1.00 55.40 1211 PRO A O 1
ATOM 2782 N N . LEU A 1 361 ? 6.153 -18.060 -36.876 1.00 42.61 1212 LEU A N 1
ATOM 2783 C CA . LEU A 1 361 ? 6.104 -19.507 -36.683 1.00 39.79 1212 LEU A CA 1
ATOM 2784 C C . LEU A 1 361 ? 7.274 -20.033 -35.849 1.00 41.01 1212 LEU A C 1
ATOM 2785 O O . LEU A 1 361 ? 7.068 -20.738 -34.864 1.00 45.13 1212 LEU A O 1
ATOM 2790 N N . VAL A 1 362 ? 8.495 -19.682 -36.244 1.00 39.08 1213 VAL A N 1
ATOM 2791 C CA . VAL A 1 362 ? 9.696 -20.173 -35.569 1.00 37.69 1213 VAL A CA 1
ATOM 2792 C C . VAL A 1 362 ? 9.736 -19.783 -34.088 1.00 42.33 1213 VAL A C 1
ATOM 2793 O O . VAL A 1 362 ? 9.943 -20.634 -33.221 1.00 47.09 1213 VAL A O 1
ATOM 2797 N N . ILE A 1 363 ? 9.522 -18.501 -33.809 1.00 39.27 1214 ILE A N 1
ATOM 2798 C CA . ILE A 1 363 ? 9.467 -18.003 -32.440 1.00 40.12 1214 ILE A CA 1
ATOM 2799 C C . ILE A 1 363 ? 8.431 -18.747 -31.591 1.00 46.52 1214 ILE A C 1
ATOM 2800 O O . ILE A 1 363 ? 8.717 -19.147 -30.462 1.00 51.18 1214 ILE A O 1
ATOM 2805 N N . MET A 1 364 ? 7.236 -18.938 -32.140 1.00 45.32 1215 MET A N 1
ATOM 2806 C CA . MET A 1 364 ? 6.158 -19.612 -31.421 1.00 45.97 1215 MET A CA 1
ATOM 2807 C C . MET A 1 364 ? 6.472 -21.076 -31.129 1.00 56.93 1215 MET A C 1
ATOM 2808 O O . MET A 1 364 ? 6.169 -21.576 -30.046 1.00 64.55 1215 MET A O 1
ATOM 2813 N N . VAL A 1 365 ? 7.065 -21.765 -32.099 1.00 57.97 1216 VAL A N 1
ATOM 2814 C CA . VAL A 1 365 ? 7.470 -23.152 -31.901 1.00 56.47 1216 VAL A CA 1
ATOM 2815 C C . VAL A 1 365 ? 8.567 -23.229 -30.848 1.00 56.35 1216 VAL A C 1
ATOM 2816 O O . VAL A 1 365 ? 8.570 -24.122 -30.004 1.00 60.07 1216 VAL A O 1
ATOM 2820 N N . PHE A 1 366 ? 9.492 -22.276 -30.894 1.00 53.65 1217 PHE A N 1
ATOM 2821 C CA . PHE A 1 366 ? 10.597 -22.246 -29.944 1.00 55.57 1217 PHE A CA 1
ATOM 2822 C C . PHE A 1 366 ? 10.099 -21.954 -28.532 1.00 57.59 1217 PHE A C 1
ATOM 2823 O O . PHE A 1 366 ? 10.392 -22.695 -27.594 1.00 59.72 1217 PHE A O 1
ATOM 2831 N N . VAL A 1 367 ? 9.331 -20.879 -28.396 1.00 54.85 1218 VAL A N 1
ATOM 2832 C CA . VAL A 1 367 ? 8.866 -20.412 -27.095 1.00 55.02 1218 VAL A CA 1
ATOM 2833 C C . VAL A 1 367 ? 7.962 -21.418 -26.384 1.00 60.35 1218 VAL A C 1
ATOM 2834 O O . VAL A 1 367 ? 8.136 -21.691 -25.195 1.00 64.55 1218 VAL A O 1
ATOM 2838 N N . TYR A 1 368 ? 7.005 -21.973 -27.119 1.00 58.68 1219 TYR A N 1
ATOM 2839 C CA . TYR A 1 368 ? 6.072 -22.940 -26.556 1.00 52.22 1219 TYR A CA 1
ATOM 2840 C C . TYR A 1 368 ? 6.758 -24.255 -26.201 1.00 58.33 1219 TYR A C 1
ATOM 2841 O O . TYR A 1 368 ? 6.242 -25.040 -25.401 1.00 63.21 1219 TYR A O 1
ATOM 2850 N N . SER A 1 369 ? 7.921 -24.488 -26.800 1.00 62.54 1220 SER A N 1
ATOM 2851 C CA . SER A 1 369 ? 8.743 -25.638 -26.449 1.00 69.03 1220 SER A CA 1
ATOM 2852 C C . SER A 1 369 ? 9.441 -25.385 -25.119 1.00 75.87 1220 SER A C 1
ATOM 2853 O O . SER A 1 369 ? 9.423 -26.237 -24.228 1.00 78.63 1220 SER A O 1
ATOM 2856 N N . ARG A 1 370 ? 10.042 -24.202 -24.996 1.00 77.78 1221 ARG A N 1
ATOM 2857 C CA . ARG A 1 370 ? 10.721 -23.778 -23.772 1.00 78.34 1221 ARG A CA 1
ATOM 2858 C C . ARG A 1 370 ? 9.801 -23.817 -22.557 1.00 73.44 1221 ARG A C 1
ATOM 2859 O O . ARG A 1 370 ? 10.262 -24.023 -21.438 1.00 75.55 1221 ARG A O 1
ATOM 2867 N N . VAL A 1 371 ? 8.506 -23.607 -22.782 1.00 66.73 1222 VAL A N 1
ATOM 2868 C CA . VAL A 1 371 ? 7.508 -23.715 -21.723 1.00 61.07 1222 VAL A CA 1
ATOM 2869 C C . VAL A 1 371 ? 7.332 -25.170 -21.302 1.00 70.01 1222 VAL A C 1
ATOM 2870 O O . VAL A 1 371 ? 7.444 -25.499 -20.121 1.00 75.48 1222 VAL A O 1
ATOM 2874 N N . PHE A 1 372 ? 7.068 -26.039 -22.273 1.00 72.81 1223 PHE A N 1
ATOM 2875 C CA . PHE A 1 372 ? 6.869 -27.459 -21.998 1.00 78.20 1223 PHE A CA 1
ATOM 2876 C C . PHE A 1 372 ? 8.124 -28.097 -21.408 1.00 83.96 1223 PHE A C 1
ATOM 2877 O O . PHE A 1 372 ? 8.041 -28.970 -20.543 1.00 84.39 1223 PHE A O 1
ATOM 2879 N N . GLN A 1 373 ? 9.285 -27.647 -21.875 1.00 86.97 1224 GLN A N 1
ATOM 2880 C CA . GLN A 1 373 ? 10.564 -28.202 -21.441 1.00 88.98 1224 GLN A CA 1
ATOM 2881 C C . GLN A 1 373 ? 10.977 -27.714 -20.052 1.00 90.28 1224 GLN A C 1
ATOM 2882 O O . GLN A 1 373 ? 11.691 -28.410 -19.328 1.00 90.42 1224 GLN A O 1
ATOM 2884 N N . GLU A 1 374 ? 10.526 -26.517 -19.686 1.00 88.71 1225 GLU A N 1
ATOM 2885 C CA . GLU A 1 374 ? 10.869 -25.934 -18.392 1.00 90.31 1225 GLU A CA 1
ATOM 2886 C C . GLU A 1 374 ? 9.887 -26.366 -17.307 1.00 85.22 1225 GLU A C 1
ATOM 2887 O O . GLU A 1 374 ? 10.191 -26.295 -16.120 1.00 83.51 1225 GLU A O 1
ATOM 2893 N N . ALA A 1 375 ? 8.710 -26.821 -17.719 1.00 82.37 1226 ALA A N 1
ATOM 2894 C CA . ALA A 1 375 ? 7.742 -27.369 -16.775 1.00 77.70 1226 ALA A CA 1
ATOM 2895 C C . ALA A 1 375 ? 8.205 -28.720 -16.231 1.00 81.55 1226 ALA A C 1
ATOM 2896 O O . ALA A 1 375 ? 7.731 -29.163 -15.188 1.00 82.40 1226 ALA A O 1
ATOM 2898 N N . LYS A 1 376 ? 9.121 -29.374 -16.944 1.00 84.95 1227 LYS A N 1
ATOM 2899 C CA . LYS A 1 376 ? 9.679 -30.653 -16.500 1.00 87.05 1227 LYS A CA 1
ATOM 2900 C C . LYS A 1 376 ? 10.712 -30.450 -15.400 1.00 91.21 1227 LYS A C 1
ATOM 2901 O O . LYS A 1 376 ? 10.851 -31.278 -14.502 1.00 96.47 1227 LYS A O 1
ATOM 2907 N N . ARG A 1 377 ? 11.435 -29.339 -15.476 1.00 89.49 1228 ARG A N 1
ATOM 2908 C CA . ARG A 1 377 ? 12.585 -29.117 -14.609 1.00 91.15 1228 ARG A CA 1
ATOM 2909 C C . ARG A 1 377 ? 12.314 -28.153 -13.453 1.00 90.27 1228 ARG A C 1
ATOM 2910 O O . ARG A 1 377 ? 13.231 -27.487 -12.977 1.00 93.21 1228 ARG A O 1
ATOM 2918 N N . GLN A 1 378 ? 11.064 -28.081 -13.002 1.00 87.73 1229 GLN A N 1
ATOM 2919 C CA . GLN A 1 378 ? 10.703 -27.219 -11.876 1.00 88.41 1229 GLN A CA 1
ATOM 2920 C C . GLN A 1 378 ? 11.004 -27.906 -10.548 1.00 101.92 1229 GLN A C 1
ATOM 2921 O O . GLN A 1 378 ? 11.589 -28.989 -10.525 1.00 107.33 1229 GLN A O 1
ATOM 2927 N N . LEU A 1 379 ? 10.601 -27.279 -9.443 1.00 107.60 1230 LEU A N 1
ATOM 2928 C CA . LEU A 1 379 ? 10.705 -27.910 -8.124 1.00 114.89 1230 LEU A CA 1
ATOM 2929 C C . LEU A 1 379 ? 9.566 -28.914 -7.923 1.00 124.84 1230 LEU A C 1
ATOM 2930 O O . LEU A 1 379 ? 8.568 -28.615 -7.264 1.00 126.72 1230 LEU A O 1
ATOM 2935 N N . GLN A 1 380 ? 9.731 -30.105 -8.494 1.00 129.94 1231 GLN A N 1
ATOM 2936 C CA . GLN A 1 380 ? 8.699 -31.137 -8.459 1.00 130.83 1231 GLN A CA 1
ATOM 2937 C C . GLN A 1 380 ? 9.271 -32.504 -8.807 1.00 132.09 1231 GLN A C 1
ATOM 2938 O O . GLN A 1 380 ? 9.334 -32.875 -9.981 1.00 129.33 1231 GLN A O 1
ATOM 2940 N N . LYS A 1 384 ? 4.823 -37.032 -10.945 1.00 122.38 1263 LYS A N 1
ATOM 2941 C CA . LYS A 1 384 ? 4.014 -38.219 -10.695 1.00 124.13 1263 LYS A CA 1
ATOM 2942 C C . LYS A 1 384 ? 3.297 -38.673 -11.960 1.00 125.05 1263 LYS A C 1
ATOM 2943 O O . LYS A 1 384 ? 2.554 -39.657 -11.939 1.00 127.52 1263 LYS A O 1
ATOM 2945 N N . PHE A 1 385 ? 3.533 -37.952 -13.056 1.00 122.46 1264 PHE A N 1
ATOM 2946 C CA . PHE A 1 385 ? 2.870 -38.208 -14.334 1.00 122.19 1264 PHE A CA 1
ATOM 2947 C C . PHE A 1 385 ? 1.354 -38.252 -14.161 1.00 126.70 1264 PHE A C 1
ATOM 2948 O O . PHE A 1 385 ? 0.725 -39.291 -14.363 1.00 128.61 1264 PHE A O 1
ATOM 2950 N N . ALA A 1 386 ? 0.777 -37.115 -13.783 1.00 127.56 1265 ALA A N 1
ATOM 2951 C CA . ALA A 1 386 ? -0.631 -37.063 -13.412 1.00 128.00 1265 ALA A CA 1
ATOM 2952 C C . ALA A 1 386 ? -1.519 -36.376 -14.447 1.00 125.64 1265 ALA A C 1
ATOM 2953 O O . ALA A 1 386 ? -1.240 -36.402 -15.646 1.00 123.47 1265 ALA A O 1
ATOM 2955 N N . LEU A 1 387 ? -2.584 -35.750 -13.956 1.00 123.69 1266 LEU A N 1
ATOM 2956 C CA . LEU A 1 387 ? -3.680 -35.282 -14.797 1.00 117.25 1266 LEU A CA 1
ATOM 2957 C C . LEU A 1 387 ? -3.475 -33.884 -15.377 1.00 108.72 1266 LEU A C 1
ATOM 2958 O O . LEU A 1 387 ? -3.821 -33.629 -16.533 1.00 106.54 1266 LEU A O 1
ATOM 2963 N N . LYS A 1 388 ? -2.916 -32.984 -14.576 1.00 102.47 1267 LYS A N 1
ATOM 2964 C CA . LYS A 1 388 ? -2.895 -31.565 -14.921 1.00 95.32 1267 LYS A CA 1
ATOM 2965 C C . LYS A 1 388 ? -1.985 -31.227 -16.099 1.00 92.10 1267 LYS A C 1
ATOM 2966 O O . LYS A 1 388 ? -2.205 -30.235 -16.795 1.00 91.49 1267 LYS A O 1
ATOM 2972 N N . GLU A 1 389 ? -0.966 -32.051 -16.319 1.00 90.06 1268 GLU A N 1
ATOM 2973 C CA . GLU A 1 389 ? -0.002 -31.799 -17.385 1.00 86.56 1268 GLU A CA 1
ATOM 2974 C C . GLU A 1 389 ? -0.539 -32.200 -18.760 1.00 89.11 1268 GL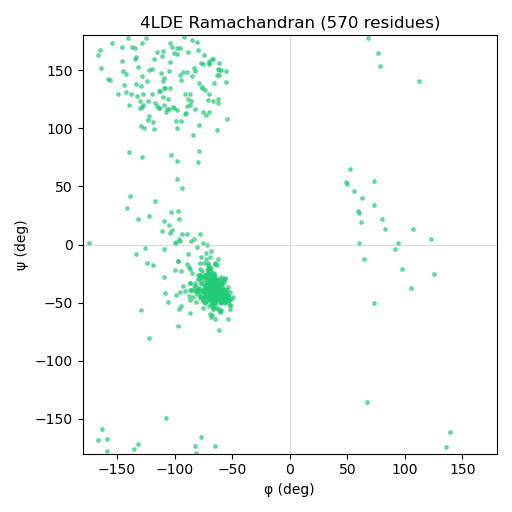U A C 1
ATOM 2975 O O . GLU A 1 389 ? -0.286 -31.520 -19.755 1.00 84.30 1268 GLU A O 1
ATOM 2981 N N . HIS A 1 390 ? -1.282 -33.302 -18.806 1.00 96.56 1269 HIS A N 1
ATOM 2982 C CA . HIS A 1 390 ? -1.879 -33.779 -20.051 1.00 94.18 1269 HIS A CA 1
ATOM 2983 C C . HIS A 1 390 ? -2.866 -32.758 -20.606 1.00 83.95 1269 HIS A C 1
ATOM 2984 O O . HIS A 1 390 ? -2.861 -32.463 -21.802 1.00 79.02 1269 HIS A O 1
ATOM 2991 N N . LYS A 1 391 ? -3.706 -32.217 -19.730 1.00 81.55 1270 LYS A N 1
ATOM 2992 C CA . LYS A 1 391 ? -4.695 -31.225 -20.134 1.00 82.71 1270 LYS A CA 1
ATOM 2993 C C . LYS A 1 391 ? -4.028 -29.932 -20.594 1.00 82.27 1270 LYS A C 1
ATOM 2994 O O . LYS A 1 391 ? -4.591 -29.179 -21.389 1.00 81.81 1270 LYS A O 1
ATOM 2996 N N . ALA A 1 392 ? -2.825 -29.681 -20.088 1.00 80.76 1271 ALA A N 1
ATOM 2997 C CA . ALA A 1 392 ? -2.087 -28.472 -20.430 1.00 74.89 1271 ALA A CA 1
ATOM 2998 C C . ALA A 1 392 ? -1.396 -28.636 -21.771 1.00 71.33 1271 ALA A C 1
ATOM 2999 O O . ALA A 1 392 ? -1.336 -27.701 -22.569 1.00 69.20 1271 ALA A O 1
ATOM 3001 N N . LEU A 1 393 ? -0.870 -29.834 -22.005 1.00 73.36 1272 LEU A N 1
ATOM 3002 C CA . LEU A 1 393 ? -0.224 -30.166 -23.269 1.00 70.21 1272 LEU A CA 1
ATOM 3003 C C . LEU A 1 393 ? -1.250 -30.148 -24.388 1.00 70.01 1272 LEU A C 1
ATOM 3004 O O . LEU A 1 393 ? -0.945 -29.772 -25.520 1.00 69.17 1272 LEU A O 1
ATOM 3009 N N . LYS A 1 394 ? -2.471 -30.558 -24.060 1.00 73.32 1273 LYS A N 1
ATOM 3010 C CA . LYS A 1 394 ? -3.568 -30.538 -25.017 1.00 73.41 1273 LYS A CA 1
ATOM 3011 C C . LYS A 1 394 ? -3.929 -29.106 -25.413 1.00 74.17 1273 LYS A C 1
ATOM 3012 O O . LYS A 1 394 ? -4.384 -28.861 -26.530 1.00 77.24 1273 LYS A O 1
ATOM 3018 N N . THR A 1 395 ? -3.716 -28.162 -24.499 1.00 71.29 1274 THR A N 1
ATOM 3019 C CA . THR A 1 395 ? -4.076 -26.768 -24.745 1.00 70.17 1274 THR A CA 1
ATOM 3020 C C . THR A 1 395 ? -3.213 -26.143 -25.831 1.00 72.05 1274 THR A C 1
ATOM 3021 O O . THR A 1 395 ? -3.729 -25.542 -26.770 1.00 72.54 1274 THR A O 1
ATOM 3025 N N . LEU A 1 396 ? -1.898 -26.281 -25.700 1.00 76.44 1275 LEU A N 1
ATOM 3026 C CA . LEU A 1 396 ? -0.982 -25.737 -26.697 1.00 75.07 1275 LEU A CA 1
ATOM 3027 C C . LEU A 1 396 ? -1.049 -26.544 -27.994 1.00 74.00 1275 LEU A C 1
ATOM 3028 O O . LEU A 1 396 ? -0.711 -26.042 -29.066 1.00 74.52 1275 LEU A O 1
ATOM 3033 N N . GLY A 1 397 ? -1.500 -27.792 -27.890 1.00 70.68 1276 GLY A N 1
ATOM 3034 C CA . GLY A 1 397 ? -1.767 -28.602 -29.065 1.00 67.25 1276 GLY A CA 1
ATOM 3035 C C . GLY A 1 397 ? -2.893 -27.999 -29.887 1.00 64.05 1276 GLY A C 1
ATOM 3036 O O . GLY A 1 397 ? -2.919 -28.107 -31.110 1.00 66.19 1276 GLY A O 1
ATOM 3037 N N . ILE A 1 398 ? -3.832 -27.357 -29.203 1.00 57.17 1277 ILE A N 1
ATOM 3038 C CA . ILE A 1 398 ? -4.910 -26.641 -29.868 1.00 49.79 1277 ILE A CA 1
ATOM 3039 C C . ILE A 1 398 ? -4.432 -25.262 -30.308 1.00 50.71 1277 ILE A C 1
ATOM 3040 O O . ILE A 1 398 ? -4.754 -24.800 -31.402 1.00 49.77 1277 ILE A O 1
ATOM 3045 N N . ILE A 1 399 ? -3.658 -24.611 -29.445 1.00 54.63 1278 ILE A N 1
ATOM 3046 C CA . ILE A 1 399 ? -3.165 -23.264 -29.715 1.00 51.82 1278 ILE A CA 1
ATOM 3047 C C . ILE A 1 399 ? -2.278 -23.267 -30.941 1.00 50.62 1278 ILE A C 1
ATOM 3048 O O . ILE A 1 399 ? -2.525 -22.539 -31.904 1.00 47.30 1278 ILE A O 1
ATOM 3053 N N . MET A 1 400 ? -1.251 -24.107 -30.899 1.00 53.99 1279 MET A N 1
ATOM 3054 C CA . MET A 1 400 ? -0.276 -24.182 -31.975 1.00 55.55 1279 MET A CA 1
ATOM 3055 C C . MET A 1 400 ? -0.802 -25.004 -33.154 1.00 56.29 1279 MET A C 1
ATOM 3056 O O . MET A 1 400 ? -0.429 -24.765 -34.300 1.00 56.73 1279 MET A O 1
ATOM 3061 N N . GLY A 1 401 ? -1.671 -25.967 -32.869 1.00 55.51 1280 GLY A N 1
ATOM 3062 C CA . GLY A 1 401 ? -2.238 -26.809 -33.905 1.00 53.66 1280 GLY A CA 1
ATOM 3063 C C . GLY A 1 401 ? -3.176 -26.063 -34.836 1.00 51.44 1280 GLY A C 1
ATOM 3064 O O . GLY A 1 401 ? -3.099 -26.212 -36.055 1.00 54.25 1280 GLY A O 1
ATOM 3065 N N . THR A 1 402 ? -4.066 -25.260 -34.264 1.00 47.50 1281 THR A N 1
ATOM 3066 C CA . THR A 1 402 ? -5.028 -24.502 -35.057 1.00 49.15 1281 THR A CA 1
ATOM 3067 C C . THR A 1 402 ? -4.328 -23.465 -35.928 1.00 54.46 1281 THR A C 1
ATOM 3068 O O . THR A 1 402 ? -4.727 -23.218 -37.062 1.00 57.34 1281 THR A O 1
ATOM 3072 N N . PHE A 1 403 ? -3.277 -22.862 -35.391 1.00 57.99 1282 PHE A N 1
ATOM 3073 C CA . PHE A 1 403 ? -2.507 -21.880 -36.139 1.00 55.05 1282 PHE A CA 1
ATOM 3074 C C . PHE A 1 403 ? -1.799 -22.536 -37.324 1.00 55.05 1282 PHE A C 1
ATOM 3075 O O . PHE A 1 403 ? -1.827 -22.025 -38.442 1.00 51.71 1282 PHE A O 1
ATOM 3083 N N . THR A 1 404 ? -1.177 -23.680 -37.065 1.00 55.87 1283 THR A N 1
ATOM 3084 C CA . THR A 1 404 ? -0.426 -24.404 -38.081 1.00 53.90 1283 THR A CA 1
ATOM 3085 C C . THR A 1 404 ? -1.334 -24.937 -39.181 1.00 57.31 1283 THR A C 1
ATOM 3086 O O . THR A 1 404 ? -1.088 -24.718 -40.366 1.00 58.33 1283 THR A O 1
ATOM 3090 N N . LEU A 1 405 ? -2.391 -25.630 -38.778 1.00 61.40 1284 LEU A N 1
ATOM 3091 C CA . LEU A 1 405 ? -3.311 -26.255 -39.719 1.00 59.09 1284 LEU A CA 1
ATOM 3092 C C . LEU A 1 405 ? -3.967 -25.247 -40.669 1.00 56.02 1284 LEU A C 1
ATOM 3093 O O . LEU A 1 405 ? -4.322 -25.591 -41.794 1.00 51.70 1284 LEU A O 1
ATOM 3098 N N . CYS A 1 406 ? -4.107 -24.001 -40.217 1.00 55.10 1285 CYS A N 1
ATOM 3099 C CA . CYS A 1 406 ? -4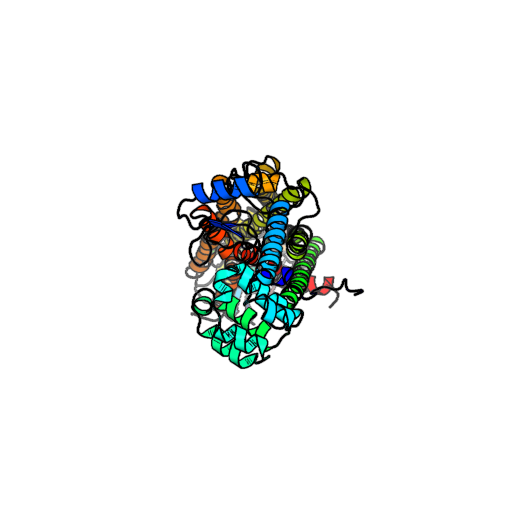.815 -22.974 -40.983 1.00 49.40 1285 CYS A CA 1
ATOM 3100 C C . CYS A 1 406 ? -3.914 -22.131 -41.878 1.00 53.94 1285 CYS A C 1
ATOM 3101 O O . CYS A 1 406 ? -4.320 -21.743 -42.974 1.00 58.38 1285 CYS A O 1
ATOM 3104 N N . TRP A 1 407 ? -2.700 -21.841 -41.422 1.00 52.79 1286 TRP A N 1
ATOM 3105 C CA . TRP A 1 407 ? -1.822 -20.947 -42.176 1.00 49.18 1286 TRP A CA 1
ATOM 3106 C C . TRP A 1 407 ? -0.619 -21.602 -42.853 1.00 53.60 1286 TRP A C 1
ATOM 3107 O O . TRP A 1 407 ? -0.137 -21.105 -43.871 1.00 56.64 1286 TRP A O 1
ATOM 3118 N N . LEU A 1 408 ? -0.127 -22.702 -42.295 1.00 55.08 1287 LEU A N 1
ATOM 3119 C CA . LEU A 1 408 ? 1.014 -23.394 -42.898 1.00 62.34 1287 LEU A CA 1
ATOM 3120 C C . LEU A 1 408 ? 0.800 -23.883 -44.345 1.00 66.44 1287 LEU A C 1
ATOM 3121 O O . LEU A 1 408 ? 1.685 -23.696 -45.185 1.00 70.35 1287 LEU A O 1
ATOM 3126 N N . PRO A 1 409 ? -0.358 -24.513 -44.646 1.00 63.68 1288 PRO A N 1
ATOM 3127 C CA . PRO A 1 409 ? -0.528 -25.009 -46.020 1.00 60.02 1288 PRO A CA 1
ATOM 3128 C C . PRO A 1 409 ? -0.515 -23.909 -47.082 1.00 59.64 1288 PRO A C 1
ATOM 3129 O O . PRO A 1 409 ? -0.097 -24.164 -48.209 1.00 60.93 1288 PRO A O 1
ATOM 3133 N N . PHE A 1 410 ? -0.960 -22.707 -46.732 1.00 56.38 1289 PHE A N 1
ATOM 3134 C CA . PHE A 1 410 ? -0.955 -21.607 -47.692 1.00 50.59 1289 PHE A CA 1
ATOM 3135 C C . PHE A 1 410 ? 0.452 -21.082 -47.942 1.00 54.05 1289 PHE A C 1
ATOM 3136 O O . PHE A 1 410 ? 0.870 -20.939 -49.088 1.00 61.05 1289 PHE A O 1
ATOM 3144 N N . PHE A 1 411 ? 1.180 -20.799 -46.867 1.00 49.38 1290 PHE A N 1
ATOM 3145 C CA . PHE A 1 411 ? 2.491 -20.175 -46.991 1.00 45.41 1290 PHE A CA 1
ATOM 3146 C C . PHE A 1 411 ? 3.539 -21.126 -47.547 1.00 48.74 1290 PHE A C 1
ATOM 3147 O O . PHE A 1 411 ? 4.526 -20.694 -48.139 1.00 49.59 1290 PHE A O 1
ATOM 3155 N N . ILE A 1 412 ? 3.325 -22.422 -47.364 1.00 53.76 1291 ILE A N 1
ATOM 3156 C CA . ILE A 1 412 ? 4.162 -23.400 -48.047 1.00 56.31 1291 ILE A CA 1
ATOM 3157 C C . ILE A 1 412 ? 3.897 -23.327 -49.548 1.00 53.28 1291 ILE A C 1
ATOM 3158 O O . ILE A 1 412 ? 4.818 -23.125 -50.336 1.00 55.83 1291 ILE A O 1
ATOM 3163 N N .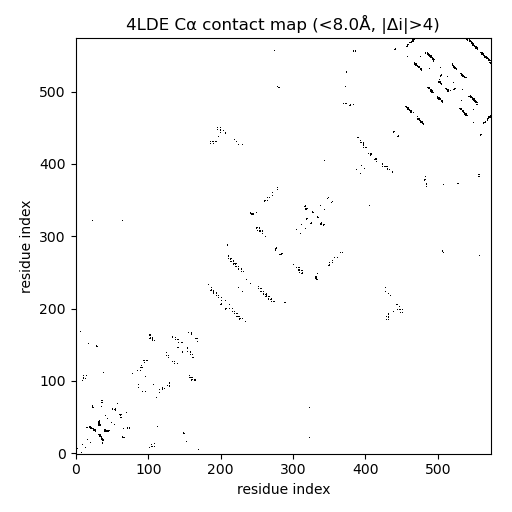 VAL A 1 413 ? 2.628 -23.465 -49.922 1.00 49.83 1292 VAL A N 1
ATOM 3164 C CA . VAL A 1 413 ? 2.199 -23.414 -51.318 1.00 48.21 1292 VAL A CA 1
ATOM 3165 C C . VAL A 1 413 ? 2.584 -22.099 -51.989 1.00 45.80 1292 VAL A C 1
ATOM 3166 O O . VAL A 1 413 ? 3.005 -22.082 -53.147 1.00 48.56 1292 VAL A O 1
ATOM 3170 N N . ASN A 1 414 ? 2.457 -21.005 -51.244 1.00 44.32 1293 ASN A N 1
ATOM 3171 C CA . ASN A 1 414 ? 2.866 -19.690 -51.715 1.00 45.48 1293 ASN A CA 1
ATOM 3172 C C . ASN A 1 414 ? 4.327 -19.677 -52.138 1.00 56.50 1293 ASN A C 1
ATOM 3173 O O . ASN A 1 414 ? 4.693 -19.035 -53.124 1.00 62.46 1293 ASN A O 1
ATOM 3178 N N . ILE A 1 415 ? 5.157 -20.391 -51.382 1.00 57.27 1294 ILE A N 1
ATOM 3179 C CA . ILE A 1 415 ? 6.582 -20.506 -51.683 1.00 54.85 1294 ILE A CA 1
ATOM 3180 C C . ILE A 1 415 ? 6.835 -21.440 -52.870 1.00 60.16 1294 ILE A C 1
ATOM 3181 O O . ILE A 1 415 ? 7.613 -21.118 -53.771 1.00 61.53 1294 ILE A O 1
ATOM 3186 N N . VAL A 1 416 ? 6.164 -22.587 -52.873 1.00 60.68 1295 VAL A N 1
ATOM 3187 C CA . VAL A 1 416 ? 6.285 -23.553 -53.962 1.00 62.56 1295 VAL A CA 1
ATOM 3188 C C . VAL A 1 416 ? 5.894 -22.947 -55.310 1.00 66.25 1295 VAL A C 1
ATOM 3189 O O . VAL A 1 416 ? 6.490 -23.267 -56.340 1.00 69.00 1295 VAL A O 1
ATOM 3193 N N . HIS A 1 417 ? 4.903 -22.061 -55.301 1.00 67.71 1296 HIS A N 1
ATOM 3194 C CA . HIS A 1 417 ? 4.472 -21.412 -56.531 1.00 74.44 1296 HIS A CA 1
ATOM 3195 C C . HIS A 1 417 ? 5.533 -20.433 -57.027 1.00 75.94 1296 HIS A C 1
ATOM 3196 O O . HIS A 1 417 ? 5.600 -20.116 -58.217 1.00 81.92 1296 HIS A O 1
ATOM 3203 N N . VAL A 1 418 ? 6.361 -19.961 -56.102 1.00 68.75 1297 VAL A N 1
ATOM 3204 C CA . VAL A 1 418 ? 7.448 -19.048 -56.428 1.00 66.17 1297 VAL A CA 1
ATOM 3205 C C . VAL A 1 418 ? 8.628 -19.796 -57.047 1.00 67.52 1297 VAL A C 1
ATOM 3206 O O . VAL A 1 418 ? 9.183 -19.370 -58.064 1.00 63.67 1297 VAL A O 1
ATOM 3210 N N . ILE A 1 419 ? 8.999 -20.914 -56.427 1.00 69.53 1298 ILE A N 1
ATOM 3211 C CA . ILE A 1 419 ? 10.102 -21.740 -56.899 1.00 70.47 1298 ILE A CA 1
ATOM 3212 C C . ILE A 1 419 ? 9.789 -22.336 -58.266 1.00 82.79 1298 ILE A C 1
ATOM 3213 O O . ILE A 1 419 ? 10.459 -22.031 -59.255 1.00 89.76 1298 ILE A O 1
ATOM 3218 N N . GLN A 1 420 ? 8.765 -23.183 -58.322 1.00 88.52 1299 GLN A N 1
ATOM 3219 C CA . GLN A 1 420 ? 8.346 -23.783 -59.586 1.00 95.95 1299 GLN A CA 1
ATOM 3220 C C . GLN A 1 420 ? 6.962 -23.298 -60.018 1.00 99.53 1299 GLN A C 1
ATOM 3221 O O . GLN A 1 420 ? 5.963 -23.532 -59.335 1.00 96.78 1299 GLN A O 1
ATOM 3227 N N . ASP A 1 421 ? 6.917 -22.621 -61.160 1.00 106.03 1300 ASP A N 1
ATOM 3228 C CA . ASP A 1 421 ? 5.670 -22.083 -61.688 1.00 110.52 1300 ASP A CA 1
ATOM 3229 C C . ASP A 1 421 ? 4.725 -23.213 -62.101 1.00 111.44 1300 ASP A C 1
ATOM 3230 O O . ASP A 1 421 ? 5.159 -24.348 -62.302 1.00 118.11 1300 ASP A O 1
ATOM 3235 N N . ASN A 1 422 ? 3.437 -22.889 -62.204 1.00 101.29 1301 ASN A N 1
ATOM 3236 C CA . ASN A 1 422 ? 2.367 -23.828 -62.581 1.00 95.37 1301 ASN A CA 1
ATOM 3237 C C . ASN A 1 422 ? 2.145 -25.061 -61.694 1.00 91.98 1301 ASN A C 1
ATOM 3238 O O . ASN A 1 422 ? 1.288 -25.894 -61.993 1.00 92.65 1301 ASN A O 1
ATOM 3243 N N . LEU A 1 423 ? 2.918 -25.183 -60.621 1.00 89.18 1302 LEU A N 1
ATOM 3244 C CA . LEU A 1 423 ? 2.834 -26.359 -59.758 1.00 82.02 1302 LEU A CA 1
ATOM 3245 C C . LEU A 1 423 ? 1.542 -26.368 -58.938 1.00 73.66 1302 LEU A C 1
ATOM 3246 O O . LEU A 1 423 ? 1.003 -27.430 -58.627 1.00 71.05 1302 LEU A O 1
ATOM 3251 N N . ILE A 1 424 ? 1.042 -25.181 -58.606 1.00 70.75 1303 ILE A N 1
ATOM 3252 C CA . ILE A 1 424 ? -0.182 -25.058 -57.820 1.00 69.82 1303 ILE A CA 1
ATOM 3253 C C . ILE A 1 424 ? -1.318 -24.443 -58.630 1.00 70.38 1303 ILE A C 1
ATOM 3254 O O . ILE A 1 424 ? -1.221 -23.299 -59.078 1.00 70.26 1303 ILE A O 1
ATOM 3259 N N . ARG A 1 425 ? -2.392 -25.206 -58.814 1.00 71.21 1304 ARG A N 1
ATOM 3260 C CA . ARG A 1 425 ? -3.577 -24.700 -59.495 1.00 73.44 1304 ARG A CA 1
ATOM 3261 C C . ARG A 1 425 ? -4.179 -23.557 -58.686 1.00 70.10 1304 ARG A C 1
ATOM 3262 O O . ARG A 1 425 ? -4.116 -23.566 -57.460 1.00 69.29 1304 ARG A O 1
ATOM 3270 N N . LYS A 1 426 ? -4.746 -22.570 -59.376 1.00 70.20 1305 LYS A N 1
ATOM 3271 C CA . LYS A 1 426 ? -5.239 -21.361 -58.717 1.00 67.52 1305 LYS A CA 1
ATOM 3272 C C . LYS A 1 426 ? -6.295 -21.650 -57.652 1.00 63.44 1305 LYS A C 1
ATOM 3273 O O . LYS A 1 426 ? -6.309 -21.011 -56.601 1.00 55.20 1305 LYS A O 1
ATOM 3279 N N . GLU A 1 427 ? -7.166 -22.617 -57.926 1.00 66.80 1306 GLU A N 1
ATOM 3280 C CA . GLU A 1 427 ? -8.241 -22.975 -57.005 1.00 63.56 1306 GLU A CA 1
ATOM 3281 C C . GLU A 1 427 ? -7.697 -23.349 -55.628 1.00 59.78 1306 GLU A C 1
ATOM 3282 O O . GLU A 1 427 ? -8.260 -22.963 -54.604 1.00 60.27 1306 GLU A O 1
ATOM 3288 N N . VAL A 1 428 ? -6.599 -24.097 -55.612 1.00 56.22 1307 VAL A N 1
ATOM 3289 C CA . VAL A 1 428 ? -5.990 -24.549 -54.365 1.00 53.28 1307 VAL A CA 1
ATOM 3290 C C . VAL A 1 428 ? -5.422 -23.386 -53.567 1.00 50.44 1307 VAL A C 1
ATOM 3291 O O . VAL A 1 428 ? -5.644 -23.275 -52.363 1.00 53.68 1307 VAL A O 1
ATOM 3295 N N . TYR A 1 429 ? -4.693 -22.520 -54.259 1.00 49.09 1308 TYR A N 1
ATOM 3296 C CA . TYR A 1 429 ? -4.060 -21.357 -53.654 1.00 47.20 1308 TYR A CA 1
ATOM 3297 C C . TYR A 1 429 ? -5.091 -20.470 -52.970 1.00 46.80 1308 TYR A C 1
ATOM 3298 O O . TYR A 1 429 ? -4.796 -19.832 -51.965 1.00 51.96 1308 TYR A O 1
ATOM 3307 N N . ILE A 1 430 ? -6.305 -20.444 -53.511 1.00 49.65 1309 ILE A N 1
ATOM 3308 C CA . ILE A 1 430 ? -7.375 -19.620 -52.952 1.00 47.73 1309 ILE A CA 1
ATOM 3309 C C . ILE A 1 430 ? -8.062 -20.299 -51.768 1.00 49.42 1309 ILE A C 1
ATOM 3310 O O . ILE A 1 430 ? -8.400 -19.650 -50.778 1.00 50.45 1309 ILE A O 1
ATOM 3315 N N . LEU A 1 431 ? -8.259 -21.609 -51.881 1.00 49.03 1310 LEU A N 1
ATOM 3316 C CA . LEU A 1 431 ? -8.874 -22.401 -50.822 1.00 49.51 1310 LEU A CA 1
ATOM 3317 C C . LEU A 1 431 ? -8.007 -22.412 -49.570 1.00 52.01 1310 LEU A C 1
ATOM 3318 O O . LEU A 1 431 ? -8.500 -22.225 -48.455 1.00 51.86 1310 LEU A O 1
ATOM 3323 N N . LEU A 1 432 ? -6.711 -22.635 -49.764 1.00 51.40 1311 LEU A N 1
ATOM 3324 C CA . LEU A 1 432 ? -5.766 -22.640 -48.660 1.00 48.70 1311 LEU A CA 1
ATOM 3325 C C . LEU A 1 432 ? -5.627 -21.252 -48.052 1.00 48.28 1311 LEU A C 1
ATOM 3326 O O . LEU A 1 432 ? -5.368 -21.120 -46.858 1.00 54.09 1311 LEU A O 1
ATOM 3331 N N . ASN A 1 433 ? -5.801 -20.217 -48.870 1.00 46.16 1312 ASN A N 1
ATOM 3332 C CA . ASN A 1 433 ? -5.808 -18.849 -48.355 1.00 42.05 1312 ASN A CA 1
ATOM 3333 C C . ASN A 1 433 ? -7.038 -18.632 -47.475 1.00 41.82 1312 ASN A C 1
ATOM 3334 O O . ASN A 1 433 ? -6.973 -17.921 -46.477 1.00 37.64 1312 ASN A O 1
ATOM 3339 N N . TRP A 1 434 ? -8.152 -19.258 -47.852 1.00 47.56 1313 TRP A N 1
ATOM 3340 C CA . TRP A 1 434 ? -9.407 -19.125 -47.114 1.00 51.46 1313 TRP A CA 1
ATOM 3341 C C . TRP A 1 434 ? -9.422 -19.961 -45.841 1.00 55.69 1313 TRP A C 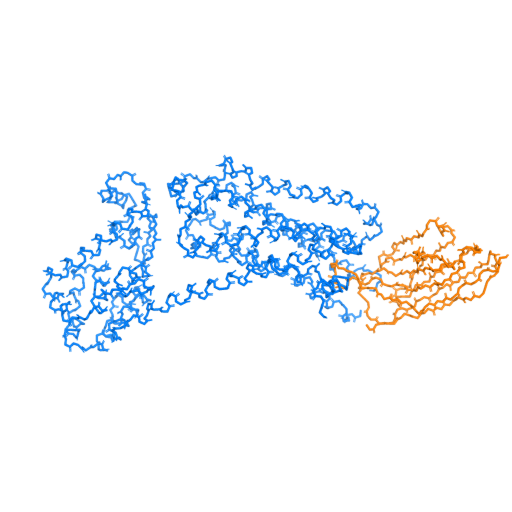1
ATOM 3342 O O . TRP A 1 434 ? -10.093 -19.616 -44.874 1.00 59.75 1313 TRP A O 1
ATOM 3353 N N . ILE A 1 435 ? -8.675 -21.058 -45.845 1.00 58.59 1314 ILE A N 1
ATOM 3354 C CA . ILE A 1 435 ? -8.475 -21.845 -44.635 1.00 60.85 1314 ILE A CA 1
ATOM 3355 C C . ILE A 1 435 ? -7.662 -21.025 -43.631 1.00 59.18 1314 ILE A C 1
ATOM 3356 O O . ILE A 1 435 ? -7.775 -21.210 -42.422 1.00 63.53 1314 ILE A O 1
ATOM 3361 N N . GLY A 1 436 ? -6.863 -20.095 -44.141 1.00 55.64 1315 GLY A N 1
ATOM 3362 C CA . GLY A 1 436 ? -6.122 -19.179 -43.292 1.00 53.23 1315 GLY A CA 1
ATOM 3363 C C . GLY A 1 436 ? -7.007 -18.074 -42.750 1.00 51.09 1315 GLY A C 1
ATOM 3364 O O . GLY A 1 436 ? -6.805 -17.593 -41.638 1.00 50.46 1315 GLY A O 1
ATOM 3365 N N . TYR A 1 437 ? -7.995 -17.671 -43.541 1.00 51.31 1316 TYR A N 1
ATOM 3366 C CA . TYR A 1 437 ? -8.933 -16.635 -43.124 1.00 51.51 1316 TYR A CA 1
ATOM 3367 C C . TYR A 1 437 ? -9.759 -17.074 -41.918 1.00 48.05 1316 TYR A C 1
ATOM 3368 O O . TYR A 1 437 ? -10.039 -16.274 -41.028 1.00 52.98 1316 TYR A O 1
ATOM 3377 N N . VAL A 1 438 ? -10.145 -18.346 -41.885 1.00 43.18 1317 VAL A N 1
ATOM 3378 C CA . VAL A 1 438 ? -11.025 -18.836 -40.827 1.00 47.60 1317 VAL A CA 1
ATOM 3379 C C . VAL A 1 438 ? -10.313 -18.946 -39.481 1.00 51.24 1317 VAL A C 1
ATOM 3380 O O . VAL A 1 438 ? -10.934 -19.221 -38.457 1.00 51.90 1317 VAL A O 1
ATOM 3384 N N . ASN A 1 439 ? -9.005 -18.731 -39.481 1.00 52.04 1318 ASN A N 1
ATOM 3385 C CA . ASN A 1 439 ? -8.267 -18.718 -38.232 1.00 49.38 1318 ASN A CA 1
ATOM 3386 C C . ASN A 1 439 ? -8.664 -17.496 -37.408 1.00 48.14 1318 ASN A C 1
ATOM 3387 O O . ASN A 1 439 ? -8.547 -17.498 -36.188 1.00 50.46 1318 ASN A O 1
ATOM 3392 N N . SER A 1 440 ? -9.157 -16.463 -38.087 1.00 45.22 1319 SER A N 1
ATOM 3393 C CA . SER A 1 440 ? -9.623 -15.252 -37.423 1.00 46.40 1319 SER A CA 1
ATOM 3394 C C . SER A 1 440 ? -10.897 -15.511 -36.626 1.00 50.08 1319 SER A C 1
ATOM 3395 O O . SER A 1 440 ? -11.234 -14.763 -35.707 1.00 53.40 1319 SER A O 1
ATOM 3398 N N . GLY A 1 441 ? -11.611 -16.568 -36.994 1.00 46.23 1320 GLY A N 1
ATOM 3399 C CA . GLY A 1 441 ? -12.826 -16.940 -36.298 1.00 45.68 1320 GLY A CA 1
ATOM 3400 C C . GLY A 1 441 ? -12.505 -17.832 -35.118 1.00 50.32 1320 GLY A C 1
ATOM 3401 O O . GLY A 1 441 ? -13.176 -17.781 -34.082 1.00 53.35 1320 GLY A O 1
ATOM 3402 N N . PHE A 1 442 ? -11.462 -18.642 -35.280 1.00 48.21 1321 PHE A N 1
ATOM 3403 C CA . PHE A 1 442 ? -11.040 -19.583 -34.247 1.00 50.33 1321 PHE A CA 1
ATOM 3404 C C . PHE A 1 442 ? -10.380 -18.908 -33.048 1.00 50.58 1321 PHE A C 1
ATOM 3405 O O . PHE A 1 442 ? -10.593 -19.316 -31.907 1.00 56.01 1321 PHE A O 1
ATOM 3413 N N . ASN A 1 443 ? -9.582 -17.879 -33.313 1.00 47.29 1322 ASN A N 1
ATOM 3414 C CA . ASN A 1 443 ? -8.841 -17.182 -32.262 1.00 48.89 1322 ASN A CA 1
ATOM 3415 C C . ASN A 1 443 ? -9.654 -16.755 -31.022 1.00 52.53 1322 ASN A C 1
ATOM 3416 O O . ASN A 1 443 ? -9.203 -16.969 -29.895 1.00 55.60 1322 ASN A O 1
ATOM 3421 N N . PRO A 1 444 ? -10.852 -16.166 -31.213 1.00 53.44 1323 PRO A N 1
ATOM 3422 C CA . PRO A 1 444 ? -11.631 -15.839 -30.005 1.00 52.54 1323 PRO A CA 1
ATOM 3423 C C . PRO A 1 444 ? -12.074 -17.066 -29.199 1.00 52.04 1323 PRO A C 1
ATOM 3424 O O . PRO A 1 444 ? -12.436 -16.927 -28.032 1.00 53.88 1323 PRO A O 1
ATOM 3428 N N . LEU A 1 445 ? -12.038 -18.246 -29.809 1.00 49.11 1324 LEU A N 1
ATOM 3429 C CA . LEU A 1 445 ? -12.339 -19.483 -29.097 1.00 48.40 1324 LEU A CA 1
ATOM 3430 C C . LEU A 1 445 ? -11.088 -20.079 -28.451 1.00 50.08 1324 LEU A C 1
ATOM 3431 O O . LEU A 1 445 ? -11.168 -21.049 -27.695 1.00 50.07 1324 LEU A O 1
ATOM 3436 N N . ILE A 1 446 ? -9.929 -19.504 -28.758 1.00 49.51 1325 ILE A N 1
ATOM 3437 C CA . ILE A 1 446 ? -8.668 -20.025 -28.242 1.00 51.45 1325 ILE A CA 1
ATOM 3438 C C . ILE A 1 446 ? -8.053 -19.118 -27.178 1.00 48.61 1325 ILE A C 1
ATOM 3439 O O . ILE A 1 446 ? -7.543 -19.596 -26.161 1.00 48.15 1325 ILE A O 1
ATOM 3444 N N . TYR A 1 447 ? -8.110 -17.810 -27.407 1.00 48.59 1326 TYR A N 1
ATOM 3445 C CA . TYR A 1 447 ? -7.419 -16.865 -26.535 1.00 55.14 1326 TYR A CA 1
ATOM 3446 C C . TYR A 1 447 ? -8.321 -16.148 -25.537 1.00 62.90 1326 TYR A C 1
ATOM 3447 O O . TYR A 1 447 ? -7.904 -15.178 -24.907 1.00 71.60 1326 TYR A O 1
ATOM 3456 N N . CYS A 1 448 ? -9.549 -16.630 -25.382 1.00 63.77 1327 CYS A N 1
ATOM 3457 C CA . CYS A 1 448 ? -10.497 -15.979 -24.483 1.00 64.91 1327 CYS A CA 1
ATOM 3458 C C . CYS A 1 448 ? -11.314 -16.975 -23.661 1.00 59.28 1327 CYS A C 1
ATOM 3459 O O . CYS A 1 448 ? -12.518 -16.801 -23.480 1.00 62.19 1327 CYS A O 1
ATOM 3462 N N . ARG A 1 449 ? -10.658 -18.014 -23.158 1.00 56.85 1328 ARG A N 1
ATOM 3463 C CA . ARG A 1 449 ? -11.343 -19.004 -22.335 1.00 56.96 1328 ARG A CA 1
ATOM 3464 C C . ARG A 1 449 ? -11.189 -18.736 -20.840 1.00 54.28 1328 ARG A C 1
ATOM 3465 O O . ARG A 1 449 ? -11.635 -19.540 -20.020 1.00 53.18 1328 ARG A O 1
ATOM 3473 N N . SER A 1 450 ? -10.557 -17.618 -20.487 1.00 53.85 1329 SER A N 1
ATOM 3474 C CA . SER A 1 450 ? -10.364 -17.268 -19.079 1.00 57.13 1329 SER A CA 1
ATOM 3475 C C . SER A 1 450 ? -11.706 -17.091 -18.376 1.00 61.26 1329 SER A C 1
ATOM 3476 O O . SER A 1 450 ? -12.694 -16.717 -19.007 1.00 62.88 1329 SER A O 1
ATOM 3479 N N . PRO A 1 451 ? -11.748 -17.378 -17.065 1.00 61.34 1330 PRO A N 1
ATOM 3480 C CA . PRO A 1 451 ? -12.977 -17.190 -16.286 1.00 63.05 1330 PRO A CA 1
ATOM 3481 C C . PRO A 1 451 ? -13.502 -15.755 -16.365 1.00 65.35 1330 PRO A C 1
ATOM 3482 O O . PRO A 1 451 ? -14.706 -15.544 -16.255 1.00 67.42 1330 PRO A O 1
ATOM 3486 N N . ASP A 1 452 ? -12.612 -14.787 -16.562 1.00 65.66 1331 ASP A N 1
ATOM 3487 C CA . ASP A 1 452 ? -13.031 -13.396 -16.689 1.00 67.95 1331 ASP A CA 1
ATOM 3488 C C . ASP A 1 452 ? -13.683 -13.112 -18.035 1.00 67.93 1331 ASP A C 1
ATOM 3489 O O . ASP A 1 452 ? -14.671 -12.384 -18.110 1.00 71.02 1331 ASP A O 1
ATOM 3494 N N . PHE A 1 453 ? -13.117 -13.675 -19.096 1.00 66.50 1332 PHE A N 1
ATOM 3495 C CA . PHE A 1 453 ? -13.720 -13.569 -20.414 1.00 53.13 1332 PHE A CA 1
ATOM 3496 C C . PHE A 1 453 ? -15.080 -14.258 -20.403 1.00 54.43 1332 PHE A C 1
ATOM 3497 O O . PHE A 1 453 ? -16.068 -13.704 -20.876 1.00 60.92 1332 PHE A O 1
ATOM 3505 N N . ARG A 1 454 ? -15.119 -15.461 -19.839 1.00 58.08 1333 ARG A N 1
ATOM 3506 C CA . ARG A 1 454 ? -16.335 -16.261 -19.758 1.00 56.51 1333 ARG A CA 1
ATOM 3507 C C . ARG A 1 454 ? -17.497 -15.527 -19.081 1.00 59.29 1333 ARG A C 1
ATOM 3508 O O . ARG A 1 454 ? -18.643 -15.609 -19.526 1.00 60.19 1333 ARG A O 1
ATOM 3516 N N . ILE A 1 455 ? -17.195 -14.816 -18.001 1.00 60.89 1334 ILE A N 1
ATOM 3517 C CA . ILE A 1 455 ? -18.201 -14.046 -17.282 1.00 63.85 1334 ILE A CA 1
ATOM 3518 C C . ILE A 1 455 ? -18.611 -12.815 -18.083 1.00 74.60 1334 ILE A C 1
ATOM 3519 O O . ILE A 1 455 ? -19.794 -12.485 -18.170 1.00 81.75 1334 ILE A O 1
ATOM 3524 N N . ALA A 1 456 ? -17.626 -12.144 -18.672 1.00 68.24 1335 ALA A N 1
ATOM 3525 C CA . ALA A 1 456 ? -17.881 -10.954 -19.477 1.00 67.28 1335 ALA A CA 1
ATOM 3526 C C . ALA A 1 456 ? -18.763 -11.267 -20.683 1.00 67.38 1335 ALA A C 1
ATOM 3527 O O . ALA A 1 456 ? -19.647 -10.487 -21.034 1.00 67.17 1335 ALA A O 1
ATOM 3529 N N . PHE A 1 457 ? -18.519 -12.414 -21.310 1.00 66.71 1336 PHE A N 1
ATOM 3530 C CA . PHE A 1 457 ? -19.254 -12.800 -22.508 1.00 64.66 1336 PHE A CA 1
ATOM 3531 C C . PHE A 1 457 ? -20.735 -13.012 -22.227 1.00 70.02 1336 PHE A C 1
ATOM 3532 O O . PHE A 1 457 ? -21.581 -12.711 -23.065 1.00 75.84 1336 PHE A O 1
ATOM 3540 N N . GLN A 1 458 ? -21.051 -13.528 -21.046 1.00 66.91 1337 GLN A N 1
ATOM 3541 C CA . GLN A 1 458 ? -22.442 -13.762 -20.695 1.00 68.70 1337 GLN A CA 1
ATOM 3542 C C . GLN A 1 458 ? -23.185 -12.464 -20.391 1.00 75.00 1337 GLN A C 1
ATOM 3543 O O . GLN A 1 458 ? -24.315 -12.268 -20.840 1.00 79.87 1337 GLN A O 1
ATOM 3549 N N . GLU A 1 459 ? -22.549 -11.582 -19.628 1.00 75.78 1338 GLU A N 1
ATOM 3550 C CA . GLU A 1 459 ? -23.175 -10.327 -19.227 1.00 80.20 1338 GLU A CA 1
ATOM 3551 C C . GLU A 1 459 ? -23.386 -9.404 -20.425 1.00 80.98 1338 GLU A C 1
ATOM 3552 O O . GLU A 1 459 ? -24.342 -8.628 -20.463 1.00 83.47 1338 GLU A O 1
ATOM 3558 N N . LEU A 1 460 ? -22.495 -9.501 -21.407 1.00 80.82 1339 LEU A N 1
ATOM 3559 C CA . LEU A 1 460 ? -22.581 -8.671 -22.605 1.00 80.16 1339 LEU A CA 1
ATOM 3560 C C . LEU A 1 460 ? -23.836 -8.955 -23.427 1.00 80.30 1339 LEU A C 1
ATOM 3561 O O . LEU A 1 460 ? -24.448 -8.038 -23.978 1.00 81.94 1339 LEU A O 1
ATOM 3566 N N . LEU A 1 461 ? -24.220 -10.225 -23.504 1.00 78.29 1340 LEU A N 1
ATOM 3567 C CA . LEU A 1 461 ? -25.405 -10.610 -24.263 1.00 78.81 1340 LEU A CA 1
ATOM 3568 C C . LEU A 1 461 ? -26.560 -11.093 -23.378 1.00 88.35 1340 LEU A C 1
ATOM 3569 O O . LEU A 1 461 ? -27.543 -11.638 -23.879 1.00 89.04 1340 LEU A O 1
ATOM 3574 N N . CYS A 1 462 ? -26.425 -10.877 -22.068 1.00 95.45 1341 CYS A N 1
ATOM 3575 C CA . CYS A 1 462 ? -27.467 -11.188 -21.079 1.00 101.86 1341 CYS A CA 1
ATOM 3576 C C . CYS A 1 462 ? -28.057 -12.591 -21.194 1.00 103.46 1341 CYS A C 1
ATOM 3577 O O . CYS A 1 462 ? -29.275 -12.757 -21.281 1.00 102.26 1341 CYS A O 1
ATOM 3580 N N . LEU A 1 463 ? -27.185 -13.594 -21.180 1.00 103.39 1342 LEU A N 1
ATOM 3581 C CA . LEU A 1 463 ? -27.603 -14.987 -21.287 1.00 102.05 1342 LEU A CA 1
ATOM 3582 C C . LEU A 1 463 ? -28.233 -15.485 -19.982 1.00 101.22 1342 LEU A C 1
ATOM 3583 O O . LEU A 1 463 ? -29.040 -14.793 -19.354 1.00 98.00 1342 LEU A O 1
ATOM 3588 N N . GLN B 2 1 ? -10.816 -28.690 -8.668 1.00 103.88 1 GLN B N 1
ATOM 3589 C CA . GLN B 2 1 ? -11.289 -29.530 -7.574 1.00 101.80 1 GLN B CA 1
ATOM 3590 C C . GLN B 2 1 ? -10.156 -29.922 -6.623 1.00 94.96 1 GLN B C 1
ATOM 3591 O O . GLN B 2 1 ? -10.073 -31.070 -6.187 1.00 93.96 1 GLN B O 1
ATOM 3593 N N . VAL B 2 2 ? -9.287 -28.961 -6.312 1.00 89.23 2 VAL B N 1
ATOM 3594 C CA . VAL B 2 2 ? -8.218 -29.163 -5.338 1.00 87.27 2 VAL B CA 1
ATOM 3595 C C . VAL B 2 2 ? -8.490 -28.352 -4.073 1.00 90.80 2 VAL B C 1
ATOM 3596 O O . VAL B 2 2 ? -9.340 -27.461 -4.069 1.00 92.20 2 VAL B O 1
ATOM 3600 N N . GLN B 2 3 ? -7.757 -28.656 -3.005 1.00 91.81 3 GLN B N 1
ATOM 3601 C CA . GLN B 2 3 ? -7.992 -28.026 -1.708 1.00 87.01 3 GLN B CA 1
ATOM 3602 C C . GLN B 2 3 ? -6.758 -27.308 -1.181 1.00 76.20 3 GLN B C 1
ATOM 3603 O O . GLN B 2 3 ? -5.631 -27.705 -1.464 1.00 69.48 3 GLN B O 1
ATOM 3609 N N . LEU B 2 4 ? -6.979 -26.257 -0.399 1.00 77.02 4 LEU B N 1
ATOM 3610 C CA . LEU B 2 4 ? -5.884 -25.545 0.251 1.00 74.73 4 LEU B CA 1
ATOM 3611 C C . LEU B 2 4 ? -6.063 -25.494 1.769 1.00 79.48 4 LEU B C 1
ATOM 3612 O O . LEU B 2 4 ? -6.915 -24.769 2.283 1.00 82.38 4 LEU B O 1
ATOM 3617 N N . GLN B 2 5 ? -5.253 -26.274 2.478 1.00 80.45 5 GLN B N 1
ATOM 3618 C CA . GLN B 2 5 ? -5.268 -26.278 3.936 1.00 80.50 5 GLN B CA 1
ATOM 3619 C C . GLN B 2 5 ? -4.358 -25.192 4.499 1.00 76.74 5 GLN B C 1
ATOM 3620 O O . GLN B 2 5 ? -3.160 -25.185 4.235 1.00 74.92 5 GLN B O 1
ATOM 3626 N N . GLU B 2 6 ? -4.934 -24.274 5.269 1.00 74.97 6 GLU B N 1
ATOM 3627 C CA . GLU B 2 6 ? -4.158 -23.228 5.926 1.00 73.62 6 GLU B CA 1
ATOM 3628 C C . GLU B 2 6 ? -4.018 -23.536 7.408 1.00 79.14 6 GLU B C 1
ATOM 3629 O O . GLU B 2 6 ? -4.905 -24.147 8.007 1.00 85.55 6 GLU B O 1
ATOM 3635 N N . SER B 2 7 ? -2.909 -23.103 7.999 1.00 75.91 7 SER B N 1
ATOM 3636 C CA . SER B 2 7 ? -2.672 -23.316 9.422 1.00 72.03 7 SER B CA 1
ATOM 3637 C C . SER B 2 7 ? -1.563 -22.412 9.947 1.00 69.53 7 SER B C 1
ATOM 3638 O O . SER B 2 7 ? -0.661 -22.026 9.203 1.00 66.32 7 SER B O 1
ATOM 3641 N N . GLY B 2 8 ? -1.633 -22.074 11.230 1.00 71.86 8 GLY B N 1
ATOM 3642 C CA . GLY B 2 8 ? -0.566 -21.323 11.861 1.00 75.69 8 GLY B CA 1
ATOM 3643 C C . GLY B 2 8 ? -0.986 -20.038 12.545 1.00 76.10 8 GLY B C 1
ATOM 3644 O O . GLY B 2 8 ? -0.316 -19.582 13.471 1.00 80.09 8 GLY B O 1
ATOM 3645 N N . GLY B 2 9 ? -2.095 -19.453 12.103 1.00 70.29 9 GLY B N 1
ATOM 3646 C CA . GLY B 2 9 ? -2.524 -18.164 12.616 1.00 67.60 9 GLY B CA 1
ATOM 3647 C C . GLY B 2 9 ? -2.915 -18.146 14.085 1.00 67.93 9 GLY B C 1
ATOM 3648 O O . GLY B 2 9 ? -2.749 -19.129 14.811 1.00 62.17 9 GLY B O 1
ATOM 3649 N N . GLY B 2 10 ? -3.438 -17.009 14.525 1.00 65.65 10 GLY B N 1
ATOM 3650 C CA . GLY B 2 10 ? -3.937 -16.876 15.878 1.00 65.96 10 GLY B CA 1
ATOM 3651 C C . GLY B 2 10 ? -3.569 -15.535 16.469 1.00 67.81 10 GLY B C 1
ATOM 3652 O O . GLY B 2 10 ? -3.230 -14.596 15.748 1.00 66.60 10 GLY B O 1
ATOM 3653 N N . LEU B 2 11 ? -3.633 -15.445 17.791 1.00 70.50 11 LEU B N 1
ATOM 3654 C CA . LEU B 2 11 ? -3.256 -14.224 18.484 1.00 72.03 11 LEU B CA 1
ATOM 3655 C C . LEU B 2 11 ? -1.739 -14.170 18.669 1.00 72.96 11 LEU B C 1
ATOM 3656 O O . LEU B 2 11 ? -1.084 -15.206 18.789 1.00 65.26 11 LEU B O 1
ATOM 3661 N N . VAL B 2 12 ? -1.189 -12.958 18.681 1.00 72.13 12 VAL B N 1
ATOM 3662 C CA . VAL B 2 12 ? 0.250 -12.761 18.830 1.00 69.84 12 VAL B CA 1
ATOM 3663 C C . VAL B 2 12 ? 0.553 -11.355 19.354 1.00 71.17 12 VAL B C 1
ATOM 3664 O O . VAL B 2 12 ? -0.122 -10.390 18.996 1.00 73.26 12 VAL B O 1
ATOM 3668 N N . GLN B 2 13 ? 1.559 -11.247 20.219 1.00 72.47 13 GLN B N 1
ATOM 3669 C CA . GLN B 2 13 ? 1.939 -9.962 20.796 1.00 75.54 13 GLN B CA 1
ATOM 3670 C C . GLN B 2 13 ? 2.722 -9.125 19.790 1.00 76.26 13 GLN B C 1
ATOM 3671 O O . GLN B 2 13 ? 3.327 -9.666 18.864 1.00 75.76 13 GLN B O 1
ATOM 3673 N N . ALA B 2 14 ? 2.706 -7.807 19.969 1.00 79.35 14 ALA B N 1
ATOM 3674 C CA . ALA B 2 14 ? 3.406 -6.904 19.058 1.00 79.91 14 ALA B CA 1
ATOM 3675 C C . ALA B 2 14 ? 4.908 -7.165 19.071 1.00 89.04 14 ALA B C 1
ATOM 3676 O O . ALA B 2 14 ? 5.556 -7.082 20.115 1.00 96.86 14 ALA B O 1
ATOM 3678 N N . GLY B 2 15 ? 5.455 -7.482 17.903 1.00 85.60 15 GLY B N 1
ATOM 3679 C CA . GLY B 2 15 ? 6.863 -7.807 17.790 1.00 83.47 15 GLY B CA 1
ATOM 3680 C C . GLY B 2 15 ? 7.098 -9.302 17.876 1.00 69.57 15 GLY B C 1
ATOM 3681 O O . GLY B 2 15 ? 8.236 -9.765 17.827 1.00 77.54 15 GLY B O 1
ATOM 3682 N N . GLY B 2 16 ? 6.014 -10.060 18.002 1.00 76.77 16 GLY B N 1
ATOM 3683 C CA . GLY B 2 16 ? 6.101 -11.507 18.089 1.00 75.45 16 GLY B CA 1
ATOM 3684 C C . GLY B 2 16 ? 6.278 -12.145 16.727 1.00 74.35 16 GLY B C 1
ATOM 3685 O O . GLY B 2 16 ? 6.110 -11.484 15.704 1.00 77.11 16 GLY B O 1
ATOM 3686 N N . SER B 2 17 ? 6.621 -13.429 16.705 1.00 72.12 17 SER B N 1
ATOM 3687 C CA . SER B 2 17 ? 6.815 -14.134 15.442 1.00 70.01 17 SER B CA 1
ATOM 3688 C C . SER B 2 17 ? 5.737 -15.185 15.204 1.00 71.42 17 SER B C 1
ATOM 3689 O O . SER B 2 17 ? 5.222 -15.788 16.143 1.00 76.62 17 SER B O 1
ATOM 3692 N N . LEU B 2 18 ? 5.403 -15.396 13.936 1.00 70.92 18 LEU B N 1
ATOM 3693 C CA . LEU B 2 18 ? 4.332 -16.305 13.560 1.00 72.80 18 LEU B CA 1
ATOM 3694 C C . LEU B 2 18 ? 4.687 -17.006 12.251 1.00 73.55 18 LEU B C 1
ATOM 3695 O O . LEU B 2 18 ? 5.384 -16.443 11.406 1.00 71.00 18 LEU B O 1
ATOM 3700 N N . ARG B 2 19 ? 4.214 -18.237 12.089 1.00 74.76 19 ARG B N 1
ATOM 3701 C CA . ARG B 2 19 ? 4.513 -19.010 10.889 1.00 71.39 19 ARG B CA 1
ATOM 3702 C C . ARG B 2 19 ? 3.252 -19.591 10.251 1.00 68.13 19 ARG B C 1
ATOM 3703 O O . ARG B 2 19 ? 2.713 -20.593 10.721 1.00 71.70 19 ARG B O 1
ATOM 3711 N N . LEU B 2 20 ? 2.785 -18.957 9.179 1.00 61.27 20 LEU B N 1
ATOM 3712 C CA . LEU B 2 20 ? 1.663 -19.488 8.421 1.00 56.66 20 LEU B CA 1
ATOM 3713 C C . LEU B 2 20 ? 2.124 -20.670 7.579 1.00 60.05 20 LEU B C 1
ATOM 3714 O O . LEU B 2 20 ? 3.300 -20.779 7.237 1.00 66.41 20 LEU B O 1
ATOM 3719 N N . SER B 2 21 ? 1.192 -21.555 7.250 1.00 62.80 21 SER B N 1
ATOM 3720 C CA . SER B 2 21 ? 1.510 -22.755 6.491 1.00 65.88 21 SER B CA 1
ATOM 3721 C C . SER B 2 21 ? 0.324 -23.173 5.633 1.00 70.32 21 SER B C 1
ATOM 3722 O O . SER B 2 21 ? -0.800 -23.272 6.122 1.00 74.94 21 SER B O 1
ATOM 3725 N N . CYS B 2 22 ? 0.575 -23.413 4.351 1.00 72.06 22 CYS B N 1
ATOM 3726 C CA . CYS B 2 22 ? -0.478 -23.856 3.444 1.00 73.15 22 CYS B CA 1
ATOM 3727 C C . CYS B 2 22 ? -0.033 -25.038 2.595 1.00 71.86 22 CYS B C 1
ATOM 3728 O O . CYS B 2 22 ? 1.008 -24.980 1.942 1.00 71.98 22 CYS B O 1
ATOM 3731 N N . ALA B 2 23 ? -0.828 -26.104 2.604 1.00 68.66 23 ALA B N 1
ATOM 3732 C CA . ALA B 2 23 ? -0.529 -27.290 1.807 1.00 69.41 23 ALA B CA 1
ATOM 3733 C C . ALA B 2 23 ? -1.565 -27.473 0.704 1.00 72.57 23 ALA B C 1
ATOM 3734 O O . ALA B 2 23 ? -2.768 -27.403 0.960 1.00 74.88 23 ALA B O 1
ATOM 3736 N N . ALA B 2 24 ? -1.094 -27.716 -0.518 1.00 72.33 24 ALA B N 1
ATOM 3737 C CA . ALA B 2 24 ? -1.985 -27.854 -1.672 1.00 76.16 24 ALA B CA 1
ATOM 3738 C C . ALA B 2 24 ? -2.348 -29.307 -1.960 1.00 76.92 24 ALA B C 1
ATOM 3739 O O . ALA B 2 24 ? -1.534 -30.074 -2.468 1.00 78.47 24 ALA B O 1
ATOM 3741 N N . SER B 2 25 ? -3.581 -29.677 -1.639 1.00 79.65 25 SER B N 1
ATOM 3742 C CA . SER B 2 25 ? -4.044 -31.039 -1.862 1.00 82.14 25 SER B CA 1
ATOM 3743 C C . SER B 2 25 ? -4.678 -31.156 -3.242 1.00 87.93 25 SER B C 1
ATOM 3744 O O . SER B 2 25 ? -5.734 -30.580 -3.498 1.00 95.10 25 SER B O 1
ATOM 3746 N N . GLY B 2 26 ? -4.030 -31.900 -4.131 1.00 85.08 26 GLY B N 1
ATOM 3747 C CA . GLY B 2 26 ? -4.556 -32.101 -5.469 1.00 84.64 26 GLY B CA 1
ATOM 3748 C C . GLY B 2 26 ? -3.493 -31.971 -6.541 1.00 84.43 26 GLY B C 1
ATOM 3749 O O . GLY B 2 26 ? -2.307 -31.820 -6.242 1.00 88.79 26 GLY B O 1
ATOM 3750 N N . SER B 2 27 ? -3.915 -32.028 -7.797 1.00 81.20 27 SER B N 1
ATOM 3751 C CA . SER B 2 27 ? -2.977 -31.944 -8.908 1.00 85.46 27 SER B CA 1
ATOM 3752 C C . SER B 2 27 ? -2.918 -30.537 -9.498 1.00 82.60 27 SER B C 1
ATOM 3753 O O . SER B 2 27 ? -3.841 -30.100 -10.187 1.00 79.21 27 SER B O 1
ATOM 3756 N N . ILE B 2 28 ? -1.821 -29.838 -9.220 1.00 78.93 28 ILE B N 1
ATOM 3757 C CA . ILE B 2 28 ? -1.603 -28.490 -9.733 1.00 73.14 28 ILE B CA 1
ATOM 3758 C C . ILE B 2 28 ? -0.498 -28.504 -10.790 1.00 69.17 28 ILE B C 1
ATOM 3759 O O . ILE B 2 28 ? 0.474 -29.250 -10.668 1.00 65.97 28 ILE B O 1
ATOM 3764 N N . PHE B 2 29 ? -0.663 -27.684 -11.828 1.00 70.07 29 PHE B N 1
ATOM 3765 C CA . PHE B 2 29 ? 0.284 -27.610 -12.938 1.00 68.84 29 PHE B CA 1
ATOM 3766 C C . PHE B 2 29 ? 1.687 -27.306 -12.431 1.00 67.07 29 PHE B C 1
ATOM 3767 O O . PHE B 2 29 ? 1.855 -26.636 -11.413 1.00 71.30 29 PHE B O 1
ATOM 3775 N N . ALA B 2 30 ? 2.690 -27.810 -13.142 1.00 61.88 30 ALA B N 1
ATOM 3776 C CA . ALA B 2 30 ? 4.075 -27.704 -12.699 1.00 57.41 30 ALA B CA 1
ATOM 3777 C C . ALA B 2 30 ? 4.579 -26.261 -12.658 1.00 53.40 30 ALA B C 1
ATOM 3778 O O . ALA B 2 30 ? 5.607 -25.974 -12.044 1.00 54.49 30 ALA B O 1
ATOM 3780 N N . LEU B 2 31 ? 3.856 -25.358 -13.313 1.00 52.46 31 LEU B N 1
ATOM 3781 C CA . LEU B 2 31 ? 4.198 -23.939 -13.293 1.00 52.83 31 LEU B CA 1
ATOM 3782 C C . LEU B 2 31 ? 3.091 -23.159 -12.592 1.00 53.31 31 LEU B C 1
ATOM 3783 O O . LEU B 2 31 ? 1.946 -23.175 -13.031 1.00 55.30 31 LEU B O 1
ATOM 3788 N N . ASN B 2 32 ? 3.430 -22.491 -11.493 1.00 58.22 32 ASN B N 1
ATOM 3789 C CA . ASN B 2 32 ? 2.426 -21.816 -10.673 1.00 58.44 32 ASN B CA 1
ATOM 3790 C C . ASN B 2 32 ? 3.008 -20.807 -9.687 1.00 59.28 32 ASN B C 1
ATOM 3791 O O . ASN B 2 32 ? 4.213 -20.780 -9.453 1.00 64.00 32 ASN B O 1
ATOM 3796 N N . ILE B 2 33 ? 2.141 -19.985 -9.106 1.00 56.62 33 ILE B N 1
ATOM 3797 C CA . ILE B 2 33 ? 2.550 -19.019 -8.093 1.00 53.50 33 ILE B CA 1
ATOM 3798 C C . ILE B 2 33 ? 1.783 -19.246 -6.798 1.00 56.46 33 ILE B C 1
ATOM 3799 O O . ILE B 2 33 ? 0.578 -19.008 -6.723 1.00 60.92 33 ILE B O 1
ATOM 3804 N N . MET B 2 34 ? 2.484 -19.705 -5.773 1.00 55.67 34 MET B N 1
ATOM 3805 C CA . MET B 2 34 ? 1.846 -19.974 -4.497 1.00 56.54 34 MET B CA 1
ATOM 3806 C C . MET B 2 34 ? 2.217 -18.888 -3.495 1.00 57.41 34 MET B C 1
ATOM 3807 O O . MET B 2 34 ? 3.396 -18.624 -3.276 1.00 57.87 34 MET B O 1
ATOM 3812 N N . GLY B 2 35 ? 1.217 -18.252 -2.893 1.00 48.88 35 GLY B N 1
ATOM 3813 C CA . GLY B 2 35 ? 1.476 -17.131 -2.009 1.00 49.06 35 GLY B CA 1
ATOM 3814 C C . GLY B 2 35 ? 0.382 -16.809 -1.013 1.00 52.28 35 GLY B C 1
ATOM 3815 O O . GLY B 2 35 ? -0.538 -17.596 -0.809 1.00 55.61 35 GLY B O 1
ATOM 3816 N N . TRP B 2 36 ? 0.491 -15.637 -0.392 1.00 55.52 36 TRP B N 1
ATOM 3817 C CA . TRP B 2 36 ? -0.461 -15.197 0.625 1.00 58.54 36 TRP B CA 1
ATOM 3818 C C . TRP B 2 36 ? -0.993 -13.788 0.361 1.00 58.79 36 TRP B C 1
ATOM 3819 O O . TRP B 2 36 ? -0.235 -12.880 0.016 1.00 58.96 36 TRP B O 1
ATOM 3830 N N . TYR B 2 37 ? -2.299 -13.612 0.536 1.00 57.79 37 TYR B N 1
ATOM 3831 C CA . TYR B 2 37 ? -2.922 -12.296 0.450 1.00 59.94 37 TYR B CA 1
ATOM 3832 C C . TYR B 2 37 ? -3.540 -11.943 1.800 1.00 58.24 37 TYR B C 1
ATOM 3833 O O . TYR B 2 37 ? -3.791 -12.830 2.613 1.00 58.41 37 TYR B O 1
ATOM 3842 N N . ARG B 2 38 ? -3.783 -10.656 2.044 1.00 58.97 38 ARG B N 1
ATOM 3843 C CA . ARG B 2 38 ? -4.378 -10.232 3.313 1.00 58.90 38 ARG B CA 1
ATOM 3844 C C . ARG B 2 38 ? -5.381 -9.083 3.185 1.00 62.55 38 ARG B C 1
ATOM 3845 O O . ARG B 2 38 ? -5.239 -8.208 2.331 1.00 58.63 38 ARG B O 1
ATOM 3853 N N . GLN B 2 39 ? -6.395 -9.101 4.048 1.00 68.33 39 GLN B N 1
ATOM 3854 C CA . GLN B 2 39 ? -7.383 -8.030 4.116 1.00 68.91 39 GLN B CA 1
ATOM 3855 C C . GLN B 2 39 ? -7.372 -7.365 5.490 1.00 75.99 39 GLN B C 1
ATOM 3856 O O . GLN B 2 39 ? -7.868 -7.930 6.464 1.00 78.37 39 GLN B O 1
ATOM 3862 N N . ALA B 2 40 ? -6.806 -6.165 5.568 1.00 81.78 40 ALA B N 1
ATOM 3863 C CA . ALA B 2 40 ? -6.817 -5.396 6.807 1.00 83.76 40 ALA B CA 1
ATOM 3864 C C . ALA B 2 40 ? -8.241 -4.918 7.094 1.00 89.33 40 ALA B C 1
ATOM 3865 O O . ALA B 2 40 ? -9.052 -4.804 6.176 1.00 92.78 40 ALA B O 1
ATOM 3867 N N . PRO B 2 41 ? -8.555 -4.657 8.374 1.00 91.42 41 PRO B N 1
ATOM 3868 C CA . PRO B 2 41 ? -9.886 -4.168 8.750 1.00 93.01 41 PRO B CA 1
ATOM 3869 C C . PRO B 2 41 ? -10.287 -2.907 7.985 1.00 94.63 41 PRO B C 1
ATOM 3870 O O . PRO B 2 41 ? -9.746 -1.831 8.234 1.00 96.44 41 PRO B O 1
ATOM 3874 N N . GLY B 2 42 ? -11.223 -3.052 7.053 1.00 97.15 42 GLY B N 1
ATOM 3875 C CA . GLY B 2 42 ? -11.717 -1.926 6.281 1.00 104.20 42 GLY B CA 1
ATOM 3876 C C . GLY B 2 42 ? -10.813 -1.514 5.132 1.00 107.60 42 GLY B C 1
ATOM 3877 O O . GLY B 2 42 ? -10.879 -0.380 4.656 1.00 110.35 42 GLY B O 1
ATOM 3878 N N . LYS B 2 43 ? -9.964 -2.434 4.684 1.00 105.31 43 LYS B N 1
ATOM 3879 C CA . LYS B 2 43 ? -9.052 -2.158 3.575 1.00 100.69 43 LYS B CA 1
ATOM 3880 C C . LYS B 2 43 ? -9.069 -3.298 2.556 1.00 94.48 43 LYS B C 1
ATOM 3881 O O . LYS B 2 43 ? -9.503 -4.406 2.864 1.00 92.58 43 LYS B O 1
ATOM 3887 N N . GLN B 2 44 ? -8.605 -3.017 1.342 1.00 94.93 44 GLN B N 1
ATOM 3888 C CA . GLN B 2 44 ? -8.699 -3.978 0.241 1.00 94.92 44 GLN B CA 1
ATOM 3889 C C . GLN B 2 44 ? -7.716 -5.140 0.347 1.00 88.19 44 GLN B C 1
ATOM 3890 O O . GLN B 2 44 ? -6.742 -5.082 1.095 1.00 89.90 44 GLN B O 1
ATOM 3896 N N . ARG B 2 45 ? -7.987 -6.193 -0.418 1.00 80.90 45 ARG B N 1
ATOM 3897 C CA . ARG B 2 45 ? -7.155 -7.389 -0.418 1.00 77.02 45 ARG B CA 1
ATOM 3898 C C . ARG B 2 45 ? -5.812 -7.116 -1.086 1.00 78.95 45 ARG B C 1
ATOM 3899 O O . ARG B 2 45 ? -5.746 -6.680 -2.236 1.00 82.59 45 ARG B O 1
ATOM 3907 N N . GLU B 2 46 ? -4.744 -7.384 -0.344 1.00 76.10 46 GLU B N 1
ATOM 3908 C CA . GLU B 2 46 ? -3.397 -6.993 -0.728 1.00 73.77 46 GLU B CA 1
ATOM 3909 C C . GLU B 2 46 ? -2.481 -8.210 -0.776 1.00 70.87 46 GLU B C 1
ATOM 3910 O O . GLU B 2 46 ? -2.581 -9.100 0.066 1.00 70.80 46 GLU B O 1
ATOM 3916 N N . LEU B 2 47 ? -1.598 -8.251 -1.769 1.00 70.94 47 LEU B N 1
ATOM 3917 C CA . LEU B 2 47 ? -0.594 -9.307 -1.852 1.00 68.80 47 LEU B CA 1
ATOM 3918 C C . LEU B 2 47 ? 0.440 -9.140 -0.744 1.00 65.02 47 LEU B C 1
ATOM 3919 O O . LEU B 2 47 ? 0.986 -8.052 -0.560 1.00 64.85 47 LEU B O 1
ATOM 3924 N N . VAL B 2 48 ? 0.702 -10.218 -0.008 1.00 61.63 48 VAL B N 1
ATOM 3925 C CA . VAL B 2 48 ? 1.702 -10.198 1.057 1.00 63.68 48 VAL B CA 1
ATOM 3926 C C . VAL B 2 48 ? 3.025 -10.761 0.553 1.00 68.10 48 VAL B C 1
ATOM 3927 O O . VAL B 2 48 ? 4.003 -10.031 0.382 1.00 72.18 48 VAL B O 1
ATOM 3931 N N . ALA B 2 49 ? 3.046 -12.067 0.317 1.00 65.05 49 ALA B N 1
ATOM 3932 C CA . ALA B 2 49 ? 4.241 -12.738 -0.170 1.00 63.25 49 ALA B CA 1
ATOM 3933 C C . ALA B 2 49 ? 3.849 -13.851 -1.129 1.00 68.00 49 ALA B C 1
ATOM 3934 O O . ALA B 2 49 ? 2.899 -14.588 -0.876 1.00 67.03 49 ALA B O 1
ATOM 3936 N N . ALA B 2 50 ? 4.584 -13.962 -2.233 1.00 69.78 50 ALA B N 1
ATOM 3937 C CA . ALA B 2 50 ? 4.307 -14.972 -3.248 1.00 63.08 50 ALA B CA 1
ATOM 3938 C C . ALA B 2 50 ? 5.585 -15.703 -3.634 1.00 63.01 50 ALA B C 1
ATOM 3939 O O . ALA B 2 50 ? 6.680 -15.147 -3.525 1.00 59.93 50 ALA B O 1
ATOM 3941 N N . ILE B 2 51 ? 5.447 -16.950 -4.079 1.00 48.57 51 ILE B N 1
ATOM 3942 C CA . ILE B 2 51 ? 6.609 -17.718 -4.523 1.00 54.32 51 ILE B CA 1
ATOM 3943 C C . ILE B 2 51 ? 6.340 -18.557 -5.779 1.00 52.94 51 ILE B C 1
ATOM 3944 O O . ILE B 2 51 ? 5.455 -19.419 -5.799 1.00 48.06 51 ILE B O 1
ATOM 3949 N N . HIS B 2 52 ? 7.107 -18.277 -6.831 1.00 52.36 52 HIS B N 1
ATOM 3950 C CA . HIS B 2 52 ? 6.974 -18.979 -8.102 1.00 47.97 52 HIS B CA 1
ATOM 3951 C C . HIS B 2 52 ? 7.461 -20.416 -7.966 1.00 48.23 52 HIS B C 1
ATOM 3952 O O . HIS B 2 52 ? 8.266 -20.720 -7.090 1.00 48.81 52 HIS B O 1
ATOM 3959 N N . SER B 2 53 ? 6.978 -21.298 -8.835 1.00 55.30 53 SER B N 1
ATOM 3960 C CA . SER B 2 53 ? 7.350 -22.707 -8.781 1.00 68.46 53 SER B CA 1
ATOM 3961 C C . SER B 2 53 ? 8.828 -22.893 -9.078 1.00 73.70 53 SER B C 1
ATOM 3962 O O . SER B 2 53 ? 9.400 -23.946 -8.794 1.00 76.69 53 SER B O 1
ATOM 3965 N N . GLY B 2 54 ? 9.433 -21.858 -9.658 1.00 77.70 54 GLY B N 1
ATOM 3966 C CA . GLY B 2 54 ? 10.834 -21.875 -10.030 1.00 77.71 54 GLY B CA 1
ATOM 3967 C C . GLY B 2 54 ? 11.731 -21.290 -8.960 1.00 76.84 54 GLY B C 1
ATOM 3968 O O . GLY B 2 54 ? 12.918 -21.072 -9.193 1.00 85.76 54 GLY B O 1
ATOM 3969 N N . GLY B 2 55 ? 11.160 -21.020 -7.791 1.00 67.34 55 GLY B N 1
ATOM 3970 C CA . GLY B 2 55 ? 11.943 -20.631 -6.633 1.00 61.82 55 GLY B CA 1
ATOM 3971 C C . GLY B 2 55 ? 11.899 -19.162 -6.255 1.00 58.22 55 GLY B C 1
ATOM 3972 O O . GLY B 2 55 ? 11.901 -18.832 -5.072 1.00 58.85 55 GLY B O 1
ATOM 3973 N N . THR B 2 56 ? 11.873 -18.280 -7.252 1.00 56.72 56 THR B N 1
ATOM 3974 C CA . THR B 2 56 ? 11.928 -16.839 -7.003 1.00 55.35 56 THR B CA 1
ATOM 3975 C C . THR B 2 56 ? 10.733 -16.354 -6.177 1.00 58.35 56 THR B C 1
ATOM 3976 O O . THR B 2 56 ? 9.685 -16.999 -6.155 1.00 64.71 56 THR B O 1
ATOM 3980 N N . THR B 2 57 ? 10.897 -15.227 -5.487 1.00 56.67 57 THR B N 1
ATOM 3981 C CA . THR B 2 57 ? 9.841 -14.711 -4.615 1.00 55.43 57 THR B CA 1
ATOM 3982 C C . THR B 2 57 ? 9.484 -13.247 -4.885 1.00 53.06 57 THR B C 1
ATOM 3983 O O . THR B 2 57 ? 10.139 -12.564 -5.672 1.00 53.08 57 THR B O 1
ATOM 3987 N N . ASN B 2 58 ? 8.436 -12.778 -4.214 1.00 54.45 58 ASN B N 1
ATOM 3988 C CA . ASN B 2 58 ? 7.998 -11.389 -4.309 1.00 55.98 58 ASN B CA 1
ATOM 3989 C C . ASN B 2 58 ? 7.220 -10.998 -3.056 1.00 55.76 58 ASN B C 1
ATOM 3990 O O . ASN B 2 58 ? 6.454 -11.799 -2.522 1.00 52.75 58 ASN B O 1
ATOM 3995 N N . TYR B 2 59 ? 7.422 -9.770 -2.585 1.00 59.64 59 TYR B N 1
ATOM 3996 C CA . TYR B 2 59 ? 6.794 -9.310 -1.348 1.00 59.38 59 TYR B CA 1
ATOM 3997 C C . TYR B 2 59 ? 6.195 -7.920 -1.511 1.00 62.12 59 TYR B C 1
ATOM 3998 O O . TYR B 2 59 ? 6.582 -7.169 -2.406 1.00 69.22 59 TYR B O 1
ATOM 4007 N N . ALA B 2 60 ? 5.258 -7.577 -0.633 1.00 59.05 60 ALA B N 1
ATOM 4008 C CA . ALA B 2 60 ? 4.740 -6.216 -0.567 1.00 61.18 60 ALA B CA 1
ATOM 4009 C C . ALA B 2 60 ? 5.823 -5.298 -0.014 1.00 68.86 60 ALA B C 1
ATOM 4010 O O . ALA B 2 60 ? 6.751 -5.753 0.658 1.00 67.44 60 ALA B O 1
ATOM 4012 N N . ASN B 2 61 ? 5.703 -4.005 -0.294 1.00 75.93 61 ASN B N 1
ATOM 4013 C CA . ASN B 2 61 ? 6.686 -3.036 0.179 1.00 83.31 61 ASN B CA 1
ATOM 4014 C C . ASN B 2 61 ? 6.550 -2.706 1.666 1.00 85.11 61 ASN B C 1
ATOM 4015 O O . ASN B 2 61 ? 7.301 -1.890 2.200 1.00 89.25 61 ASN B O 1
ATOM 4020 N N . SER B 2 62 ? 5.597 -3.352 2.330 1.00 79.91 62 SER B N 1
ATOM 4021 C CA . SER B 2 62 ? 5.362 -3.121 3.748 1.00 79.50 62 SER B CA 1
ATOM 4022 C C . SER B 2 62 ? 5.785 -4.319 4.591 1.00 72.17 62 SER B C 1
ATOM 4023 O O . SER B 2 62 ? 5.722 -4.276 5.819 1.00 75.67 62 SER B O 1
ATOM 4026 N N . VAL B 2 63 ? 6.212 -5.389 3.930 1.00 65.07 63 VAL B N 1
ATOM 4027 C CA . VAL B 2 63 ? 6.607 -6.603 4.636 1.00 62.38 63 VAL B CA 1
ATOM 4028 C C . VAL B 2 63 ? 8.018 -7.064 4.271 1.00 65.03 63 VAL B C 1
ATOM 4029 O O . VAL B 2 63 ? 8.514 -8.045 4.825 1.00 66.18 63 VAL B O 1
ATOM 4033 N N . LYS B 2 64 ? 8.655 -6.361 3.335 1.00 70.15 64 LYS B N 1
ATOM 4034 C CA . LYS B 2 64 ? 10.031 -6.661 2.938 1.00 69.75 64 LYS B CA 1
ATOM 4035 C C . LYS B 2 64 ? 11.000 -6.487 4.100 1.00 74.90 64 LYS B C 1
ATOM 4036 O O . LYS B 2 64 ? 11.064 -5.420 4.712 1.00 76.71 64 LYS B O 1
ATOM 4042 N N . GLY B 2 65 ? 11.759 -7.537 4.395 1.00 76.72 65 GLY B N 1
ATOM 4043 C CA . GLY B 2 65 ? 12.750 -7.488 5.452 1.00 83.01 65 GLY B CA 1
ATOM 4044 C C . GLY B 2 65 ? 12.218 -8.080 6.738 1.00 86.71 65 GLY B C 1
ATOM 4045 O O . GLY B 2 65 ? 12.986 -8.479 7.617 1.00 84.23 65 GLY B O 1
ATOM 4046 N N . ARG B 2 66 ? 10.892 -8.132 6.843 1.00 88.88 66 ARG B N 1
ATOM 4047 C CA . ARG B 2 66 ? 10.229 -8.690 8.016 1.00 87.73 66 ARG B CA 1
ATOM 4048 C C . ARG B 2 66 ? 9.646 -10.058 7.688 1.00 79.37 66 ARG B C 1
ATOM 4049 O O . ARG B 2 66 ? 9.862 -11.025 8.416 1.00 67.40 66 ARG B O 1
ATOM 4057 N N . PHE B 2 67 ? 8.914 -10.134 6.581 1.00 73.36 67 PHE B N 1
ATOM 4058 C CA . PHE B 2 67 ? 8.285 -11.385 6.166 1.00 74.78 67 PHE B CA 1
ATOM 4059 C C . PHE B 2 67 ? 9.151 -12.122 5.156 1.00 75.31 67 PHE B C 1
ATOM 4060 O O . PHE B 2 67 ? 9.825 -11.505 4.330 1.00 79.78 67 PHE B O 1
ATOM 4068 N N . THR B 2 68 ? 9.123 -13.447 5.222 1.00 72.18 68 THR B N 1
ATOM 4069 C CA . THR B 2 68 ? 9.895 -14.272 4.308 1.00 71.04 68 THR B CA 1
ATOM 4070 C C . THR B 2 68 ? 9.100 -15.513 3.936 1.00 71.49 68 THR B C 1
ATOM 4071 O O . THR B 2 68 ? 8.554 -16.195 4.804 1.00 57.77 68 THR B O 1
ATOM 4075 N N . ILE B 2 69 ? 9.028 -15.791 2.638 1.00 70.05 69 ILE B N 1
ATOM 4076 C CA . ILE B 2 69 ? 8.271 -16.932 2.144 1.00 71.51 69 ILE B CA 1
ATOM 4077 C C . ILE B 2 69 ? 9.193 -18.019 1.599 1.00 76.15 69 ILE B C 1
ATOM 4078 O O . ILE B 2 69 ? 10.215 -17.733 0.975 1.00 81.62 69 ILE B O 1
ATOM 4083 N N . SER B 2 70 ? 8.836 -19.267 1.870 1.00 56.27 70 SER B N 1
ATOM 4084 C CA . SER B 2 70 ? 9.575 -20.410 1.360 1.00 57.73 70 SER B CA 1
ATOM 4085 C C . SER B 2 70 ? 8.602 -21.541 1.064 1.00 85.66 70 SER B C 1
ATOM 4086 O O . SER B 2 70 ? 7.429 -21.466 1.429 1.00 86.98 70 SER B O 1
ATOM 4089 N N . ARG B 2 71 ? 9.083 -22.583 0.397 1.00 89.10 71 ARG B N 1
ATOM 4090 C CA . ARG B 2 71 ? 8.225 -23.707 0.042 1.00 94.43 71 ARG B CA 1
ATOM 4091 C C . ARG B 2 71 ? 8.906 -25.049 0.281 1.00 100.38 71 ARG B C 1
ATOM 4092 O O . ARG B 2 71 ? 10.105 -25.112 0.549 1.00 97.27 71 ARG B O 1
ATOM 4100 N N . ASP B 2 72 ? 8.127 -26.121 0.176 1.00 109.61 72 ASP B N 1
ATOM 4101 C CA . ASP B 2 72 ? 8.631 -27.466 0.430 1.00 119.03 72 ASP B CA 1
ATOM 4102 C C . ASP B 2 72 ? 9.142 -28.117 -0.863 1.00 123.81 72 ASP B C 1
ATOM 4103 O O . ASP B 2 72 ? 9.091 -27.520 -1.941 1.00 120.56 72 ASP B O 1
ATOM 4108 N N . ASN B 2 73 ? 9.647 -29.336 -0.730 1.00 131.93 73 ASN B N 1
ATOM 4109 C CA . ASN B 2 73 ? 10.259 -30.060 -1.823 1.00 137.27 73 ASN B CA 1
ATOM 4110 C C . ASN B 2 73 ? 9.303 -30.322 -2.976 1.00 140.78 73 ASN B C 1
ATOM 4111 O O . ASN B 2 73 ? 9.397 -29.691 -4.029 1.00 139.17 73 ASN B O 1
ATOM 4116 N N . ALA B 2 74 ? 8.377 -31.250 -2.762 1.00 145.69 74 ALA B N 1
ATOM 4117 C CA . ALA B 2 74 ? 7.425 -31.638 -3.796 1.00 147.27 74 ALA B CA 1
ATOM 4118 C C . ALA B 2 74 ? 6.012 -31.700 -3.232 1.00 146.88 74 ALA B C 1
ATOM 4119 O O . ALA B 2 74 ? 5.040 -31.850 -3.974 1.00 150.80 74 ALA B O 1
ATOM 4121 N N . ALA B 2 75 ? 5.906 -31.575 -1.913 1.00 140.43 75 ALA B N 1
ATOM 4122 C CA . ALA B 2 75 ? 4.613 -31.608 -1.240 1.00 134.97 75 ALA B CA 1
ATOM 4123 C C . ALA B 2 75 ? 3.760 -30.380 -1.576 1.00 124.84 75 ALA B C 1
ATOM 4124 O O . ALA B 2 75 ? 2.594 -30.302 -1.188 1.00 126.25 75 ALA B O 1
ATOM 4126 N N . ASN B 2 76 ? 4.351 -29.435 -2.308 1.00 114.59 76 ASN B N 1
ATOM 4127 C CA . ASN B 2 76 ? 3.687 -28.190 -2.702 1.00 105.00 76 ASN B CA 1
ATOM 4128 C C . ASN B 2 76 ? 3.207 -27.348 -1.523 1.00 99.53 76 ASN B C 1
ATOM 4129 O O . ASN B 2 76 ? 2.231 -26.609 -1.639 1.00 96.33 76 ASN B O 1
ATOM 4134 N N . THR B 2 77 ? 3.898 -27.456 -0.393 1.00 78.69 77 THR B N 1
ATOM 4135 C CA . THR B 2 77 ? 3.512 -26.724 0.804 1.00 71.69 77 THR B CA 1
ATOM 4136 C C . THR B 2 77 ? 4.279 -25.411 0.886 1.00 70.22 77 THR B C 1
ATOM 4137 O O . THR B 2 77 ? 5.454 -25.353 0.536 1.00 70.77 77 THR B O 1
ATOM 4141 N N . VAL B 2 78 ? 3.613 -24.352 1.332 1.00 69.34 78 VAL B N 1
ATOM 4142 C CA . VAL B 2 78 ? 4.279 -23.061 1.470 1.00 69.15 78 VAL B CA 1
ATOM 4143 C C . VAL B 2 78 ? 4.254 -22.548 2.910 1.00 69.09 78 VAL B C 1
ATOM 4144 O O . VAL B 2 78 ? 3.204 -22.514 3.557 1.00 74.77 78 VAL B O 1
ATOM 4148 N N . TYR B 2 79 ? 5.423 -22.155 3.403 1.00 65.04 79 TYR B N 1
ATOM 4149 C CA . TYR B 2 79 ? 5.550 -21.638 4.757 1.00 66.25 79 TYR B CA 1
ATOM 4150 C C . TYR B 2 79 ? 5.846 -20.145 4.724 1.00 63.65 79 TYR B C 1
ATOM 4151 O O . TYR B 2 79 ? 6.780 -19.706 4.059 1.00 64.08 79 TYR B O 1
ATOM 4160 N N . LEU B 2 80 ? 5.046 -19.366 5.439 1.00 61.69 80 LEU B N 1
ATOM 4161 C CA . LEU B 2 80 ? 5.291 -17.935 5.545 1.00 63.53 80 LEU B CA 1
ATOM 4162 C C . LEU B 2 80 ? 5.808 -17.577 6.938 1.00 67.40 80 LEU B C 1
ATOM 4163 O O . LEU B 2 80 ? 5.096 -17.723 7.931 1.00 69.06 80 LEU B O 1
ATOM 4168 N N . GLN B 2 81 ? 7.054 -17.119 7.002 1.00 69.87 81 GLN B N 1
ATOM 4169 C CA . GLN B 2 81 ? 7.659 -16.681 8.255 1.00 70.23 81 GLN B CA 1
ATOM 4170 C C . GLN B 2 81 ? 7.369 -15.201 8.467 1.00 64.74 81 GLN B C 1
ATOM 4171 O O . GLN B 2 81 ? 7.759 -14.367 7.652 1.00 74.11 81 GLN B O 1
ATOM 4177 N N . MET B 2 82 ? 6.684 -14.875 9.559 1.00 69.04 82 MET B N 1
ATOM 4178 C CA . MET B 2 82 ? 6.362 -13.486 9.870 1.00 66.45 82 MET B CA 1
ATOM 4179 C C . MET B 2 82 ? 6.997 -13.017 11.180 1.00 74.64 82 MET B C 1
ATOM 4180 O O . MET B 2 82 ? 6.473 -13.283 12.260 1.00 79.83 82 MET B O 1
ATOM 4185 N N . ASN B 2 83 ? 8.119 -12.311 11.077 1.00 71.21 83 ASN B N 1
ATOM 4186 C CA . ASN B 2 83 ? 8.813 -11.792 12.251 1.00 74.55 83 ASN B CA 1
ATOM 4187 C C . ASN B 2 83 ? 8.505 -10.316 12.471 1.00 81.67 83 ASN B C 1
ATOM 4188 O O . ASN B 2 83 ? 7.998 -9.645 11.571 1.00 77.58 83 ASN B O 1
ATOM 4193 N N . SER B 2 84 ? 8.814 -9.823 13.670 1.00 87.05 84 SER B N 1
ATOM 4194 C CA . SER B 2 84 ? 8.621 -8.415 14.020 1.00 93.00 84 SER B CA 1
ATOM 4195 C C . SER B 2 84 ? 7.227 -7.900 13.667 1.00 96.91 84 SER B C 1
ATOM 4196 O O . SER B 2 84 ? 7.090 -6.877 12.997 1.00 101.08 84 SER B O 1
ATOM 4199 N N . LEU B 2 85 ? 6.200 -8.613 14.120 1.00 77.14 85 LEU B N 1
ATOM 4200 C CA . LEU B 2 85 ? 4.820 -8.290 13.766 1.00 82.49 85 LEU B CA 1
ATOM 4201 C C . LEU B 2 85 ? 4.353 -6.945 14.318 1.00 85.04 85 LEU B C 1
ATOM 4202 O O . LEU B 2 85 ? 4.647 -6.588 15.459 1.00 87.79 85 LEU B O 1
ATOM 4207 N N . LYS B 2 86 ? 3.624 -6.204 13.490 1.00 83.59 86 LYS B N 1
ATOM 4208 C CA . LYS B 2 86 ? 3.140 -4.877 13.847 1.00 84.97 86 LYS B CA 1
ATOM 4209 C C . LYS B 2 86 ? 1.614 -4.895 13.897 1.00 80.02 86 LYS B C 1
ATOM 4210 O O . LYS B 2 86 ? 0.997 -5.848 13.426 1.00 74.03 86 LYS B O 1
ATOM 4216 N N . PRO B 2 87 ? 0.997 -3.860 14.493 1.00 83.52 87 PRO B N 1
ATOM 4217 C CA . PRO B 2 87 ? -0.472 -3.798 14.515 1.00 85.62 87 PRO B CA 1
ATOM 4218 C C . PRO B 2 87 ? -1.113 -3.633 13.131 1.00 86.91 87 PRO B C 1
ATOM 4219 O O . PRO B 2 87 ? -2.271 -4.013 12.955 1.00 88.35 87 PRO B O 1
ATOM 4223 N N . GLU B 2 88 ? -0.377 -3.085 12.168 1.00 86.92 88 GLU B N 1
ATOM 4224 C CA . GLU B 2 88 ? -0.905 -2.915 10.815 1.00 82.96 88 GLU B CA 1
ATOM 4225 C C . GLU B 2 88 ? -0.835 -4.203 9.993 1.00 82.17 88 GLU B C 1
ATOM 4226 O O . GLU B 2 88 ? -1.281 -4.245 8.844 1.00 85.25 88 GLU B O 1
ATOM 4232 N N . ASP B 2 89 ? -0.279 -5.252 10.589 1.00 78.52 89 ASP B N 1
ATOM 4233 C CA . ASP B 2 89 ? -0.226 -6.557 9.941 1.00 76.36 89 ASP B CA 1
ATOM 4234 C C . ASP B 2 89 ? -1.401 -7.427 10.381 1.00 75.65 89 ASP B C 1
ATOM 4235 O O . ASP B 2 89 ? -1.505 -8.590 9.993 1.00 76.10 89 ASP B O 1
ATOM 4240 N N . THR B 2 90 ? -2.282 -6.852 11.196 1.00 74.21 90 THR B N 1
ATOM 4241 C CA . THR B 2 90 ? -3.479 -7.547 11.658 1.00 71.09 90 THR B CA 1
ATOM 4242 C C . THR B 2 90 ? -4.501 -7.615 10.537 1.00 67.20 90 THR B C 1
ATOM 4243 O O . THR B 2 90 ? -5.023 -6.587 10.110 1.00 68.98 90 THR B O 1
ATOM 4247 N N . ALA B 2 91 ? -4.789 -8.825 10.065 1.00 67.33 91 ALA B N 1
ATOM 4248 C CA . ALA B 2 91 ? -5.675 -9.006 8.917 1.00 66.97 91 ALA B CA 1
ATOM 4249 C C . ALA B 2 91 ? -6.121 -10.455 8.745 1.00 61.58 91 ALA B C 1
ATOM 4250 O O . ALA B 2 91 ? -5.925 -11.288 9.626 1.00 63.20 91 ALA B O 1
ATOM 4252 N N . VAL B 2 92 ? -6.718 -10.744 7.594 1.00 60.28 92 VAL B N 1
ATOM 4253 C CA . VAL B 2 92 ? -7.130 -12.098 7.252 1.00 60.22 92 VAL B CA 1
ATOM 4254 C C . VAL B 2 92 ? -6.226 -12.618 6.147 1.00 62.83 92 VAL B C 1
ATOM 4255 O O . VAL B 2 92 ? -6.177 -12.045 5.065 1.00 68.39 92 VAL B O 1
ATOM 4259 N N . TYR B 2 93 ? -5.513 -13.706 6.412 1.00 60.18 93 TYR B N 1
ATOM 4260 C CA . TYR B 2 93 ? -4.531 -14.206 5.455 1.00 55.85 93 TYR B CA 1
ATOM 4261 C C . TYR B 2 93 ? -5.041 -15.393 4.639 1.00 63.78 93 TYR B C 1
ATOM 4262 O O . TYR B 2 93 ? -5.340 -16.452 5.187 1.00 55.56 93 TYR B O 1
ATOM 4271 N N . TYR B 2 94 ? -5.129 -15.200 3.325 1.00 63.27 94 TYR B N 1
ATOM 4272 C CA . TYR B 2 94 ? -5.590 -16.243 2.410 1.00 63.12 94 TYR B CA 1
ATOM 4273 C C . TYR B 2 94 ? -4.437 -16.883 1.640 1.00 66.13 94 TYR B C 1
ATOM 4274 O O . TYR B 2 94 ? -3.563 -16.191 1.124 1.00 69.35 94 TYR B O 1
ATOM 4283 N N . CYS B 2 95 ? -4.452 -18.209 1.559 1.00 52.19 95 CYS B N 1
ATOM 4284 C CA . CYS B 2 95 ? -3.464 -18.943 0.784 1.00 51.42 95 CYS B CA 1
ATOM 4285 C C . CYS B 2 95 ? -3.915 -19.045 -0.673 1.00 53.05 95 CYS B C 1
ATOM 4286 O O . CYS B 2 95 ? -5.040 -19.446 -0.955 1.00 53.23 95 CYS B O 1
ATOM 4289 N N . ASN B 2 96 ? -3.033 -18.689 -1.599 1.00 50.39 96 ASN B N 1
ATOM 4290 C CA . ASN B 2 96 ? -3.413 -18.604 -3.002 1.00 51.43 96 ASN B CA 1
ATOM 4291 C C . ASN B 2 96 ? -2.495 -19.372 -3.943 1.00 53.10 96 ASN B C 1
ATOM 4292 O O . ASN B 2 96 ? -1.290 -19.456 -3.723 1.00 56.71 96 ASN B O 1
ATOM 4297 N N . VAL B 2 97 ? -3.083 -19.939 -4.992 1.00 58.45 97 VAL B N 1
ATOM 4298 C CA . VAL B 2 97 ? -2.324 -20.625 -6.032 1.00 62.27 97 VAL B CA 1
ATOM 4299 C C . VAL B 2 97 ? -2.741 -20.139 -7.415 1.00 62.65 97 VAL B C 1
ATOM 4300 O O . VAL B 2 97 ? -3.916 -20.204 -7.767 1.00 65.34 97 VAL B O 1
ATOM 4304 N N . LYS B 2 98 ? -1.782 -19.643 -8.192 1.00 47.10 98 LYS B N 1
ATOM 4305 C CA . LYS B 2 98 ? -2.034 -19.286 -9.587 1.00 55.94 98 LYS B CA 1
ATOM 4306 C C . LYS B 2 98 ? -1.586 -20.403 -10.520 1.00 47.08 98 LYS B C 1
ATOM 4307 O O . LYS B 2 98 ? -0.407 -20.516 -10.828 1.00 71.78 98 LYS B O 1
ATOM 4313 N N . ASP B 2 99 ? -2.532 -21.215 -10.979 1.00 63.41 99 ASP B N 1
ATOM 4314 C CA . ASP B 2 99 ? -2.233 -22.336 -11.870 1.00 58.33 99 ASP B CA 1
ATOM 4315 C C . ASP B 2 99 ? -2.263 -21.921 -13.350 1.00 61.15 99 ASP B C 1
ATOM 4316 O O . ASP B 2 99 ? -3.259 -21.377 -13.828 1.00 65.92 99 ASP B O 1
ATOM 4321 N N . PHE B 2 100 ? -1.173 -22.182 -14.070 1.00 64.62 100 PHE B N 1
ATOM 4322 C CA . PHE B 2 100 ? -1.101 -21.865 -15.499 1.00 70.92 100 PHE B CA 1
ATOM 4323 C C . PHE B 2 100 ? -1.405 -23.075 -16.386 1.00 71.86 100 PHE B C 1
ATOM 4324 O O . PHE B 2 100 ? -0.592 -23.441 -17.226 1.00 74.13 100 PHE B O 1
ATOM 4332 N N . GLY B 2 101 ? -2.564 -23.694 -16.213 1.00 73.15 101 GLY B N 1
ATOM 4333 C CA . GLY B 2 101 ? -2.896 -24.865 -17.005 1.00 72.49 101 GLY B CA 1
ATOM 4334 C C . GLY B 2 101 ? -3.229 -24.509 -18.440 1.00 69.25 101 GLY B C 1
ATOM 4335 O O . GLY B 2 101 ? -3.031 -25.306 -19.357 1.00 71.86 101 GLY B O 1
ATOM 4336 N N . ALA B 2 102 ? -3.723 -23.290 -18.623 1.00 64.63 102 ALA B N 1
ATOM 4337 C CA . ALA B 2 102 ? -4.244 -22.841 -19.902 1.00 62.14 102 ALA B CA 1
ATOM 4338 C C . ALA B 2 102 ? -3.236 -22.049 -20.723 1.00 65.42 102 ALA B C 1
ATOM 4339 O O . ALA B 2 102 ? -3.461 -21.810 -21.909 1.00 72.63 102 ALA B O 1
ATOM 4341 N N . ILE B 2 103 ? -2.151 -21.626 -20.080 1.00 65.23 103 ILE B N 1
ATOM 4342 C CA . ILE B 2 103 ? -1.110 -20.813 -20.711 1.00 66.30 103 ILE B CA 1
ATOM 4343 C C . ILE B 2 103 ? -1.550 -19.375 -20.941 1.00 68.73 103 ILE B C 1
ATOM 4344 O O . ILE B 2 103 ? -0.841 -18.436 -20.574 1.00 73.61 103 ILE B O 1
ATOM 4349 N N . ILE B 2 104 ? -2.714 -19.200 -21.557 1.00 61.81 104 ILE B N 1
ATOM 4350 C CA . ILE B 2 104 ? -3.160 -17.866 -21.938 1.00 58.36 104 ILE B CA 1
ATOM 4351 C C . ILE B 2 104 ? -3.603 -17.081 -20.719 1.00 59.69 104 ILE B C 1
ATOM 4352 O O . ILE B 2 104 ? -3.390 -15.872 -20.635 1.00 59.18 104 ILE B O 1
ATOM 4357 N N . TYR B 2 105 ? -4.211 -17.781 -19.769 1.00 64.43 105 TYR B N 1
ATOM 4358 C CA . TYR B 2 105 ? -4.654 -17.154 -18.535 1.00 65.17 105 TYR B CA 1
ATOM 4359 C C . TYR B 2 105 ? -4.211 -17.955 -17.318 1.00 63.64 105 TYR B C 1
ATOM 4360 O O . TYR B 2 105 ? -3.428 -18.897 -17.434 1.00 68.52 105 TYR B O 1
ATOM 4369 N N . ASP B 2 106 ? -4.712 -17.573 -16.149 1.00 61.71 106 ASP B N 1
ATOM 4370 C CA . ASP B 2 106 ? -4.333 -18.232 -14.904 1.00 65.71 106 ASP B CA 1
ATOM 4371 C C . ASP B 2 106 ? -5.547 -18.550 -14.027 1.00 66.20 106 ASP B C 1
ATOM 4372 O O . ASP B 2 106 ? -6.465 -17.737 -13.897 1.00 66.41 106 ASP B O 1
ATOM 4377 N N . TYR B 2 107 ? -5.539 -19.743 -13.436 1.00 65.84 107 TYR B N 1
ATOM 4378 C CA . TYR B 2 107 ? -6.644 -20.234 -12.615 1.00 70.59 107 TYR B CA 1
ATOM 4379 C C . TYR B 2 107 ? -6.309 -20.074 -11.129 1.00 69.73 107 TYR B C 1
ATOM 4380 O O . TYR B 2 107 ? -5.345 -20.657 -10.637 1.00 75.11 107 TYR B O 1
ATOM 4389 N N . ASP B 2 108 ? -7.107 -19.287 -10.414 1.00 62.42 108 ASP B N 1
ATOM 4390 C CA . ASP B 2 108 ? -6.856 -19.035 -8.997 1.00 61.72 108 ASP B CA 1
ATOM 4391 C C . ASP B 2 108 ? -7.554 -20.026 -8.068 1.00 66.42 108 ASP B C 1
ATOM 4392 O O . ASP B 2 108 ? -8.751 -20.277 -8.192 1.00 71.53 108 ASP B O 1
ATOM 4397 N N . TYR B 2 109 ? -6.789 -20.589 -7.139 1.00 64.94 109 TYR B N 1
ATOM 4398 C CA . TYR B 2 109 ? -7.346 -21.376 -6.051 1.00 62.64 109 TYR B CA 1
ATOM 4399 C C . TYR B 2 109 ? -7.092 -20.617 -4.762 1.00 63.29 109 TYR B C 1
ATOM 4400 O O . TYR B 2 109 ? -5.976 -20.162 -4.519 1.00 69.04 109 TYR B O 1
ATOM 4409 N N . TRP B 2 110 ? -8.123 -20.476 -3.938 1.00 62.01 110 TRP B N 1
ATOM 4410 C CA . TRP B 2 110 ? -7.994 -19.733 -2.690 1.00 58.96 110 TRP B CA 1
ATOM 4411 C C . TRP B 2 110 ? -8.082 -20.635 -1.470 1.00 53.42 110 TRP B C 1
ATOM 4412 O O . TRP B 2 110 ? -8.542 -21.773 -1.558 1.00 55.30 110 TRP B O 1
ATOM 4423 N N . GLY B 2 111 ? -7.621 -20.119 -0.336 1.00 74.19 111 GLY B N 1
ATOM 4424 C CA . GLY B 2 111 ? -7.700 -20.831 0.925 1.00 54.59 111 GLY B CA 1
ATOM 4425 C C . GLY B 2 111 ? -8.909 -20.331 1.686 1.00 68.78 111 GLY B C 1
ATOM 4426 O O . GLY B 2 111 ? -9.516 -19.332 1.299 1.00 66.80 111 GLY B O 1
ATOM 4427 N N . GLN B 2 112 ? -9.264 -21.019 2.766 1.00 72.57 112 GLN B N 1
ATOM 4428 C CA . GLN B 2 112 ? -10.450 -20.664 3.536 1.00 76.56 112 GLN B CA 1
ATOM 4429 C C . GLN B 2 112 ? -10.267 -19.349 4.294 1.00 75.39 112 GLN B C 1
ATOM 4430 O O . GLN B 2 112 ? -11.226 -18.606 4.506 1.00 59.65 112 GLN B O 1
ATOM 4436 N N . GLY B 2 113 ? -9.033 -19.069 4.700 1.00 73.59 113 GLY B N 1
ATOM 4437 C CA . GLY B 2 113 ? -8.731 -17.872 5.464 1.00 57.96 113 GLY B CA 1
ATOM 4438 C C . GLY B 2 113 ? -8.319 -18.197 6.886 1.00 61.48 113 GLY B C 1
ATOM 4439 O O . GLY B 2 113 ? -8.869 -19.109 7.500 1.00 63.76 113 GLY B O 1
ATOM 4440 N N . THR B 2 114 ? -7.332 -17.467 7.399 1.00 62.62 114 THR B N 1
ATOM 4441 C CA . THR B 2 114 ? -6.917 -17.589 8.797 1.00 67.21 114 THR B CA 1
ATOM 4442 C C . THR B 2 114 ? -6.658 -16.213 9.394 1.00 67.66 114 THR B C 1
ATOM 4443 O O . THR B 2 114 ? -5.937 -15.401 8.816 1.00 60.73 114 THR B O 1
ATOM 4447 N N . GLN B 2 115 ? -7.254 -15.955 10.554 1.00 68.24 115 GLN B N 1
ATOM 4448 C CA . GLN B 2 115 ? -7.130 -14.658 11.207 1.00 66.43 115 GLN B CA 1
ATOM 4449 C C . GLN B 2 115 ? -5.796 -14.519 11.934 1.00 65.53 115 GLN B C 1
ATOM 4450 O O . GLN B 2 115 ? -5.318 -15.460 12.567 1.00 65.34 115 GLN B O 1
ATOM 4456 N N . VAL B 2 116 ? -5.195 -13.340 11.819 1.00 65.77 116 VAL B N 1
ATOM 4457 C CA . VAL B 2 116 ? -3.987 -13.008 12.559 1.00 68.95 116 VAL B CA 1
ATOM 4458 C C . VAL B 2 116 ? -4.220 -11.686 13.279 1.00 69.32 116 VAL B C 1
ATOM 4459 O O . VAL B 2 116 ? -4.470 -10.662 12.641 1.00 67.69 116 VAL B O 1
ATOM 4463 N N . THR B 2 117 ? -4.156 -11.718 14.606 1.00 69.29 117 THR B N 1
ATOM 4464 C CA . THR B 2 117 ? -4.412 -10.535 15.418 1.00 70.98 117 THR B CA 1
ATOM 4465 C C . THR B 2 117 ? -3.176 -10.139 16.216 1.00 84.92 117 THR B C 1
ATOM 4466 O O . THR B 2 117 ? -2.664 -10.926 17.010 1.00 86.74 117 THR B O 1
ATOM 4470 N N . VAL B 2 118 ? -2.706 -8.913 16.014 1.00 85.37 118 VAL B N 1
ATOM 4471 C CA . VAL B 2 118 ? -1.525 -8.423 16.720 1.00 87.94 118 VAL B CA 1
ATOM 4472 C C . VAL B 2 118 ? -1.889 -7.442 17.838 1.00 78.44 118 VAL B C 1
ATOM 4473 O O . VAL B 2 118 ? -2.432 -6.367 17.583 1.00 87.31 118 VAL B O 1
ATOM 4477 N N . SER B 2 119 ? -1.579 -7.823 19.074 1.00 80.63 119 SER B N 1
ATOM 4478 C CA . SER B 2 119 ? -1.892 -7.010 20.248 1.00 83.67 119 SER B CA 1
ATOM 4479 C C . SER B 2 119 ? -1.168 -5.670 20.233 1.00 88.11 119 SER B C 1
ATOM 4480 O O . SER B 2 119 ? -0.001 -5.584 20.612 1.00 90.28 119 SER B O 1
ATOM 4483 N N . SER B 2 120 ? -1.869 -4.625 19.804 1.00 92.47 120 SER B N 1
ATOM 4484 C CA . SER B 2 120 ? -1.301 -3.282 19.772 1.00 97.11 120 SER B CA 1
ATOM 4485 C C . SER B 2 120 ? -0.997 -2.769 21.179 1.00 97.77 120 SER B C 1
ATOM 4486 O O . SER B 2 120 ? 0.159 -2.736 21.601 1.00 93.40 120 SER B O 1
#

Foldseek 3Di:
DPDPDPDDDALQLLLCVVQPAAFAWDADLVGFTAHGSGRGQDRDNDVVSSQVSVCVQQVHRQVRGDDNVSSVVSVVVLLVVLVVLQCVDPLRNLLLVQADRQLNSLLSSVCSHPHSVVSSVPNPLSVCSNVPVLVVSLVVQCVDPVCVRCVLSSNQSSVCSRVVDNVSPVVVVVVLVVVLVVLVVLLVLLQVLLVLLLCLCVPDPVCVDLLSLLVNQLSVLSNCCSVQASVQVSCCVSVVWHDPFLVVLLVSQLSLQLSLQSNLVSLLVSLVLVLCCPVPVVCSVVVDDNVNSVVVSVVSSVVSNCLGVVCRVVVVQFDDDSVRVVLSVDGTHNDDDGALVSLVVSLCNSPVVSLVSNVVSVVCVLVVVVVDPDPPDDPNVVVVVLVCCSSVLQCVQQVVLSVVSNVCNVDPPPDDPVVNVVSSVSNSSSSSCSSVRSQPDPSSVVSSCVVVVD/DKAKDKDWADEDEQQGKTKIKIFIGDDFDLWKKKAKWWDFVVRDIGGAKIATSVGDIDGDPVCPPAKDKDADDPRRMIMIIGGRHHQRNFTKMKIWMWGCPPVVGTDIDIHPIDGHGYDD

CATH classification: 1.10.530.40 (+1 more: 1.20.1070.10)

Organism: Homo sapiens (NCBI:txid9606)

Solvent-accessible surface area: 28509 Å² total; per-residue (Å²): 136,108,104,156,68,154,74,91,42,60,14,69,66,3,0,68,54,23,37,26,59,131,47,95,23,31,123,50,106,98,30,77,18,8,0,0,2,15,31,80,14,27,134,41,121,47,74,108,32,0,64,72,92,0,34,104,56,39,64,97,108,1,82,2,4,0,44,84,88,34,0,54,134,8,4,64,113,36,3,75,45,6,37,138,1,0,76,165,31,90,98,0,84,59,3,24,68,41,10,56,85,26,24,84,5,0,0,10,0,5,6,23,59,57,34,36,117,39,0,12,58,38,69,73,3,10,91,18,2,84,106,117,81,42,90,84,0,8,92,49,3,36,164,20,186,15,52,119,77,24,48,102,19,0,101,60,0,13,32,0,0,103,48,11,60,35,87,33,5,33,58,68,35,101,194,37,93,29,95,15,108,80,15,52,115,30,26,110,55,1,36,129,15,1,69,33,1,38,58,0,10,83,68,45,95,190,4,60,66,21,9,13,59,2,3,37,6,4,3,44,0,0,34,58,2,0,98,24,0,0,40,83,4,11,41,34,46,59,82,125,40,3,101,88,24,36,119,136,13,14,62,33,13,0,25,22,24,31,0,10,0,0,6,0,20,0,0,10,26,0,0,51,2,16,24,99,8,0,26,26,10,34,132,31,123,84,127,38,66,95,102,38,0,138,71,65,28,102,112,13,65,84,57,0,19,97,18,0,56,78,14,0,64,107,82,142,8,62,9,123,75,58,43,0,83,36,10,27,76,80,97,60,26,9,52,83,37,32,45,109,76,21,4,69,56,13,0,77,44,3,0,54,78,2,28,98,63,0,75,118,12,9,57,96,4,36,50,26,17,174,154,28,90,102,145,100,41,132,38,64,115,49,4,108,135,33,31,44,90,2,28,30,28,3,43,132,7,7,50,41,17,10,80,22,15,40,48,74,26,134,97,86,118,95,22,160,126,103,48,39,59,105,27,23,23,60,0,9,34,2,5,16,84,4,16,127,20,4,5,139,12,60,51,4,142,117,2,38,100,109,59,84,112,171,130,26,114,12,126,21,62,44,33,28,158,21,66,57,50,22,78,19,141,0,24,0,41,11,55,52,41,18,13,16,0,7,23,2,1,0,30,14,69,21,108,89,149,166,128,69,52,1,0,5,8,4,5,43,30,86,53,40,42,14,139,59,0,123,86,36,3,75,7,55,38,47,128,67,64,39,13,0,81,0,59,0,56,55,3,87,67,104,1,24,1,41,0,52,0,1,0,37,1,6,15,18,2,11,53,61,111,53,26,100,10,163,24,27,97,0,53,8,67,120

GO terms:
  GO:0005886 plasma membrane (C, IDA)
  GO:0071880 adenylate cyclase-activating adrenergic receptor signaling pathway (P, IC)
  GO:0004941 beta2-adrenergic receptor activity (F, IMP)
  GO:0001540 amyloid-beta binding (F, IDA)
  GO:1904646 cellular response to amyloid-beta (P, IGI)
  GO:1990911 response to psychosocial stress (P, TAS)
  GO:1900451 positive regulation of glutamate receptor signaling pathway (P, IGI)
  GO:0098990 AMPA selective glutamate receptor signaling pathway (P, IGI)
  GO:0071875 adrenergic receptor signaling pathway (P, IGI)
  GO:0071880 adenylate cyclase-activating adrenergic receptor signaling pathway (P, IGI)
  GO:0044877 protein-containing complex binding (F, IPI)
  GO:0043235 signaling receptor complex (C, IDA)
  GO:0051380 norepinephrine binding (F, IDA)
  GO:0004941 beta2-adrenergic receptor activity (F, IDA)
  GO:0043410 positive regulation of MAPK cascade (P, IDA)
  GO:0045744 negative regulation of G protein-coupled receptor signaling pathway (P, IDA)
  GO:0071880 adenylate cyclase-activating adrenergic receptor signaling pathway (P, IDA)
  GO:0006898 receptor-mediated endocytosis (P, IDA)
  GO:0005515 protein binding (F, IPI)
  GO:0042803 protein homodimerization activity (F, IPI)

B-factor: mean 64.84, std 19.6, range [27.27, 153.11]

Radius of gyration: 34.51 Å; Cα contacts (8 Å, |Δi|>4): 879; chains: 2; bounding box: 52×50×115 Å